Protein AF-0000000085092535 (afdb_homodimer)

Organism: Talaromyces marneffei (strain ATCC 18224 / CBS 334.59 / QM 7333) (NCBI:txid441960)

Radius of gyration: 38.19 Å; Cα contacts (8 Å, |Δi|>4): 707; chains: 2; bounding box: 124×105×61 Å

Nearest PDB structures (foldseek):
  2jaa-assembly1_A  TM=2.399E-01  e=1.681E+00  Shigella flexneri
  7rsu-assembly1_A  TM=2.174E-01  e=8.958E+00  Thermococcus kodakarensis
  4nb5-assembly1_C  TM=2.455E-01  e=7.487E+00  Mycobacterium tuberculosis H37Rv
  7rsu-assembly1_A  TM=2.174E-01  e=9.434E+00  Thermococcus kodakarensis

Structure (mmCIF, N/CA/C/O backbone):
data_AF-0000000085092535-model_v1
#
loop_
_entity.id
_entity.type
_entity.pdbx_description
1 polymer 'Tat pathway signal sequence'
#
loop_
_atom_site.group_PDB
_atom_site.id
_atom_site.type_symbol
_atom_site.label_atom_id
_atom_site.label_alt_id
_atom_site.label_comp_id
_atom_site.label_asym_id
_atom_site.label_entity_id
_atom_site.label_seq_id
_atom_site.pdbx_PDB_ins_code
_atom_site.Cartn_x
_atom_site.Cartn_y
_atom_site.Cartn_z
_atom_site.occupancy
_atom_site.B_iso_or_equiv
_atom_site.auth_seq_id
_atom_site.auth_comp_id
_atom_site.auth_asym_id
_atom_site.auth_atom_id
_atom_site.pdbx_PDB_model_num
ATOM 1 N N . MET A 1 1 ? -33.656 -12.914 4.34 1 20.8 1 MET A N 1
ATOM 2 C CA . MET A 1 1 ? -34.906 -12.148 4.496 1 20.8 1 MET A CA 1
ATOM 3 C C . MET A 1 1 ? -35.062 -11.141 3.361 1 20.8 1 MET A C 1
ATOM 5 O O . MET A 1 1 ? -34.125 -10.414 3.033 1 20.8 1 MET A O 1
ATOM 9 N N . ALA A 1 2 ? -36 -11.414 2.354 1 23 2 ALA A N 1
ATOM 10 C CA . ALA A 1 2 ? -36.25 -10.906 1.01 1 23 2 ALA A CA 1
ATOM 11 C C . ALA A 1 2 ? -36.719 -9.453 1.055 1 23 2 ALA A C 1
ATOM 13 O O . ALA A 1 2 ? -37.719 -9.125 1.673 1 23 2 ALA A O 1
ATOM 14 N N . PHE A 1 3 ? -35.719 -8.523 1.168 1 20.48 3 PHE A N 1
ATOM 15 C CA . PHE A 1 3 ? -35.906 -7.102 1.426 1 20.48 3 PHE A CA 1
ATOM 16 C C . PHE A 1 3 ? -36.719 -6.449 0.321 1 20.48 3 PHE A C 1
ATOM 18 O O . PHE A 1 3 ? -36.375 -6.543 -0.857 1 20.48 3 PHE A O 1
ATOM 25 N N . LYS A 1 4 ? -38.125 -6.445 0.413 1 22.19 4 LYS A N 1
ATOM 26 C CA . LYS A 1 4 ? -39.156 -5.977 -0.494 1 22.19 4 LYS A CA 1
ATOM 27 C C . LYS A 1 4 ? -39.031 -4.488 -0.791 1 22.19 4 LYS A C 1
ATOM 29 O O . LYS A 1 4 ? -38.938 -3.674 0.128 1 22.19 4 LYS A O 1
ATOM 34 N N . TYR A 1 5 ? -38.375 -4.137 -1.905 1 22.44 5 TYR A N 1
ATOM 35 C CA . TYR A 1 5 ? -38.125 -2.811 -2.453 1 22.44 5 TYR A CA 1
ATOM 36 C C . TYR A 1 5 ? -39.406 -2.066 -2.736 1 22.44 5 TYR A C 1
ATOM 38 O O . TYR A 1 5 ? -40.25 -2.545 -3.496 1 22.44 5 TYR A O 1
ATOM 46 N N . THR A 1 6 ? -40.156 -1.643 -1.672 1 23.73 6 THR A N 1
ATOM 47 C CA . THR A 1 6 ? -41.5 -1.073 -1.898 1 23.73 6 THR A CA 1
ATOM 48 C C . THR A 1 6 ? -41.406 0.229 -2.689 1 23.73 6 THR A C 1
ATOM 50 O O . THR A 1 6 ? -40.594 1.109 -2.348 1 23.73 6 THR A O 1
ATOM 53 N N . PHE A 1 7 ? -41.656 0.216 -3.98 1 21.86 7 PHE A N 1
ATOM 54 C CA . PHE A 1 7 ? -41.719 1.24 -5.016 1 21.86 7 PHE A CA 1
ATOM 55 C C . PHE A 1 7 ? -42.688 2.344 -4.617 1 21.86 7 PHE A C 1
ATOM 57 O O . PHE A 1 7 ? -43.875 2.082 -4.383 1 21.86 7 PHE A O 1
ATOM 64 N N . MET A 1 8 ? -42.25 3.26 -3.756 1 22.17 8 MET A N 1
ATOM 65 C CA . MET A 1 8 ? -43.094 4.277 -3.146 1 22.17 8 MET A CA 1
ATOM 66 C C . MET A 1 8 ? -43.656 5.215 -4.207 1 22.17 8 MET A C 1
ATOM 68 O O . MET A 1 8 ? -42.906 5.816 -4.977 1 22.17 8 MET A O 1
ATOM 72 N N . THR A 1 9 ? -44.75 4.832 -4.828 1 21.48 9 THR A N 1
ATOM 73 C CA . THR A 1 9 ? -45.562 5.551 -5.812 1 21.48 9 THR A CA 1
ATOM 74 C C . THR A 1 9 ? -45.969 6.91 -5.27 1 21.48 9 THR A C 1
ATOM 76 O O . THR A 1 9 ? -46.312 7.039 -4.086 1 21.48 9 THR A O 1
ATOM 79 N N . ARG A 1 10 ? -45.531 7.953 -5.934 1 21.94 10 ARG A N 1
ATOM 80 C CA . ARG A 1 10 ? -45.562 9.398 -5.73 1 21.94 10 ARG A CA 1
ATOM 81 C C . ARG A 1 10 ? -46.969 9.922 -5.648 1 21.94 10 ARG A C 1
ATOM 83 O O . ARG A 1 10 ? -47.719 9.906 -6.645 1 21.94 10 ARG A O 1
ATOM 90 N N . ASP A 1 11 ? -47.688 9.5 -4.617 1 20.78 11 ASP A N 1
ATOM 91 C CA . ASP A 1 11 ? -49.094 9.875 -4.656 1 20.78 11 ASP A CA 1
ATOM 92 C C . ASP A 1 11 ? -49.25 11.391 -4.789 1 20.78 11 ASP A C 1
ATOM 94 O O . ASP A 1 11 ? -48.562 12.156 -4.117 1 20.78 11 ASP A O 1
ATOM 98 N N . PRO A 1 12 ? -49.875 11.891 -5.812 1 23.41 12 PRO A N 1
ATOM 99 C CA . PRO A 1 12 ? -50.094 13.219 -6.387 1 23.41 12 PRO A CA 1
ATOM 100 C C . PRO A 1 12 ? -50.75 14.18 -5.406 1 23.41 12 PRO A C 1
ATOM 102 O O . PRO A 1 12 ? -50.844 15.383 -5.68 1 23.41 12 PRO A O 1
ATOM 105 N N . GLY A 1 13 ? -51.5 13.531 -4.414 1 19.33 13 GLY A N 1
ATOM 106 C CA . GLY A 1 13 ? -52.781 14.211 -4.273 1 19.33 13 GLY A CA 1
ATOM 107 C C . GLY A 1 13 ? -52.656 15.633 -3.754 1 19.33 13 GLY A C 1
ATOM 108 O O . GLY A 1 13 ? -53.156 16.578 -4.375 1 19.33 13 GLY A O 1
ATOM 109 N N . ARG A 1 14 ? -52.938 15.773 -2.383 1 21.28 14 ARG A N 1
ATOM 110 C CA . ARG A 1 14 ? -53.938 16.656 -1.83 1 21.28 14 ARG A CA 1
ATOM 111 C C . ARG A 1 14 ? -53.375 18.062 -1.623 1 21.28 14 ARG A C 1
ATOM 113 O O . ARG A 1 14 ? -52.219 18.234 -1.281 1 21.28 14 ARG A O 1
ATOM 120 N N . SER A 1 15 ? -54.125 19.094 -2.156 1 21.3 15 SER A N 1
ATOM 121 C CA . SER A 1 15 ? -54.188 20.531 -2.363 1 21.3 15 SER A CA 1
ATOM 122 C C . SER A 1 15 ? -54.125 21.281 -1.036 1 21.3 15 SER A C 1
ATOM 124 O O . SER A 1 15 ? -54.844 20.938 -0.098 1 21.3 15 SER A O 1
ATOM 126 N N . PRO A 1 16 ? -52.969 21.734 -0.653 1 19.66 16 PRO A N 1
ATOM 127 C CA . PRO A 1 16 ? -52.781 22.422 0.625 1 19.66 16 PRO A CA 1
ATOM 128 C C . PRO A 1 16 ? -53.781 23.562 0.832 1 19.66 16 PRO A C 1
ATOM 130 O O . PRO A 1 16 ? -54.094 24.297 -0.113 1 19.66 16 PRO A O 1
ATOM 133 N N . LEU A 1 17 ? -54.688 23.391 1.808 1 19.28 17 LEU A N 1
ATOM 134 C CA . LEU A 1 17 ? -55.781 24.203 2.336 1 19.28 17 LEU A CA 1
ATOM 135 C C . LEU A 1 17 ? -55.281 25.578 2.76 1 19.28 17 LEU A C 1
ATOM 137 O O . LEU A 1 17 ? -54.281 25.688 3.479 1 19.28 17 LEU A O 1
ATOM 141 N N . HIS A 1 18 ? -55.688 26.641 2.039 1 20.09 18 HIS A N 1
ATOM 142 C CA . HIS A 1 18 ? -55.531 28.094 1.983 1 20.09 18 HIS A CA 1
ATOM 143 C C . HIS A 1 18 ? -55.906 28.75 3.307 1 20.09 18 HIS A C 1
ATOM 145 O O . HIS A 1 18 ? -55.844 29.969 3.441 1 20.09 18 HIS A O 1
ATOM 151 N N . THR A 1 19 ? -56.281 28.047 4.371 1 19.12 19 THR A N 1
ATOM 152 C CA . THR A 1 19 ? -57.281 28.828 5.078 1 19.12 19 THR A CA 1
ATOM 153 C C . THR A 1 19 ? -56.656 30.016 5.785 1 19.12 19 THR A C 1
ATOM 155 O O . THR A 1 19 ? -56.031 29.875 6.84 1 19.12 19 THR A O 1
ATOM 158 N N . ALA A 1 20 ? -55.781 30.703 5.125 1 20.97 20 ALA A N 1
ATOM 159 C CA . ALA A 1 20 ? -55.12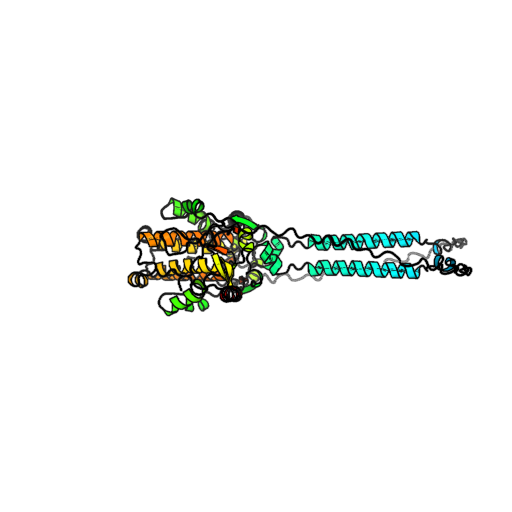5 31.734 5.934 1 20.97 20 ALA A CA 1
ATOM 160 C C . ALA A 1 20 ? -56.156 32.656 6.582 1 20.97 20 ALA A C 1
ATOM 162 O O . ALA A 1 20 ? -57.094 33.125 5.914 1 20.97 20 ALA A O 1
ATOM 163 N N . PHE A 1 21 ? -56.25 32.625 8.023 1 19.8 21 PHE A N 1
ATOM 164 C CA . PHE A 1 21 ? -57.094 33.219 9.07 1 19.8 21 PHE A CA 1
ATOM 165 C C . PHE A 1 21 ? -56.906 34.719 9.117 1 19.8 21 PHE A C 1
ATOM 167 O O . PHE A 1 21 ? -55.812 35.219 9.25 1 19.8 21 PHE A O 1
ATOM 174 N N . ASN A 1 22 ? -57.75 35.531 8.5 1 20.42 22 ASN A N 1
ATOM 175 C CA . ASN A 1 22 ? -57.969 36.969 8.328 1 20.42 22 ASN A CA 1
ATOM 176 C C . ASN A 1 22 ? -58.094 37.688 9.664 1 20.42 22 ASN A C 1
ATOM 178 O O . ASN A 1 22 ? -58.406 38.875 9.711 1 20.42 22 ASN A O 1
ATOM 182 N N . GLN A 1 23 ? -58 37.094 10.875 1 18.42 23 GLN A N 1
ATOM 183 C CA . GLN A 1 23 ? -58.781 37.75 11.898 1 18.42 23 GLN A CA 1
ATOM 184 C C . GLN A 1 23 ? -58.25 39.156 12.164 1 18.42 23 GLN A C 1
ATOM 186 O O . GLN A 1 23 ? -57.094 39.344 12.508 1 18.42 23 GLN A O 1
ATOM 191 N N . THR A 1 24 ? -58.875 40.25 11.734 1 21.94 24 THR A N 1
ATOM 192 C CA . THR A 1 24 ? -58.75 41.688 11.68 1 21.94 24 THR A CA 1
ATOM 193 C C . THR A 1 24 ? -58.906 42.312 13.078 1 21.94 24 THR A C 1
ATOM 195 O O . THR A 1 24 ? -58.781 43.531 13.25 1 21.94 24 THR A O 1
ATOM 198 N N . GLU A 1 25 ? -59.094 41.531 14.211 1 19.59 25 GLU A N 1
ATOM 199 C CA . GLU A 1 25 ? -59.969 42.281 15.109 1 19.59 25 GLU A CA 1
ATOM 200 C C . GLU A 1 25 ? -59.344 43.625 15.492 1 19.59 25 GLU A C 1
ATOM 202 O O . GLU A 1 25 ? -58.125 43.781 15.398 1 19.59 25 GLU A O 1
ATOM 207 N N . LYS A 1 26 ? -60.125 44.406 16.438 1 23.45 26 LYS A N 1
ATOM 208 C CA . LYS A 1 26 ? -60.688 45.688 16.812 1 23.45 26 LYS A CA 1
ATOM 209 C C . LYS A 1 26 ? -59.812 46.438 17.812 1 23.45 26 LYS A C 1
ATOM 211 O O . LYS A 1 26 ? -60.125 47.531 18.266 1 23.45 26 LYS A O 1
ATOM 216 N N . LEU A 1 27 ? -58.656 45.938 18.297 1 22.27 27 LEU A N 1
ATOM 217 C CA . LEU A 1 27 ? -58.5 46.406 19.672 1 22.27 27 LEU A CA 1
ATOM 218 C C . LEU A 1 27 ? -58.281 47.906 19.719 1 22.27 27 LEU A C 1
ATOM 220 O O . LEU A 1 27 ? -57.281 48.406 19.25 1 22.27 27 LEU A O 1
ATOM 224 N N . ASP A 1 28 ? -59.344 48.656 19.734 1 20.56 28 ASP A N 1
ATOM 225 C CA . ASP A 1 28 ? -59.5 50.094 19.625 1 20.56 28 ASP A CA 1
ATOM 226 C C . ASP A 1 28 ? -58.625 50.812 20.672 1 20.56 28 ASP A C 1
ATOM 228 O O . ASP A 1 28 ? -57.875 51.719 20.328 1 20.56 28 ASP A O 1
ATOM 232 N N . ASP A 1 29 ? -59.125 50.938 21.922 1 23.27 29 ASP A N 1
ATOM 233 C CA . ASP A 1 29 ? -59.531 52.219 22.516 1 23.27 29 ASP A CA 1
ATOM 234 C C . ASP A 1 29 ? -58.375 52.812 23.312 1 23.27 29 ASP A C 1
ATOM 236 O O . ASP A 1 29 ? -58.531 53.875 23.953 1 23.27 29 ASP A O 1
ATOM 240 N N . LEU A 1 30 ? -57.406 52.156 23.797 1 23.27 30 LEU A N 1
ATOM 241 C CA . LEU A 1 30 ? -56.969 52.562 25.125 1 23.27 30 LEU A CA 1
ATOM 242 C C . LEU A 1 30 ? -56.469 54 25.141 1 23.27 30 LEU A C 1
ATOM 244 O O . LEU A 1 30 ? -55.75 54.406 24.234 1 23.27 30 LEU A O 1
ATOM 248 N N . GLU A 1 31 ? -57.062 54.812 26.078 1 26.03 31 GLU A N 1
ATOM 249 C CA . GLU A 1 31 ? -57.156 56.219 26.469 1 26.03 31 GLU A CA 1
ATOM 250 C C . GLU A 1 31 ? -55.781 56.781 26.844 1 26.03 31 GLU A C 1
ATOM 252 O O . GLU A 1 31 ? -54.938 56.062 27.422 1 26.03 31 GLU A O 1
ATOM 257 N N . ASP A 1 32 ? -55.375 57.969 26.406 1 27.66 32 ASP A N 1
ATOM 258 C CA . ASP A 1 32 ? -54.25 58.875 26.25 1 27.66 32 ASP A CA 1
ATOM 259 C C . ASP A 1 32 ? -53.812 59.469 27.609 1 27.66 32 ASP A C 1
ATOM 261 O O . ASP A 1 32 ? -54.156 60.594 27.953 1 27.66 32 ASP A O 1
ATOM 265 N N . SER A 1 33 ? -53.906 58.656 28.75 1 26.41 33 SER A N 1
ATOM 266 C CA . SER A 1 33 ? -53.75 59.438 29.984 1 26.41 33 SER A CA 1
ATOM 267 C C . SER A 1 33 ? -52.438 60.219 29.938 1 26.41 33 SER A C 1
ATOM 269 O O . SER A 1 33 ? -51.406 59.719 29.484 1 26.41 33 SER A O 1
ATOM 271 N N . TYR A 1 34 ? -52.562 61.594 30.047 1 27.81 34 TYR A N 1
ATOM 272 C CA . TYR A 1 34 ? -51.688 62.75 29.984 1 27.81 34 TYR A CA 1
ATOM 273 C C . TYR A 1 34 ? -50.625 62.75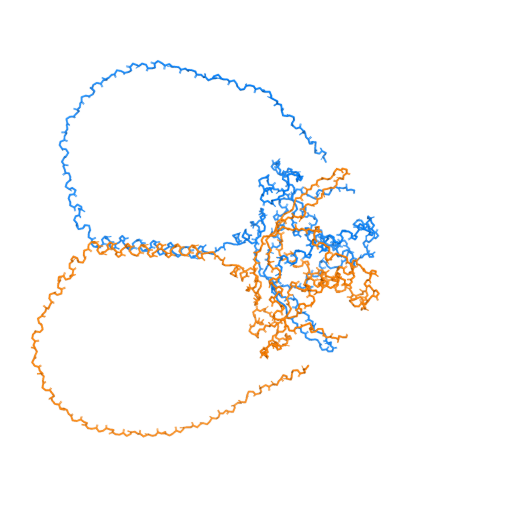 31.078 1 27.81 34 TYR A C 1
ATOM 275 O O . TYR A 1 34 ? -50.938 62.906 32.25 1 27.81 34 TYR A O 1
ATOM 283 N N . ILE A 1 35 ? -49.875 61.719 31.281 1 28.44 35 ILE A N 1
ATOM 284 C CA . ILE A 1 35 ? -48.969 61.812 32.438 1 28.44 35 ILE A CA 1
ATOM 285 C C . ILE A 1 35 ? -48.094 63.031 32.312 1 28.44 35 ILE A C 1
ATOM 287 O O . ILE A 1 35 ? -47.469 63.281 31.266 1 28.44 35 ILE A O 1
ATOM 291 N N . PRO A 1 36 ? -48.25 64 33.281 1 31.73 36 PRO A N 1
ATOM 292 C CA . PRO A 1 36 ? -47.594 65.312 33.375 1 31.73 36 PRO A CA 1
ATOM 293 C C . PRO A 1 36 ? -46.062 65.188 33.375 1 31.73 36 PRO A C 1
ATOM 295 O O . PRO A 1 36 ? -45.5 64.188 33.781 1 31.73 36 PRO A O 1
ATOM 298 N N . SER A 1 37 ? -45.438 65.875 32.438 1 29.89 37 SER A N 1
ATOM 299 C CA . SER A 1 37 ? -44 66 32.094 1 29.89 37 SER A CA 1
ATOM 300 C C . SER A 1 37 ? -43.188 66.438 33.281 1 29.89 37 SER A C 1
ATOM 302 O O . SER A 1 37 ? -43.438 67.5 33.844 1 29.89 37 SER A O 1
ATOM 304 N N . PRO A 1 38 ? -42.906 65.5 34.25 1 31.8 38 PRO A N 1
ATOM 305 C CA . PRO A 1 38 ? -42.156 66 35.375 1 31.8 38 PRO A CA 1
ATOM 306 C C . PRO A 1 38 ? -41 66.938 34.969 1 31.8 38 PRO A C 1
ATOM 308 O O . PRO A 1 38 ? -40.5 66.812 33.844 1 31.8 38 PRO A O 1
ATOM 311 N N . GLU A 1 39 ? -40.844 68 35.75 1 32.5 39 GLU A N 1
ATOM 312 C CA . GLU A 1 39 ? -39.938 69.125 35.75 1 32.5 39 GLU A CA 1
ATOM 313 C C . GLU A 1 39 ? -38.469 68.688 35.656 1 32.5 39 GLU A C 1
ATOM 315 O O . GLU A 1 39 ? -38.062 67.688 36.219 1 32.5 39 GLU A O 1
ATOM 320 N N . ASN A 1 40 ? -37.781 69.188 34.562 1 32.72 40 ASN A N 1
ATOM 321 C CA . ASN A 1 40 ? -36.438 69 34.031 1 32.72 40 ASN A CA 1
ATOM 322 C C . ASN A 1 40 ? -35.375 69.312 35.094 1 32.72 40 ASN A C 1
ATOM 324 O O . ASN A 1 40 ? -35.281 70.375 35.625 1 32.72 40 ASN A O 1
ATOM 328 N N . THR A 1 41 ? -35.344 68.5 36.188 1 34.09 41 THR A N 1
ATOM 329 C CA . THR A 1 41 ? -34.281 68.812 37.156 1 34.09 41 THR A CA 1
ATOM 330 C C . THR A 1 41 ? -32.938 68.938 36.438 1 34.09 41 THR A C 1
ATOM 332 O O . THR A 1 41 ? -32.594 68.188 35.531 1 34.09 41 THR A O 1
ATOM 335 N N . PRO A 1 42 ? -32.25 70.188 36.625 1 36.28 42 PRO A N 1
ATOM 336 C CA . PRO A 1 42 ? -30.984 70.562 35.969 1 36.28 42 PRO A CA 1
ATOM 337 C C . PRO A 1 42 ? -29.875 69.5 36.156 1 36.28 42 PRO A C 1
ATOM 339 O O . PRO A 1 42 ? -29.609 69.062 37.281 1 36.28 42 PRO A O 1
ATOM 342 N N . TYR A 1 43 ? -29.844 68.5 35.312 1 33.66 43 TYR A N 1
ATOM 343 C CA . TYR A 1 43 ? -28.75 67.562 35.344 1 33.66 43 TYR A CA 1
ATOM 344 C C . TYR A 1 43 ? -27.406 68.25 35.375 1 33.66 43 TYR A C 1
ATOM 346 O O . TYR A 1 43 ? -27.156 69.125 34.562 1 33.66 43 TYR A O 1
ATOM 354 N N . THR A 1 44 ? -26.969 68.5 36.594 1 34.25 44 THR A N 1
ATOM 355 C CA . THR A 1 44 ? -25.625 69 36.875 1 34.25 44 THR A CA 1
ATOM 356 C C . THR A 1 44 ? -24.594 68.312 36 1 34.25 44 THR A C 1
ATOM 358 O O . THR A 1 44 ? -24.641 67.062 35.844 1 34.25 44 THR A O 1
ATOM 361 N N . ASP A 1 45 ? -24.109 69 35 1 35.41 45 ASP A N 1
ATOM 362 C CA . ASP A 1 45 ? -23.031 68.688 34.062 1 35.41 45 ASP A CA 1
ATOM 363 C C . ASP A 1 45 ? -21.859 68.062 34.781 1 35.41 45 ASP A C 1
ATOM 365 O O . ASP A 1 45 ? -21.25 68.625 35.656 1 35.41 45 ASP A O 1
ATOM 369 N N . PHE A 1 46 ? -22 66.75 35.219 1 32.81 46 PHE A N 1
ATOM 370 C CA . PHE A 1 46 ? -20.844 66 35.688 1 32.81 46 PHE A CA 1
ATOM 371 C C . PHE A 1 46 ? -19.625 66.312 34.812 1 32.81 46 PHE A C 1
ATOM 373 O O . PHE A 1 46 ? -19.719 66.25 33.562 1 32.81 46 PHE A O 1
ATOM 380 N N . ASP A 1 47 ? -18.703 67.125 35.344 1 33.12 47 ASP A N 1
ATOM 381 C CA . ASP A 1 47 ? -17.391 67.562 34.875 1 33.12 47 ASP A CA 1
ATOM 382 C C . ASP A 1 47 ? -16.625 66.375 34.25 1 33.12 47 ASP A C 1
ATOM 384 O O . ASP A 1 47 ? -16.203 65.438 34.969 1 33.12 47 ASP A O 1
ATOM 388 N N . THR A 1 48 ? -17.109 65.812 33.219 1 38.62 48 THR A N 1
ATOM 389 C CA . THR A 1 48 ? -16.406 64.812 32.438 1 38.62 48 THR A CA 1
ATOM 390 C C . THR A 1 48 ? -14.977 65.312 32.125 1 38.62 48 THR A C 1
ATOM 392 O O . THR A 1 48 ? -14.297 64.688 31.297 1 38.62 48 THR A O 1
ATOM 395 N N . ARG A 1 49 ? -14.703 66.562 32.594 1 39.28 49 ARG A N 1
ATOM 396 C CA . ARG A 1 49 ? -13.438 67.062 32.094 1 39.28 49 ARG A CA 1
ATOM 397 C C . ARG A 1 49 ? -12.266 66.25 32.562 1 39.28 49 ARG A C 1
ATOM 399 O O . ARG A 1 49 ? -11.133 66.438 32.125 1 39.28 49 ARG A O 1
ATOM 406 N N . ILE A 1 50 ? -12.578 65.875 33.906 1 34.75 50 ILE A N 1
ATOM 407 C CA . ILE A 1 50 ? -11.281 65.5 34.469 1 34.75 50 ILE A CA 1
ATOM 408 C C . ILE A 1 50 ? -10.781 64.25 33.781 1 34.75 50 ILE A C 1
ATOM 410 O O . ILE A 1 50 ? -9.656 63.812 34.031 1 34.75 50 ILE A O 1
ATOM 414 N N . PHE A 1 51 ? -11.82 63.438 33.344 1 38.94 51 PHE A N 1
ATOM 415 C CA . PHE A 1 51 ? -11.203 62.156 33 1 38.94 51 PHE A CA 1
ATOM 416 C C . PHE A 1 51 ? -10.195 62.312 31.875 1 38.94 51 PHE A C 1
ATOM 418 O O . PHE A 1 51 ? -9.617 61.344 31.406 1 38.94 51 PHE A O 1
ATOM 425 N N . GLY A 1 52 ? -10.375 63.531 31.25 1 39.19 52 GLY A N 1
ATOM 426 C CA . GLY A 1 52 ? -9.641 63.562 30 1 39.19 52 GLY A CA 1
ATOM 427 C C . GLY A 1 52 ? -8.141 63.5 30.188 1 39.19 52 GLY A C 1
ATOM 428 O O . GLY A 1 52 ? -7.395 63.281 29.219 1 39.19 52 GLY A O 1
ATOM 429 N N . SER A 1 53 ? -7.75 64.375 31.156 1 41.38 53 SER A N 1
ATOM 430 C CA . SER A 1 53 ? -6.383 64.875 30.969 1 41.38 53 SER A CA 1
ATOM 431 C C . SER A 1 53 ? -5.391 63.719 31 1 41.38 53 SER A C 1
ATOM 433 O O . SER A 1 53 ? -4.547 63.594 30.109 1 41.38 53 SER A O 1
ATOM 435 N N . THR A 1 54 ? -4.789 63.438 32.312 1 38.72 54 THR A N 1
ATOM 436 C CA . THR A 1 54 ? -3.656 62.562 32.531 1 38.72 54 THR A CA 1
ATOM 437 C C . THR A 1 54 ? -4.082 61.094 32.438 1 38.72 54 THR A C 1
ATOM 439 O O . THR A 1 54 ? -4.52 60.5 33.438 1 38.72 54 THR A O 1
ATOM 442 N N . ILE A 1 55 ? -5.184 60.719 31.938 1 48.38 55 ILE A N 1
ATOM 443 C CA . ILE A 1 55 ? -5.148 59.312 31.594 1 48.38 55 ILE A CA 1
ATOM 444 C C . ILE A 1 55 ? -3.709 58.875 31.359 1 48.38 55 ILE A C 1
ATOM 446 O O . ILE A 1 55 ? -3.078 59.312 30.391 1 48.38 55 ILE A O 1
ATOM 450 N N . LYS A 1 56 ? -2.775 58.875 32.469 1 55.38 56 LYS A N 1
ATOM 451 C CA . LYS A 1 56 ? -1.366 58.719 32.844 1 55.38 56 LYS A CA 1
ATOM 452 C C . LYS A 1 56 ? -0.688 57.688 31.938 1 55.38 56 LYS A C 1
ATOM 454 O O . LYS A 1 56 ? -1.338 56.75 31.453 1 55.38 56 LYS A O 1
ATOM 459 N N . SER A 1 57 ? 0.606 58.125 31.469 1 62.84 57 SER A N 1
ATOM 460 C CA . SER A 1 57 ? 1.643 57.406 30.719 1 62.84 57 SER A CA 1
ATOM 461 C C . SER A 1 57 ? 1.716 55.938 31.125 1 62.84 57 SER A C 1
ATOM 463 O O . SER A 1 57 ? 1.893 55.062 30.266 1 62.84 57 SER A O 1
ATOM 465 N N . TYR A 1 58 ? 1.32 55.719 32.406 1 70.12 58 TYR A N 1
ATOM 466 C CA . TYR A 1 58 ? 1.454 54.344 32.875 1 70.12 58 TYR A CA 1
ATOM 467 C C . TYR A 1 58 ? 0.31 53.5 32.344 1 70.12 58 TYR A C 1
ATOM 469 O O . TYR A 1 58 ? 0.51 52.312 32 1 70.12 58 TYR A O 1
ATOM 477 N N . GLY A 1 59 ? -0.932 54.156 32.312 1 67.06 59 GLY A N 1
ATOM 478 C CA . GLY A 1 59 ? -2.074 53.406 31.812 1 67.06 59 GLY A CA 1
ATOM 479 C C . GLY A 1 59 ? -1.924 53 30.359 1 67.06 59 GLY A C 1
ATOM 480 O O . GLY A 1 59 ? -2.25 51.875 29.984 1 67.06 59 GLY A O 1
ATOM 481 N N . ILE A 1 60 ? -1.465 53.906 29.609 1 70.25 60 ILE A N 1
ATOM 482 C CA . ILE A 1 60 ? -1.23 53.594 28.203 1 70.25 60 ILE A CA 1
ATOM 483 C C . ILE A 1 60 ? -0.205 52.469 28.078 1 70.25 60 ILE A C 1
ATOM 485 O O . ILE A 1 60 ? -0.359 51.594 27.234 1 70.25 60 ILE A O 1
ATOM 489 N N . TRP A 1 61 ? 0.858 52.5 28.984 1 73.5 61 TRP A N 1
ATOM 490 C CA . TRP A 1 61 ? 1.881 51.469 28.984 1 73.5 61 TRP A CA 1
ATOM 491 C C . TRP A 1 61 ? 1.292 50.125 29.391 1 73.5 61 TRP A C 1
ATOM 493 O O . TRP A 1 61 ? 1.676 49.062 28.859 1 73.5 61 TRP A O 1
ATOM 503 N N . ILE A 1 62 ? 0.268 50.125 30.266 1 77 62 ILE A N 1
ATOM 504 C CA . ILE A 1 62 ? -0.384 48.875 30.688 1 77 62 ILE A CA 1
ATOM 505 C C . ILE A 1 62 ? -1.229 48.312 29.547 1 77 62 ILE A C 1
ATOM 507 O O . ILE A 1 62 ? -1.23 47.125 29.297 1 77 62 ILE A O 1
ATOM 511 N N . ILE A 1 63 ? -1.9 49.188 28.828 1 73.31 63 ILE A N 1
ATOM 512 C CA . ILE A 1 63 ? -2.719 48.75 27.703 1 73.31 63 ILE A CA 1
ATOM 513 C C . ILE A 1 63 ? -1.824 48.188 26.594 1 73.31 63 ILE A C 1
ATOM 515 O O . ILE A 1 63 ? -2.117 47.156 26.031 1 73.31 63 ILE A O 1
ATOM 519 N N . HIS A 1 64 ? -0.619 48.812 26.406 1 70.94 64 HIS A N 1
ATOM 520 C CA . HIS A 1 64 ? 0.336 48.312 25.406 1 70.94 64 HIS A CA 1
ATOM 521 C C . HIS A 1 64 ? 0.897 46.969 25.812 1 70.94 64 HIS A C 1
ATOM 523 O O . HIS A 1 64 ? 1.017 46.062 24.984 1 70.94 64 HIS A O 1
ATOM 529 N N . PHE A 1 65 ? 1.212 46.875 27.047 1 74.19 65 PHE A N 1
ATOM 530 C CA . PHE A 1 65 ? 1.765 45.625 27.531 1 74.19 65 PHE A CA 1
ATOM 531 C C . PHE A 1 65 ? 0.739 44.5 27.422 1 74.19 65 PHE A C 1
ATOM 533 O O . PHE A 1 65 ? 1.072 43.375 27.016 1 74.19 65 PHE A O 1
ATOM 540 N N . SER A 1 66 ? -0.449 44.844 27.688 1 77.69 66 SER A N 1
ATOM 541 C CA . SER A 1 66 ? -1.514 43.844 27.594 1 77.69 66 SER A CA 1
ATOM 542 C C . SER A 1 66 ? -1.75 43.406 26.156 1 77.69 66 SER A C 1
ATOM 544 O O . SER A 1 66 ? -1.946 42.25 25.859 1 77.69 66 SER A O 1
ATOM 546 N N . LEU A 1 67 ? -1.72 44.344 25.25 1 72.69 67 LEU A N 1
ATOM 547 C CA . LEU A 1 67 ? -1.907 44.062 23.828 1 72.69 67 LEU A CA 1
ATOM 548 C C . LEU A 1 67 ? -0.736 43.219 23.297 1 72.69 67 LEU A C 1
ATOM 550 O O . LEU A 1 67 ? -0.931 42.281 22.516 1 72.69 67 LEU A O 1
ATOM 554 N N . LEU A 1 68 ? 0.526 43.594 23.734 1 73.19 68 LEU A N 1
ATOM 555 C CA . LEU A 1 68 ? 1.707 42.844 23.328 1 73.19 68 LEU A CA 1
ATOM 556 C C . LEU A 1 68 ? 1.663 41.438 23.875 1 73.19 68 LEU A C 1
ATOM 558 O O . LEU A 1 68 ? 2.01 40.469 23.172 1 73.19 68 LEU A O 1
ATOM 562 N N . LEU A 1 69 ? 1.23 41.281 25.078 1 74.62 69 LEU A N 1
ATOM 563 C CA . LEU A 1 69 ? 1.125 39.969 25.672 1 74.62 69 LEU A CA 1
ATOM 564 C C . LEU A 1 69 ? 0.074 39.125 24.969 1 74.62 69 LEU A C 1
ATOM 566 O O . LEU A 1 69 ? 0.279 37.938 24.734 1 74.62 69 LEU A O 1
ATOM 570 N N . THR A 1 70 ? -0.979 39.719 24.578 1 74.12 70 THR A N 1
ATOM 571 C CA . THR A 1 70 ? -2.025 39 23.859 1 74.12 70 THR A CA 1
ATOM 572 C C . THR A 1 70 ? -1.539 38.562 22.469 1 74.12 70 THR A C 1
ATOM 574 O O . THR A 1 70 ? -1.781 37.438 22.031 1 74.12 70 THR A O 1
ATOM 577 N N . SER A 1 71 ? -0.865 39.469 21.781 1 69.88 71 SER A N 1
ATOM 578 C CA . SER A 1 71 ? -0.321 39.156 20.469 1 69.88 71 SER A CA 1
ATOM 579 C C . SER A 1 71 ? 0.714 38.031 20.562 1 69.88 71 SER A C 1
ATOM 581 O O . SER A 1 71 ? 0.739 37.156 19.719 1 69.88 71 SER A O 1
ATOM 583 N N . PHE A 1 72 ? 1.523 38.125 21.594 1 70.5 72 PHE A N 1
ATOM 584 C CA . PHE A 1 72 ? 2.537 37.094 21.797 1 70.5 72 PHE A CA 1
ATOM 585 C C . PHE A 1 72 ? 1.891 35.75 22.094 1 70.5 72 PHE A C 1
ATOM 587 O O . PHE A 1 72 ? 2.32 34.719 21.578 1 70.5 72 PHE A O 1
ATOM 594 N N . THR A 1 73 ? 0.908 35.781 22.828 1 69.75 73 THR A N 1
ATOM 595 C CA . THR A 1 73 ? 0.197 34.531 23.156 1 69.75 73 THR A CA 1
ATOM 596 C C . THR A 1 73 ? -0.507 33.969 21.938 1 69.75 73 THR A C 1
ATOM 598 O O . THR A 1 73 ? -0.505 32.75 21.719 1 69.75 73 THR A O 1
ATOM 601 N N . LEU A 1 74 ? -1.106 34.844 21.203 1 68.81 74 LEU A N 1
ATOM 602 C CA . LEU A 1 74 ? -1.783 34.375 20 1 68.81 74 LEU A CA 1
ATOM 603 C C . LEU A 1 74 ? -0.783 33.812 19 1 68.81 74 LEU A C 1
ATOM 605 O O . LEU A 1 74 ? -1.071 32.812 18.328 1 68.81 74 LEU A O 1
ATOM 609 N N . PHE A 1 75 ? 0.369 34.438 18.984 1 64.88 75 PHE A N 1
ATOM 610 C CA . PHE A 1 75 ? 1.439 33.938 18.125 1 64.88 75 PHE A CA 1
ATOM 611 C C . PHE A 1 75 ? 1.922 32.562 18.578 1 64.88 75 PHE A C 1
ATOM 613 O O . PHE A 1 75 ? 2.072 31.656 17.766 1 64.88 75 PHE A O 1
ATOM 620 N N . ILE A 1 76 ? 2.186 32.406 19.797 1 66.69 76 ILE A N 1
ATOM 621 C CA . ILE A 1 76 ? 2.643 31.125 20.328 1 66.69 76 ILE A CA 1
ATOM 622 C C . ILE A 1 76 ? 1.569 30.062 20.109 1 66.69 76 ILE A C 1
ATOM 624 O O . ILE A 1 76 ? 1.878 28.922 19.734 1 66.69 76 ILE A O 1
ATOM 628 N N . PHE A 1 77 ? 0.393 30.406 20.297 1 63.78 77 PHE A N 1
ATOM 629 C CA . PHE A 1 77 ? -0.713 29.469 20.141 1 63.78 77 PHE A CA 1
ATOM 630 C C . PHE A 1 77 ? -0.844 29.047 18.672 1 63.78 77 PHE A C 1
ATOM 632 O O . PHE A 1 77 ? -1.108 27.875 18.391 1 63.78 77 PHE A O 1
ATOM 639 N N . SER A 1 78 ? -0.666 30 17.859 1 63.09 78 SER A N 1
ATOM 640 C CA . SER A 1 78 ? -0.779 29.672 16.438 1 63.09 78 SER A CA 1
ATOM 641 C C . SER A 1 78 ? 0.335 28.734 15.984 1 63.09 78 SER A C 1
ATOM 643 O O . SER A 1 78 ? 0.106 27.828 15.18 1 63.09 78 SER A O 1
ATOM 645 N N . THR A 1 79 ? 1.508 28.938 16.516 1 63.25 79 THR A N 1
ATOM 646 C CA . THR A 1 79 ? 2.637 28.078 16.172 1 63.25 79 THR A CA 1
ATOM 647 C C . THR A 1 79 ? 2.467 26.703 16.781 1 63.25 79 THR A C 1
ATOM 649 O O . THR A 1 79 ? 2.838 25.688 16.172 1 63.25 79 THR A O 1
ATOM 652 N N . TYR A 1 80 ? 1.964 26.719 17.984 1 60.44 80 TYR A N 1
ATOM 653 C CA . TYR A 1 80 ? 1.795 25.422 18.656 1 60.44 80 TYR A CA 1
ATOM 654 C C . TYR A 1 80 ? 0.613 24.656 18.078 1 60.44 80 TYR A C 1
ATOM 656 O O . TYR A 1 80 ? 0.625 23.422 18.047 1 60.44 80 TYR A O 1
ATOM 664 N N . SER A 1 81 ? -0.357 25.406 17.812 1 57.22 81 SER A N 1
ATOM 665 C CA . SER A 1 81 ? -1.517 24.75 17.219 1 57.22 81 SER A CA 1
ATOM 666 C C . SER A 1 81 ? -1.225 24.281 15.797 1 57.22 81 SER A C 1
ATOM 668 O O . SER A 1 81 ? -2.053 23.609 15.18 1 57.22 81 SER A O 1
ATOM 670 N N . ARG A 1 82 ? -0.08 24.766 15.336 1 56.66 82 ARG A N 1
ATOM 671 C CA . ARG A 1 82 ? 0.336 24.406 13.977 1 56.66 82 ARG A CA 1
ATOM 672 C C . ARG A 1 82 ? 0.495 22.891 13.828 1 56.66 82 ARG A C 1
ATOM 674 O O . ARG A 1 82 ? 0.569 22.391 12.711 1 56.66 82 ARG A O 1
ATOM 681 N N . SER A 1 83 ? 0.581 22.297 14.953 1 59.5 83 SER A N 1
ATOM 682 C CA . SER A 1 83 ? 0.781 20.859 14.758 1 59.5 83 SER A CA 1
ATOM 683 C C . SER A 1 83 ? -0.47 20.203 14.195 1 59.5 83 SER A C 1
ATOM 685 O O . SER A 1 83 ? -1.546 20.281 14.789 1 59.5 83 SER A O 1
ATOM 687 N N . SER A 1 84 ? -0.506 20.219 12.805 1 68.12 84 SER A N 1
ATOM 688 C CA . SER A 1 84 ? -1.614 19.516 12.18 1 68.12 84 SER A CA 1
ATOM 689 C C . SER A 1 84 ? -1.84 18.156 12.828 1 68.12 84 SER A C 1
ATOM 691 O O . SER A 1 84 ? -0.884 17.422 13.102 1 68.12 84 SER A O 1
ATOM 693 N N . SER A 1 85 ? -3.029 17.969 13.281 1 83.94 85 SER A N 1
ATOM 694 C CA . SER A 1 85 ? -3.422 16.688 13.875 1 83.94 85 SER A CA 1
ATOM 695 C C . SER A 1 85 ? -3.299 15.555 12.867 1 83.94 85 SER A C 1
ATOM 697 O O . SER A 1 85 ? -3.174 15.789 11.664 1 83.94 85 SER A O 1
ATOM 699 N N . THR A 1 86 ? -3.115 14.414 13.328 1 92 86 THR A N 1
ATOM 700 C CA . THR A 1 86 ? -3.137 13.219 12.492 1 92 86 THR A CA 1
ATOM 701 C C . THR A 1 86 ? -4.359 13.219 11.578 1 92 86 THR A C 1
ATOM 703 O O . THR A 1 86 ? -4.258 12.898 10.398 1 92 86 THR A O 1
ATOM 706 N N . LEU A 1 87 ? -5.449 13.625 12.133 1 93.81 87 LEU A N 1
ATOM 707 C CA . LEU A 1 87 ? -6.691 13.656 11.367 1 93.81 87 LEU A CA 1
ATOM 708 C C . LEU A 1 87 ? -6.582 14.625 10.195 1 93.81 87 LEU A C 1
ATOM 710 O O . LEU A 1 87 ? -7.02 14.312 9.086 1 93.81 87 LEU A O 1
ATOM 714 N N . ASP A 1 88 ? -6.016 15.75 10.438 1 91.19 88 ASP A N 1
ATOM 715 C CA . ASP A 1 88 ? -5.824 16.719 9.367 1 91.19 88 ASP A CA 1
ATOM 716 C C . ASP A 1 88 ? -4.953 16.156 8.25 1 91.19 88 ASP A C 1
ATOM 718 O O . ASP A 1 88 ? -5.246 16.344 7.066 1 91.19 88 ASP A O 1
ATOM 722 N N . HIS A 1 89 ? -3.961 15.477 8.648 1 92.19 89 HIS A N 1
ATOM 723 C CA . HIS A 1 89 ? -3.062 14.859 7.676 1 92.19 89 HIS A CA 1
ATOM 724 C C . HIS A 1 89 ? -3.777 13.781 6.867 1 92.19 89 HIS A C 1
ATOM 726 O O . HIS A 1 89 ? -3.666 13.75 5.637 1 92.19 89 HIS A O 1
ATOM 732 N N . VAL A 1 90 ? -4.5 13.016 7.516 1 96.5 90 VAL A N 1
ATOM 733 C CA . VAL A 1 90 ? -5.23 11.945 6.844 1 96.5 90 VAL A CA 1
ATOM 734 C C . VAL A 1 90 ? -6.227 12.539 5.855 1 96.5 90 VAL A C 1
ATOM 736 O O . VAL A 1 90 ? -6.332 12.078 4.715 1 96.5 90 VAL A O 1
ATOM 739 N N . ARG A 1 91 ? -6.895 13.57 6.23 1 95.62 91 ARG A N 1
ATOM 740 C CA . ARG A 1 91 ? -7.914 14.172 5.383 1 95.62 91 ARG A CA 1
ATOM 741 C C . ARG A 1 91 ? -7.281 14.891 4.195 1 95.62 91 ARG A C 1
ATOM 743 O O . ARG A 1 91 ? -7.891 15 3.131 1 95.62 91 ARG A O 1
ATOM 750 N N . GLN A 1 92 ? -6.074 15.305 4.406 1 93.56 92 GLN A N 1
ATOM 751 C CA . GLN A 1 92 ? -5.391 16.016 3.33 1 93.56 92 GLN A CA 1
ATOM 752 C C . GLN A 1 92 ? -4.75 15.039 2.346 1 93.56 92 GLN A C 1
ATOM 754 O O . GLN A 1 92 ? -4.727 15.297 1.14 1 93.56 92 GLN A O 1
ATOM 759 N N . PHE A 1 93 ? -4.297 13.883 2.83 1 96.12 93 PHE A N 1
ATOM 760 C CA . PHE A 1 93 ? -3.453 13.047 1.984 1 96.12 93 PHE A CA 1
ATOM 761 C C . PHE A 1 93 ? -4.078 11.672 1.782 1 96.12 93 PHE A C 1
ATOM 763 O O . PHE A 1 93 ? -3.375 10.703 1.498 1 96.12 93 PHE A O 1
ATOM 770 N N . SER A 1 94 ? -5.383 11.547 1.991 1 97 94 SER A N 1
ATOM 771 C CA . SER A 1 94 ? -6.145 10.344 1.666 1 97 94 SER A CA 1
ATOM 772 C C . SER A 1 94 ? -7.484 10.695 1.024 1 97 94 SER A C 1
ATOM 774 O O . SER A 1 94 ? -7.949 11.836 1.136 1 97 94 SER A O 1
ATOM 776 N N . ALA A 1 95 ? -8.016 9.719 0.293 1 97 95 ALA A N 1
ATOM 777 C CA . ALA A 1 95 ? -9.375 9.875 -0.208 1 97 95 ALA A CA 1
ATOM 778 C C . ALA A 1 95 ? -10.367 10.039 0.941 1 97 95 ALA A C 1
ATOM 780 O O . ALA A 1 95 ? -10.141 9.531 2.043 1 97 95 ALA A O 1
ATOM 781 N N . TRP A 1 96 ? -11.445 10.719 0.666 1 97.56 96 TRP A N 1
ATOM 782 C CA . TRP A 1 96 ? -12.461 10.922 1.693 1 97.56 96 TRP A CA 1
ATOM 783 C C . TRP A 1 96 ? -12.984 9.586 2.209 1 97.56 96 TRP A C 1
ATOM 785 O O . TRP A 1 96 ? -13.273 8.68 1.423 1 97.56 96 TRP A O 1
ATOM 795 N N . SER A 1 97 ? -13.133 9.477 3.469 1 98.19 97 SER A N 1
ATOM 796 C CA . SER A 1 97 ? -13.688 8.312 4.152 1 98.19 97 SER A CA 1
ATOM 797 C C . SER A 1 97 ? -14.117 8.656 5.574 1 98.19 97 SER A C 1
ATOM 799 O O . SER A 1 97 ? -13.398 9.344 6.293 1 98.19 97 SER A O 1
ATOM 801 N N . PRO A 1 98 ? -15.297 8.102 5.957 1 97.62 98 PRO A N 1
ATOM 802 C CA . PRO A 1 98 ? -15.656 8.281 7.363 1 97.62 98 PRO A CA 1
ATOM 803 C C . PRO A 1 98 ? -14.734 7.535 8.312 1 97.62 98 PRO A C 1
ATOM 805 O O . PRO A 1 98 ? -14.766 7.77 9.523 1 97.62 98 PRO A O 1
ATOM 808 N N . ALA A 1 99 ? -13.898 6.703 7.809 1 98.25 99 ALA A N 1
ATOM 809 C CA . ALA A 1 99 ? -12.984 5.934 8.641 1 98.25 99 ALA A CA 1
ATOM 810 C C . ALA A 1 99 ? -11.75 6.75 9 1 98.25 99 ALA A C 1
ATOM 812 O O . ALA A 1 99 ? -10.867 6.277 9.719 1 98.25 99 ALA A O 1
ATOM 813 N N . ASP A 1 100 ? -11.664 7.977 8.531 1 98.19 100 ASP A N 1
ATOM 814 C CA . ASP A 1 100 ? -10.484 8.812 8.734 1 98.19 100 ASP A CA 1
ATOM 815 C C . ASP A 1 100 ? -10.195 9.016 10.219 1 98.19 100 ASP A C 1
ATOM 817 O O . ASP A 1 100 ? -9.039 9.086 10.633 1 98.19 100 ASP A O 1
ATOM 821 N N . VAL A 1 101 ? -11.195 8.992 11.062 1 97.12 101 VAL A N 1
ATOM 822 C CA . VAL A 1 101 ? -11.062 9.242 12.492 1 97.12 101 VAL A CA 1
ATOM 823 C C . VAL A 1 101 ? -10.383 8.047 13.164 1 97.12 101 VAL A C 1
ATOM 825 O O . VAL A 1 101 ? -9.891 8.156 14.289 1 97.12 101 VAL A O 1
ATOM 828 N N . SER A 1 102 ? -10.344 6.934 12.516 1 97.94 102 SER A N 1
ATOM 829 C CA . SER A 1 102 ? -9.789 5.727 13.117 1 97.94 102 SER A CA 1
ATOM 830 C C . SER A 1 102 ? -8.297 5.609 12.828 1 97.94 102 SER A C 1
ATOM 832 O O . SER A 1 102 ? -7.617 4.738 13.383 1 97.94 102 SER A O 1
ATOM 834 N N . VAL A 1 103 ? -7.723 6.449 12.039 1 98.5 103 VAL A N 1
ATOM 835 C CA . VAL A 1 103 ? -6.348 6.293 11.57 1 98.5 103 VAL A CA 1
ATOM 836 C C . VAL A 1 103 ? -5.383 6.871 12.602 1 98.5 103 VAL A C 1
ATOM 838 O O . VAL A 1 103 ? -5.488 8.039 12.977 1 98.5 103 VAL A O 1
ATOM 841 N N . LYS A 1 104 ? -4.535 6.051 13.07 1 97.94 104 LYS A N 1
ATOM 842 C CA . LYS A 1 104 ? -3.363 6.367 13.883 1 97.94 104 LYS A CA 1
ATOM 843 C C . LYS A 1 104 ? -2.098 5.773 13.273 1 97.94 104 LYS A C 1
ATOM 845 O O . LYS A 1 104 ? -2.158 4.766 12.562 1 97.94 104 LYS A O 1
ATOM 850 N N . TYR A 1 105 ? -1.016 6.434 13.555 1 97.75 105 TYR A N 1
ATOM 851 C CA . TYR A 1 105 ? 0.249 5.957 13.008 1 97.75 105 TYR A CA 1
ATOM 852 C C . TYR A 1 105 ? 1.149 5.41 14.109 1 97.75 105 TYR A C 1
ATOM 854 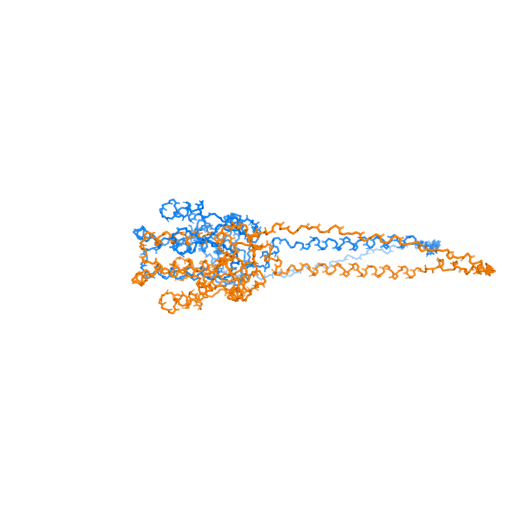O O . TYR A 1 105 ? 1.199 5.969 15.211 1 97.75 105 TYR A O 1
ATOM 862 N N . ASN A 1 106 ? 1.854 4.332 13.781 1 97.81 106 ASN A N 1
ATOM 863 C CA . ASN A 1 106 ? 2.83 3.707 14.664 1 97.81 106 ASN A CA 1
ATOM 864 C C . ASN A 1 106 ? 4.148 3.438 13.945 1 97.81 106 ASN A C 1
ATOM 866 O O . ASN A 1 106 ? 4.156 3.094 12.758 1 97.81 106 ASN A O 1
ATOM 870 N N . ASP A 1 107 ? 5.184 3.594 14.727 1 96.69 107 ASP A N 1
ATOM 871 C CA . ASP A 1 107 ? 6.465 3.074 14.258 1 96.69 107 ASP A CA 1
ATOM 872 C C . ASP A 1 107 ? 6.5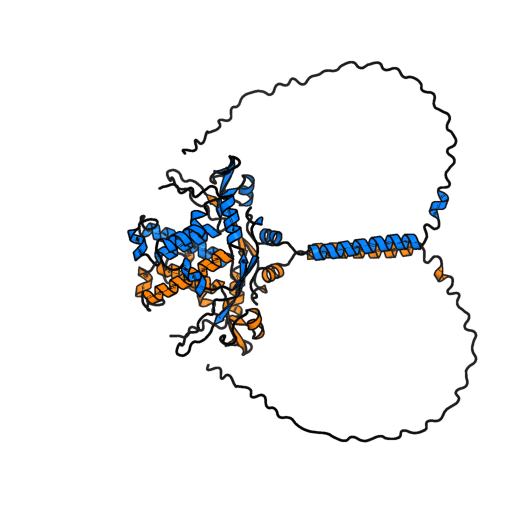16 1.554 14.367 1 96.69 107 ASP A C 1
ATOM 874 O O . ASP A 1 107 ? 6.254 0.996 15.438 1 96.69 107 ASP A O 1
ATOM 878 N N . VAL A 1 108 ? 6.824 0.966 13.242 1 96.81 108 VAL A N 1
ATOM 879 C CA . VAL A 1 108 ? 6.82 -0.493 13.203 1 96.81 108 VAL A CA 1
ATOM 880 C C . VAL A 1 108 ? 8.125 -0.998 12.602 1 96.81 108 VAL A C 1
ATOM 882 O O . VAL A 1 108 ? 8.57 -0.503 11.555 1 96.81 108 VAL A O 1
ATOM 885 N N . LYS A 1 109 ? 8.758 -1.909 13.258 1 94.75 109 LYS A N 1
ATOM 886 C CA . LYS A 1 109 ? 9.812 -2.691 12.625 1 94.75 109 LYS A CA 1
ATOM 887 C C . LYS A 1 109 ? 9.266 -4.008 12.078 1 94.75 109 LYS A C 1
ATOM 889 O O . LYS A 1 109 ? 8.758 -4.84 12.836 1 94.75 109 LYS A O 1
ATOM 894 N N . TYR A 1 110 ? 9.352 -4.133 10.773 1 94.38 110 TYR A N 1
ATOM 895 C CA . TYR A 1 110 ? 8.867 -5.379 10.188 1 94.38 110 TYR A CA 1
ATOM 896 C C . TYR A 1 110 ? 9.609 -6.574 10.766 1 94.38 110 TYR A C 1
ATOM 898 O O . TYR A 1 110 ? 10.789 -6.469 11.133 1 94.38 110 TYR A O 1
ATOM 906 N N . ASN A 1 111 ? 8.875 -7.609 10.891 1 90.56 111 ASN A N 1
ATOM 907 C CA . ASN A 1 111 ? 9.422 -8.898 11.305 1 90.56 111 ASN A CA 1
ATOM 908 C C . ASN A 1 111 ? 8.82 -10.047 10.5 1 90.56 111 ASN A C 1
ATOM 910 O O . ASN A 1 111 ? 7.742 -10.539 10.82 1 90.56 111 ASN A O 1
ATOM 914 N N . PHE A 1 112 ? 9.484 -10.492 9.5 1 86.56 112 PHE A N 1
ATOM 915 C CA . PHE A 1 112 ? 8.953 -11.492 8.578 1 86.56 112 PHE A CA 1
ATOM 916 C C . PHE A 1 112 ? 9.133 -12.898 9.133 1 86.56 112 PHE A C 1
ATOM 918 O O . PHE A 1 112 ? 8.453 -13.828 8.703 1 86.56 112 PHE A O 1
ATOM 925 N N . THR A 1 113 ? 10.031 -13.133 10.031 1 75.06 113 THR A N 1
ATOM 926 C CA . THR A 1 113 ? 10.18 -14.438 10.664 1 75.06 113 THR A CA 1
ATOM 927 C C . THR A 1 113 ? 9 -14.727 11.594 1 75.06 113 THR A C 1
ATOM 929 O O . THR A 1 113 ? 8.414 -15.805 11.547 1 75.06 113 THR A O 1
ATOM 932 N N . LYS A 1 114 ? 8.609 -13.867 12.414 1 62.84 114 LYS A N 1
ATOM 933 C CA . LYS A 1 114 ? 7.547 -14.031 13.398 1 62.84 114 LYS A CA 1
ATOM 934 C C . LYS A 1 114 ? 6.172 -14.016 12.727 1 62.84 114 LYS A C 1
ATOM 936 O O . LYS A 1 114 ? 5.32 -14.852 13.016 1 62.84 114 LYS A O 1
ATOM 941 N N . SER A 1 115 ? 5.848 -13.133 11.883 1 58.84 115 SER A N 1
ATOM 942 C CA . SER A 1 115 ? 4.539 -12.906 11.273 1 58.84 115 SER A CA 1
ATOM 943 C C . SER A 1 115 ? 4.145 -14.07 10.367 1 58.84 115 SER A C 1
ATOM 945 O O . SER A 1 115 ? 2.959 -14.367 10.211 1 58.84 115 SER A O 1
ATOM 947 N N . ALA A 1 116 ? 5.086 -14.688 9.859 1 62.81 116 ALA A N 1
ATOM 948 C CA . ALA A 1 116 ? 4.93 -15.695 8.812 1 62.81 116 ALA A CA 1
ATOM 949 C C . ALA A 1 116 ? 4.141 -16.891 9.32 1 62.81 116 ALA A C 1
ATOM 951 O O . ALA A 1 116 ? 3.367 -17.5 8.578 1 62.81 116 ALA A O 1
ATOM 952 N N . GLN A 1 117 ? 4.035 -16.938 10.508 1 74.75 117 GLN A N 1
ATOM 953 C CA . GLN A 1 117 ? 3.547 -18.234 10.953 1 74.75 117 GLN A CA 1
ATOM 954 C C . GLN A 1 117 ? 2.033 -18.344 10.789 1 74.75 117 GLN A C 1
ATOM 956 O O . GLN A 1 117 ? 1.515 -19.406 10.438 1 74.75 117 GLN A O 1
ATOM 961 N N . ARG A 1 118 ? 1.388 -17.234 10.844 1 91.44 118 ARG A N 1
ATOM 962 C CA . ARG A 1 118 ? -0.071 -17.281 10.852 1 91.44 118 ARG A CA 1
ATOM 963 C C . ARG A 1 118 ? -0.633 -17.203 9.438 1 91.44 118 ARG A C 1
ATOM 965 O O . ARG A 1 118 ? -1.702 -17.766 9.164 1 91.44 118 ARG A O 1
ATOM 972 N N . PHE A 1 119 ? 0.039 -16.656 8.523 1 96.44 119 PHE A N 1
ATOM 973 C CA . PHE A 1 119 ? -0.537 -16.312 7.227 1 96.44 119 PHE A CA 1
ATOM 974 C C . PHE A 1 119 ? 0.178 -17.062 6.105 1 96.44 119 PHE A C 1
ATOM 976 O O . PHE A 1 119 ? -0.194 -16.938 4.938 1 96.44 119 PHE A O 1
ATOM 983 N N . VAL A 1 120 ? 1.149 -17.938 6.469 1 96.06 120 VAL A N 1
ATOM 984 C CA . VAL A 1 120 ? 1.942 -18.609 5.449 1 96.06 120 VAL A CA 1
ATOM 985 C C . VAL A 1 120 ? 1.416 -20.031 5.242 1 96.06 120 VAL A C 1
ATOM 987 O O . VAL A 1 120 ? 1.148 -20.75 6.215 1 96.06 120 VAL A O 1
ATOM 990 N N . GLY A 1 121 ? 1.249 -20.375 3.988 1 96.19 121 GLY A N 1
ATOM 991 C CA . GLY A 1 121 ? 0.84 -21.734 3.678 1 96.19 121 GLY A CA 1
ATOM 992 C C . GLY A 1 121 ? -0.617 -21.844 3.271 1 96.19 121 GLY A C 1
ATOM 993 O O . GLY A 1 121 ? -1.136 -20.969 2.566 1 96.19 121 GLY A O 1
ATOM 994 N N . TYR A 1 122 ? -1.154 -23.016 3.582 1 97.06 122 TYR A N 1
ATOM 995 C CA . TYR A 1 122 ? -2.529 -23.344 3.215 1 97.06 122 TYR A CA 1
ATOM 996 C C . TYR A 1 122 ? -3.219 -24.125 4.328 1 97.06 122 TYR A C 1
ATOM 998 O O . TYR A 1 122 ? -2.594 -24.469 5.336 1 97.06 122 TYR A O 1
ATOM 1006 N N . GLY A 1 123 ? -4.535 -24.328 4.121 1 96.81 123 GLY A N 1
ATOM 1007 C CA . GLY A 1 123 ? -5.297 -25.094 5.09 1 96.81 123 GLY A CA 1
ATOM 1008 C C . GLY A 1 123 ? -6.273 -24.25 5.887 1 96.81 123 GLY A C 1
ATOM 1009 O O . GLY A 1 123 ? -6.262 -23.016 5.785 1 96.81 123 GLY A O 1
ATOM 1010 N N . PRO A 1 124 ? -7.066 -24.906 6.695 1 96.69 124 PRO A N 1
ATOM 1011 C CA . PRO A 1 124 ? -8.172 -24.234 7.379 1 96.69 124 PRO A CA 1
ATOM 1012 C C . PRO A 1 124 ? -7.699 -23.156 8.344 1 96.69 124 PRO A C 1
ATOM 1014 O O . PRO A 1 124 ? -8.336 -22.109 8.453 1 96.69 124 PRO A O 1
ATOM 1017 N N . GLU A 1 125 ? -6.629 -23.438 9.031 1 96.62 125 GLU A N 1
ATOM 1018 C CA . GLU A 1 125 ? -6.141 -22.453 9.992 1 96.62 125 GLU A CA 1
ATOM 1019 C C . GLU A 1 125 ? -5.652 -21.188 9.281 1 96.62 125 GLU A C 1
ATOM 1021 O O . GLU A 1 125 ? -5.98 -20.078 9.688 1 96.62 125 GLU A O 1
ATOM 1026 N N . VAL A 1 126 ? -4.871 -21.375 8.242 1 97.5 126 VAL A N 1
ATOM 1027 C CA . VAL A 1 126 ? -4.359 -20.25 7.469 1 97.5 126 VAL A CA 1
ATOM 1028 C C . VAL A 1 126 ? -5.516 -19.531 6.781 1 97.5 126 VAL A C 1
ATOM 1030 O O . VAL A 1 126 ? -5.551 -18.297 6.742 1 97.5 126 VAL A O 1
ATOM 1033 N N . ASP A 1 127 ? -6.477 -20.297 6.289 1 97.31 127 ASP A N 1
ATOM 1034 C CA . ASP A 1 127 ? -7.641 -19.703 5.633 1 97.31 127 ASP A CA 1
ATOM 1035 C C . ASP A 1 127 ? -8.438 -18.844 6.602 1 97.31 127 ASP A C 1
ATOM 1037 O O . ASP A 1 127 ? -8.914 -17.766 6.234 1 97.31 127 ASP A O 1
ATOM 1041 N N . THR A 1 128 ? -8.594 -19.312 7.77 1 97.38 128 THR A N 1
ATOM 1042 C CA . THR A 1 128 ? -9.312 -18.547 8.781 1 97.38 128 THR A CA 1
ATOM 1043 C C . THR A 1 128 ? -8.602 -17.234 9.086 1 97.38 128 THR A C 1
ATOM 1045 O O . THR A 1 128 ? -9.242 -16.188 9.227 1 97.38 128 THR A O 1
ATOM 1048 N N . ALA A 1 129 ? -7.277 -17.25 9.203 1 97.62 129 ALA A N 1
ATOM 1049 C CA . ALA A 1 129 ? -6.492 -16.047 9.469 1 97.62 129 ALA A CA 1
ATOM 1050 C C . ALA A 1 129 ? -6.672 -15.023 8.352 1 97.62 129 ALA A C 1
ATOM 1052 O O . ALA A 1 129 ? -6.852 -13.836 8.625 1 97.62 129 ALA A O 1
ATOM 1053 N N . TRP A 1 130 ? -6.637 -15.508 7.141 1 97.75 130 TRP A N 1
ATOM 1054 C CA . TRP A 1 130 ? -6.785 -14.609 6 1 97.75 130 TRP A CA 1
ATOM 1055 C C . TRP A 1 130 ? -8.203 -14.047 5.93 1 97.75 130 TRP A C 1
ATOM 1057 O O . TRP A 1 130 ? -8.398 -12.875 5.617 1 97.75 130 TRP A O 1
ATOM 1067 N N . ARG A 1 131 ? -9.242 -14.828 6.215 1 96.31 131 ARG A N 1
ATOM 1068 C CA . ARG A 1 131 ? -10.617 -14.352 6.203 1 96.31 131 ARG A CA 1
ATOM 1069 C C . ARG A 1 131 ? -10.836 -13.281 7.273 1 96.31 131 ARG A C 1
ATOM 1071 O O . ARG A 1 131 ? -11.57 -12.32 7.055 1 96.31 131 ARG A O 1
ATOM 1078 N N . GLU A 1 132 ? -10.195 -13.445 8.367 1 97.06 132 GLU A N 1
ATOM 1079 C CA . GLU A 1 132 ? -10.336 -12.516 9.484 1 97.06 132 GLU A CA 1
ATOM 1080 C C . GLU A 1 132 ? -9.914 -11.109 9.094 1 97.06 132 GLU A C 1
ATOM 1082 O O . GLU A 1 132 ? -10.531 -10.125 9.516 1 97.06 132 GLU A O 1
ATOM 1087 N N . ILE A 1 133 ? -8.922 -10.984 8.273 1 97.81 133 ILE A N 1
ATOM 1088 C CA . ILE A 1 133 ? -8.383 -9.656 7.984 1 97.81 133 ILE A CA 1
ATOM 1089 C C . ILE A 1 133 ? -8.922 -9.172 6.641 1 97.81 133 ILE A C 1
ATOM 1091 O O . ILE A 1 133 ? -8.508 -8.117 6.148 1 97.81 133 ILE A O 1
ATOM 1095 N N . SER A 1 134 ? -9.773 -9.922 6 1 96.56 134 SER A N 1
ATOM 1096 C CA . SER A 1 134 ? -10.25 -9.531 4.676 1 96.56 134 SER A CA 1
ATOM 1097 C C . SER A 1 134 ? -11.758 -9.719 4.551 1 96.56 134 SER A C 1
ATOM 1099 O O . SER A 1 134 ? -12.531 -8.859 4.969 1 96.56 134 SER A O 1
ATOM 1101 N N . TYR A 1 135 ? -12.18 -10.961 4.312 1 93.81 135 TYR A N 1
ATOM 1102 C CA . TYR A 1 135 ? -13.555 -11.273 3.939 1 93.81 135 TYR A CA 1
ATOM 1103 C C . TYR A 1 135 ? -14.508 -11.062 5.113 1 93.81 135 TYR A C 1
ATOM 1105 O O . TYR A 1 135 ? -15.617 -10.555 4.941 1 93.81 135 TYR A O 1
ATOM 1113 N N . ASP A 1 136 ? -14.133 -11.414 6.27 1 94.69 136 ASP A N 1
ATOM 1114 C CA . ASP A 1 136 ? -15.023 -11.43 7.43 1 94.69 136 ASP A CA 1
ATOM 1115 C C . ASP A 1 136 ? -15.344 -10.008 7.898 1 94.69 136 ASP A C 1
ATOM 1117 O O . ASP A 1 136 ? -16.266 -9.805 8.68 1 94.69 136 ASP A O 1
ATOM 1121 N N . VAL A 1 137 ? -14.625 -9.078 7.461 1 96.56 137 VAL A N 1
ATOM 1122 C CA . VAL A 1 137 ? -14.859 -7.699 7.879 1 96.56 137 VAL A CA 1
ATOM 1123 C C . VAL A 1 137 ? -16.156 -7.184 7.254 1 96.56 137 VAL A C 1
ATOM 1125 O O . VAL A 1 137 ? -16.859 -6.375 7.855 1 96.56 137 VAL A O 1
ATOM 1128 N N . GLY A 1 138 ? -16.422 -7.645 6.02 1 94.44 138 GLY A N 1
ATOM 1129 C CA . GLY A 1 138 ? -17.641 -7.254 5.348 1 94.44 138 GLY A CA 1
ATOM 1130 C C . GLY A 1 138 ? -17.594 -5.852 4.77 1 94.44 138 GLY A C 1
ATOM 1131 O O . GLY A 1 138 ? -16.547 -5.199 4.809 1 94.44 138 GLY A O 1
ATOM 1132 N N . ASP A 1 139 ? -18.75 -5.418 4.266 1 96.88 139 ASP A N 1
ATOM 1133 C CA . ASP A 1 139 ? -18.906 -4.082 3.701 1 96.88 139 ASP A CA 1
ATOM 1134 C C . ASP A 1 139 ? -19.406 -3.096 4.758 1 96.88 139 ASP A C 1
ATOM 1136 O O . ASP A 1 139 ? -19.734 -3.492 5.875 1 96.88 139 ASP A O 1
ATOM 1140 N N . GLN A 1 140 ? -19.375 -1.827 4.383 1 97.44 140 GLN A N 1
ATOM 1141 C CA . GLN A 1 140 ? -19.75 -0.785 5.328 1 97.44 140 GLN A CA 1
ATOM 1142 C C . GLN A 1 140 ? -20.891 0.07 4.777 1 97.44 140 GLN A C 1
ATOM 1144 O O . GLN A 1 140 ? -21.359 -0.158 3.658 1 97.44 140 GLN A O 1
ATOM 1149 N N . TRP A 1 141 ? -21.406 0.889 5.641 1 96.31 141 TRP A N 1
ATOM 1150 C CA . TRP A 1 141 ? -22.469 1.829 5.344 1 96.31 141 TRP A CA 1
ATOM 1151 C C . TRP A 1 141 ? -21.953 3.264 5.328 1 96.31 141 TRP A C 1
ATOM 1153 O O . TRP A 1 141 ? -21.156 3.648 6.18 1 96.31 141 TRP A O 1
ATOM 1163 N N . ILE A 1 142 ? -22.438 4.051 4.324 1 96.94 142 ILE A N 1
ATOM 1164 C CA . ILE A 1 142 ? -22.203 5.492 4.363 1 96.94 142 ILE A CA 1
ATOM 1165 C C . ILE A 1 142 ? -23.516 6.227 4.137 1 96.94 142 ILE A C 1
ATOM 1167 O O . ILE A 1 142 ? -24.422 5.711 3.479 1 96.94 142 ILE A O 1
ATOM 1171 N N . PRO A 1 143 ? -23.609 7.418 4.715 1 97 143 PRO A N 1
ATOM 1172 C CA . PRO A 1 143 ? -24.828 8.203 4.461 1 97 143 PRO A CA 1
ATOM 1173 C C . PRO A 1 143 ? -24.938 8.656 3.01 1 97 143 PRO A C 1
ATOM 1175 O O . PRO A 1 143 ? -23.938 8.695 2.289 1 97 143 PRO A O 1
ATOM 1178 N N . LYS A 1 144 ? -26.125 9.008 2.635 1 97.5 144 LYS A N 1
ATOM 1179 C CA . LYS A 1 144 ? -26.391 9.438 1.265 1 97.5 144 LYS A CA 1
ATOM 1180 C C . LYS A 1 144 ? -25.484 10.609 0.87 1 97.5 144 LYS A C 1
ATOM 1182 O O . LYS A 1 144 ? -25.062 10.711 -0.285 1 97.5 144 LYS A O 1
ATOM 1187 N N . SER A 1 145 ? -25.156 11.422 1.779 1 96.12 145 SER A N 1
ATOM 1188 C CA . SER A 1 145 ? -24.328 12.586 1.509 1 96.12 145 SER A CA 1
ATOM 1189 C C . SER A 1 145 ? -22.906 12.172 1.144 1 96.12 145 SER A C 1
ATOM 1191 O O . SER A 1 145 ? -22.156 12.953 0.543 1 96.12 145 SER A O 1
ATOM 1193 N N . GLY A 1 146 ? -22.562 10.992 1.49 1 97.19 146 GLY A N 1
ATOM 1194 C CA . GLY A 1 146 ? -21.203 10.523 1.243 1 97.19 146 GLY A CA 1
ATOM 1195 C C . GLY A 1 146 ? -20.969 10.141 -0.203 1 97.19 146 GLY A C 1
ATOM 1196 O O . GLY A 1 146 ? -19.828 10.125 -0.664 1 97.19 146 GLY A O 1
ATOM 1197 N N . LEU A 1 147 ? -22.031 9.836 -0.918 1 97.81 147 LEU A N 1
ATOM 1198 C CA . LEU A 1 147 ? -21.891 9.344 -2.283 1 97.81 147 LEU A CA 1
ATOM 1199 C C . LEU A 1 147 ? -21.234 10.398 -3.172 1 97.81 147 LEU A C 1
ATOM 1201 O O . LEU A 1 147 ? -20.328 10.078 -3.951 1 97.81 147 LEU A O 1
ATOM 1205 N N . ALA A 1 148 ? -21.656 11.617 -3.035 1 96.31 148 ALA A N 1
ATOM 1206 C CA . ALA A 1 148 ? -21.094 12.719 -3.826 1 96.31 148 ALA A CA 1
ATOM 1207 C C . ALA A 1 148 ? -19.641 12.969 -3.473 1 96.31 148 ALA A C 1
ATOM 1209 O O . ALA A 1 148 ? -18.828 13.289 -4.348 1 96.31 148 ALA A O 1
ATOM 1210 N N . LYS A 1 149 ? -19.344 12.812 -2.248 1 96.44 149 LYS A N 1
ATOM 1211 C CA . LYS A 1 149 ? -17.969 13 -1.802 1 96.44 149 LYS A CA 1
ATOM 1212 C C . LYS A 1 149 ? -17.047 11.945 -2.406 1 96.44 149 LYS A C 1
ATOM 1214 O O . LYS A 1 149 ? -15.867 12.219 -2.674 1 96.44 149 LYS A O 1
ATOM 1219 N N . LEU A 1 150 ? -17.562 10.789 -2.633 1 97 150 LEU A N 1
ATOM 1220 C CA . LEU A 1 150 ? -16.797 9.703 -3.219 1 97 150 LEU A CA 1
ATOM 1221 C C . LEU A 1 150 ? -16.688 9.859 -4.734 1 97 150 LEU A C 1
ATOM 1223 O O . LEU A 1 150 ? -15.836 9.242 -5.371 1 97 150 LEU A O 1
ATOM 1227 N N . GLY A 1 151 ? -17.578 10.617 -5.289 1 95.44 151 GLY A N 1
ATOM 1228 C CA . GLY A 1 151 ? -17.656 10.703 -6.734 1 95.44 151 GLY A CA 1
ATOM 1229 C C . GLY A 1 151 ? -18.156 9.43 -7.387 1 95.44 151 GLY A C 1
ATOM 1230 O O . GLY A 1 151 ? -17.688 9.047 -8.461 1 95.44 151 GLY A O 1
ATOM 1231 N N . MET A 1 152 ? -19.062 8.758 -6.711 1 96.75 152 MET A N 1
ATOM 1232 C CA . MET A 1 152 ? -19.594 7.48 -7.199 1 96.75 152 MET A CA 1
ATOM 1233 C C . MET A 1 152 ? -20.969 7.668 -7.828 1 96.75 152 MET A C 1
ATOM 1235 O O . MET A 1 152 ? -21.656 8.648 -7.547 1 96.75 152 MET A O 1
ATOM 1239 N N . PRO A 1 153 ? -21.359 6.75 -8.648 1 95.62 153 PRO A N 1
ATOM 1240 C CA . PRO A 1 153 ? -22.625 6.934 -9.383 1 95.62 153 PRO A CA 1
ATOM 1241 C C . PRO A 1 153 ? -23.859 6.746 -8.508 1 95.62 153 PRO A C 1
ATOM 1243 O O . PRO A 1 153 ? -23.797 6.027 -7.508 1 95.62 153 PRO A O 1
ATOM 1246 N N . GLU A 1 154 ? -24.953 7.211 -9.031 1 95.25 154 GLU A N 1
ATOM 1247 C CA . GLU A 1 154 ? -26.203 7.191 -8.281 1 95.25 154 GLU A CA 1
ATOM 1248 C C . GLU A 1 154 ? -26.812 5.793 -8.258 1 95.25 154 GLU A C 1
ATOM 1250 O O . GLU A 1 154 ? -27.656 5.492 -7.41 1 95.25 154 GLU A O 1
ATOM 1255 N N . TYR A 1 155 ? -26.344 4.953 -9.164 1 95.31 155 TYR A N 1
ATOM 1256 C CA . TYR A 1 155 ? -26.922 3.611 -9.211 1 95.31 155 TYR A CA 1
ATOM 1257 C C . TYR A 1 155 ? -26.219 2.688 -8.219 1 95.31 155 TYR A C 1
ATOM 1259 O O . TYR A 1 155 ? -26.422 1.474 -8.234 1 95.31 155 TYR A O 1
ATOM 1267 N N . SER A 1 156 ? -25.422 3.334 -7.363 1 97.44 156 SER A N 1
ATOM 1268 C CA . SER A 1 156 ? -24.75 2.543 -6.332 1 97.44 156 SER A CA 1
ATOM 1269 C C . SER A 1 156 ? -25.766 1.859 -5.422 1 97.44 156 SER A C 1
ATOM 1271 O O . SER A 1 156 ? -26.828 2.414 -5.145 1 97.44 156 SER A O 1
ATOM 1273 N N . LEU A 1 157 ? -25.375 0.685 -4.957 1 96.38 157 LEU A N 1
ATOM 1274 C CA . LEU A 1 157 ? -26.266 -0.167 -4.172 1 96.38 157 LEU A CA 1
ATOM 1275 C C . LEU A 1 157 ? -26.594 0.474 -2.826 1 96.38 157 LEU A C 1
ATOM 1277 O O . LEU A 1 157 ? -25.688 0.829 -2.072 1 96.38 157 LEU A O 1
ATOM 1281 N N . LYS A 1 158 ? -27.844 0.547 -2.588 1 96.69 158 LYS A N 1
ATOM 1282 C CA . LYS A 1 158 ? -28.312 1.099 -1.317 1 96.69 158 LYS A CA 1
ATOM 1283 C C . LYS A 1 158 ? -28.453 0.005 -0.262 1 96.69 158 LYS A C 1
ATOM 1285 O O . LYS A 1 158 ? -28.641 -1.167 -0.597 1 96.69 158 LYS A O 1
ATOM 1290 N N . VAL A 1 159 ? -28.266 0.445 0.991 1 95.56 159 VAL A N 1
ATOM 1291 C CA . VAL A 1 159 ? -28.453 -0.457 2.123 1 95.56 159 VAL A CA 1
ATOM 1292 C C . VAL A 1 159 ? -28.844 0.343 3.363 1 95.56 159 VAL A C 1
ATOM 1294 O O . VAL A 1 159 ? -28.484 1.518 3.488 1 95.56 159 VAL A O 1
ATOM 1297 N N . ASP A 1 160 ? -29.531 -0.31 4.234 1 94.62 160 ASP A N 1
ATOM 1298 C CA . ASP A 1 160 ? -29.922 0.361 5.473 1 94.62 160 ASP A CA 1
ATOM 1299 C C . ASP A 1 160 ? -28.844 0.208 6.543 1 94.62 160 ASP A C 1
ATOM 1301 O O . ASP A 1 160 ? -28.219 -0.852 6.66 1 94.62 160 ASP A O 1
ATOM 1305 N N . HIS A 1 161 ? -28.719 1.28 7.297 1 94 161 HIS A N 1
ATOM 1306 C CA . HIS A 1 161 ? -27.844 1.179 8.469 1 94 161 HIS A CA 1
ATOM 1307 C C . HIS A 1 161 ? -28.328 0.07 9.406 1 94 161 HIS A C 1
ATOM 1309 O O . HIS A 1 161 ? -29.5 -0.005 9.734 1 94 161 HIS A O 1
ATOM 1315 N N . PRO A 1 162 ? -27.391 -0.697 9.898 1 88.06 162 PRO A N 1
ATOM 1316 C CA . PRO A 1 162 ? -27.797 -1.887 10.641 1 88.06 162 PRO A CA 1
ATOM 1317 C C . PRO A 1 162 ? -28.453 -1.545 11.984 1 88.06 162 PRO A C 1
ATOM 1319 O O . PRO A 1 162 ? -29.266 -2.318 12.492 1 88.06 162 PRO A O 1
ATOM 1322 N N . VAL A 1 163 ? -28.141 -0.419 12.516 1 90.69 163 VAL A N 1
ATOM 1323 C CA . VAL A 1 163 ? -28.641 -0.058 13.836 1 90.69 163 VAL A CA 1
ATOM 1324 C C . VAL A 1 163 ? -29.797 0.939 13.695 1 90.69 163 VAL A C 1
ATOM 1326 O O . VAL A 1 163 ? -30.875 0.726 14.234 1 90.69 163 VAL A O 1
ATOM 1329 N N . THR A 1 164 ? -29.656 1.989 12.93 1 93.62 164 THR A N 1
ATOM 1330 C CA . THR A 1 164 ? -30.609 3.094 12.891 1 93.62 164 THR A CA 1
ATOM 1331 C C . THR A 1 164 ? -31.656 2.859 11.812 1 93.62 164 THR A C 1
ATOM 1333 O O . THR A 1 164 ? -32.719 3.492 11.828 1 93.62 164 THR A O 1
ATOM 1336 N N . GLY A 1 165 ? -31.344 2.076 10.805 1 94.44 165 GLY A N 1
ATOM 1337 C CA . GLY A 1 165 ? -32.25 1.832 9.703 1 94.44 165 GLY A CA 1
ATOM 1338 C C . GLY A 1 165 ? -32.219 2.922 8.656 1 94.44 165 GLY A C 1
ATOM 1339 O O . GLY A 1 165 ? -32.969 2.863 7.672 1 94.44 165 GLY A O 1
ATOM 1340 N N . GLU A 1 166 ? -31.406 3.842 8.852 1 96.12 166 GLU A N 1
ATOM 1341 C CA . GLU A 1 166 ? -31.281 4.914 7.867 1 96.12 166 GLU A CA 1
ATOM 1342 C C . GLU A 1 166 ? -30.719 4.391 6.547 1 96.12 166 GLU A C 1
ATOM 1344 O O . GLU A 1 166 ? -29.734 3.662 6.531 1 96.12 166 GLU A O 1
ATOM 1349 N N . GLU A 1 167 ? -31.406 4.812 5.465 1 97.19 167 GLU A N 1
ATOM 1350 C CA . GLU A 1 167 ? -30.953 4.375 4.148 1 97.19 167 GLU A CA 1
ATOM 1351 C C . GLU A 1 167 ? -29.672 5.094 3.748 1 97.19 167 GLU A C 1
ATOM 1353 O O . GLU A 1 167 ? -29.547 6.309 3.91 1 97.19 167 GLU A O 1
ATOM 1358 N N . GLY A 1 168 ? -28.766 4.328 3.252 1 97.62 168 GLY A N 1
ATOM 1359 C CA . GLY A 1 168 ? -27.5 4.82 2.707 1 97.62 168 GLY A CA 1
ATOM 1360 C C . GLY A 1 168 ? -26.938 3.924 1.626 1 97.62 168 GLY A C 1
ATOM 1361 O O . GLY A 1 168 ? -27.672 3.344 0.833 1 97.62 168 GLY A O 1
ATOM 1362 N N . TYR A 1 169 ? -25.688 4.004 1.504 1 97.75 169 TYR A N 1
ATOM 1363 C CA . TYR A 1 169 ? -25.047 3.211 0.451 1 97.75 169 TYR A CA 1
ATOM 1364 C C . TYR A 1 169 ? -24.109 2.164 1.042 1 97.75 169 TYR A C 1
ATOM 1366 O O . TYR A 1 169 ? -23.438 2.42 2.043 1 97.75 169 TYR A O 1
ATOM 1374 N N . ARG A 1 170 ? -24.078 0.977 0.365 1 97.12 170 ARG A N 1
ATOM 1375 C CA . ARG A 1 170 ? -23.141 -0.09 0.675 1 97.12 170 ARG A CA 1
ATOM 1376 C C . ARG A 1 170 ? -21.766 0.188 0.05 1 97.12 170 ARG A C 1
ATOM 1378 O O . ARG A 1 170 ? -21.672 0.431 -1.155 1 97.12 170 ARG A O 1
ATOM 1385 N N . VAL A 1 171 ? -20.75 0.192 0.876 1 97.75 171 VAL A N 1
ATOM 1386 C CA . VAL A 1 171 ? -19.422 0.464 0.368 1 97.75 171 VAL A CA 1
ATOM 1387 C C . VAL A 1 171 ? -18.438 -0.59 0.89 1 97.75 171 VAL A C 1
ATOM 1389 O O . VAL A 1 171 ? -18.625 -1.135 1.98 1 97.75 171 VAL A O 1
ATOM 1392 N N . GLY A 1 172 ? -17.5 -0.922 0.056 1 97.38 172 GLY A N 1
ATOM 1393 C CA . GLY A 1 172 ? -16.344 -1.685 0.497 1 97.38 172 GLY A CA 1
ATOM 1394 C C . GLY A 1 172 ? -15.133 -0.819 0.769 1 97.38 172 GLY A C 1
ATOM 1395 O O . GLY A 1 172 ? -14.961 0.233 0.15 1 97.38 172 GLY A O 1
ATOM 1396 N N . MET A 1 173 ? -14.336 -1.259 1.692 1 98.12 173 MET A N 1
ATOM 1397 C CA . MET A 1 173 ? -13.102 -0.546 1.986 1 98.12 173 MET A CA 1
ATOM 1398 C C . MET A 1 173 ? -11.922 -1.183 1.261 1 98.12 173 MET A C 1
ATOM 1400 O O . MET A 1 173 ? -11.789 -2.408 1.238 1 98.12 173 MET A O 1
ATOM 1404 N N . GLU A 1 174 ? -11.047 -0.401 0.766 1 98.06 174 GLU A N 1
ATOM 1405 C CA . GLU A 1 174 ? -10 -0.809 -0.17 1 98.06 174 GLU A CA 1
ATOM 1406 C C . GLU A 1 174 ? -9.039 -1.801 0.476 1 98.06 174 GLU A C 1
ATOM 1408 O O . GLU A 1 174 ? -8.656 -2.793 -0.146 1 98.06 174 GLU A O 1
ATOM 1413 N N . VAL A 1 175 ? -8.625 -1.572 1.698 1 98.75 175 VAL A N 1
ATOM 1414 C CA . VAL A 1 175 ? -7.613 -2.408 2.33 1 98.75 175 VAL A CA 1
ATOM 1415 C C . VAL A 1 175 ? -8.102 -3.854 2.393 1 98.75 175 VAL A C 1
ATOM 1417 O O . VAL A 1 175 ? -7.328 -4.785 2.154 1 98.75 175 VAL A O 1
ATOM 1420 N N . PHE A 1 176 ? -9.32 -4.078 2.645 1 98.31 176 PHE A N 1
ATOM 1421 C CA . PHE A 1 176 ? -9.836 -5.434 2.797 1 98.31 176 PHE A CA 1
ATOM 1422 C C . PHE A 1 176 ? -10.008 -6.102 1.438 1 98.31 176 PHE A C 1
ATOM 1424 O O . PHE A 1 176 ? -9.828 -7.316 1.312 1 98.31 176 PHE A O 1
ATOM 1431 N N . HIS A 1 177 ? -10.391 -5.312 0.482 1 97.56 177 HIS A N 1
ATOM 1432 C CA . HIS A 1 177 ? -10.422 -5.84 -0.878 1 97.56 177 HIS A CA 1
ATOM 1433 C C . HIS A 1 177 ? -9.031 -6.246 -1.351 1 97.56 177 HIS A C 1
ATOM 1435 O O . HIS A 1 177 ? -8.867 -7.301 -1.973 1 97.56 177 HIS A O 1
ATOM 1441 N N . GLN A 1 178 ? -8.062 -5.434 -1.063 1 98.44 178 GLN A N 1
ATOM 1442 C CA . GLN A 1 178 ? -6.684 -5.734 -1.42 1 98.44 178 GLN A CA 1
ATOM 1443 C C . GLN A 1 178 ? -6.215 -7.031 -0.763 1 98.44 178 GLN A C 1
ATOM 1445 O O . GLN A 1 178 ? -5.59 -7.871 -1.411 1 98.44 178 GLN A O 1
ATOM 1450 N N . LEU A 1 179 ? -6.543 -7.168 0.475 1 98.75 179 LEU A N 1
ATOM 1451 C CA . LEU A 1 179 ? -6.172 -8.383 1.193 1 98.75 179 LEU A CA 1
ATOM 1452 C C . LEU A 1 179 ? -6.922 -9.594 0.645 1 98.75 179 LEU A C 1
ATOM 1454 O O . LEU A 1 179 ? -6.379 -10.695 0.6 1 98.75 179 LEU A O 1
ATOM 1458 N N . HIS A 1 180 ? -8.133 -9.398 0.254 1 97.38 180 HIS A N 1
ATOM 1459 C CA . HIS A 1 180 ? -8.906 -10.445 -0.405 1 97.38 180 HIS A CA 1
ATOM 1460 C C . HIS A 1 180 ? -8.242 -10.883 -1.707 1 97.38 180 HIS A C 1
ATOM 1462 O O . HIS A 1 180 ? -8.117 -12.086 -1.972 1 97.38 180 HIS A O 1
ATOM 1468 N N . CYS A 1 181 ? -7.832 -9.906 -2.467 1 97.81 181 CYS A N 1
ATOM 1469 C CA . CYS A 1 181 ? -7.129 -10.18 -3.715 1 97.81 181 CYS A CA 1
ATOM 1470 C C . CYS A 1 181 ? -5.832 -10.938 -3.457 1 97.81 181 CYS A C 1
ATOM 1472 O O . CYS A 1 181 ? -5.531 -11.914 -4.148 1 97.81 181 CYS A O 1
ATOM 1474 N N . LEU A 1 182 ? -5.098 -10.508 -2.471 1 98.81 182 LEU A N 1
ATOM 1475 C CA . LEU A 1 182 ? -3.836 -11.164 -2.162 1 98.81 182 LEU A CA 1
ATOM 1476 C C . LEU A 1 182 ? -4.07 -12.602 -1.698 1 98.81 182 LEU A C 1
ATOM 1478 O O . LEU A 1 182 ? -3.287 -13.492 -2.02 1 98.81 182 LEU A O 1
ATOM 1482 N N . ASN A 1 183 ? -5.113 -12.797 -0.959 1 98.19 183 ASN A N 1
ATOM 1483 C CA . ASN A 1 183 ? -5.465 -14.133 -0.504 1 98.19 183 ASN A CA 1
ATOM 1484 C C . ASN A 1 183 ? -5.762 -15.062 -1.677 1 98.19 183 ASN A C 1
ATOM 1486 O O . ASN A 1 183 ? -5.402 -16.25 -1.646 1 98.19 183 ASN A O 1
ATOM 1490 N N . LEU A 1 184 ? -6.453 -14.531 -2.654 1 98 184 LEU A N 1
ATOM 1491 C CA . LEU A 1 184 ? -6.699 -15.352 -3.834 1 98 184 LEU A CA 1
ATOM 1492 C C . LEU A 1 184 ? -5.387 -15.742 -4.508 1 98 184 LEU A C 1
ATOM 1494 O O . LEU A 1 184 ? -5.211 -16.891 -4.918 1 98 184 LEU A O 1
ATOM 1498 N N . LEU A 1 185 ? -4.484 -14.812 -4.621 1 98.62 185 LEU A N 1
ATOM 1499 C CA . LEU A 1 185 ? -3.184 -15.117 -5.207 1 98.62 185 LEU A CA 1
ATOM 1500 C C . LEU A 1 185 ? -2.432 -16.141 -4.367 1 98.62 185 LEU A C 1
ATOM 1502 O O . LEU A 1 185 ? -1.752 -17.016 -4.914 1 98.62 185 LEU A O 1
ATOM 1506 N N . ARG A 1 186 ? -2.539 -16.047 -3.039 1 98.5 186 ARG A N 1
ATOM 1507 C CA . ARG A 1 186 ? -1.976 -17.078 -2.174 1 98.5 186 ARG A CA 1
ATOM 1508 C C . ARG A 1 186 ? -2.537 -18.453 -2.523 1 98.5 186 ARG A C 1
ATOM 1510 O O . ARG A 1 186 ? -1.78 -19.406 -2.699 1 98.5 186 ARG A O 1
ATOM 1517 N N . LYS A 1 187 ? -3.799 -18.547 -2.662 1 98.12 187 LYS A N 1
ATOM 1518 C CA . LYS A 1 187 ? -4.434 -19.828 -2.951 1 98.12 187 LYS A CA 1
ATOM 1519 C C . LYS A 1 187 ? -3.965 -20.375 -4.293 1 98.12 187 LYS A C 1
ATOM 1521 O O . LYS A 1 187 ? -3.838 -21.594 -4.457 1 98.12 187 LYS A O 1
ATOM 1526 N N . VAL A 1 188 ? -3.709 -19.5 -5.203 1 98 188 VAL A N 1
ATOM 1527 C CA . VAL A 1 188 ? -3.221 -19.906 -6.516 1 98 188 VAL A CA 1
ATOM 1528 C C . VAL A 1 188 ? -1.836 -20.531 -6.375 1 98 188 VAL A C 1
ATOM 1530 O O . VAL A 1 188 ? -1.494 -21.469 -7.105 1 98 188 VAL A O 1
ATOM 1533 N N . THR A 1 189 ? -1.015 -20.062 -5.449 1 97.62 189 THR A N 1
ATOM 1534 C CA . THR A 1 189 ? 0.308 -20.641 -5.246 1 97.62 189 THR A CA 1
ATOM 1535 C C . THR A 1 189 ? 0.199 -22.031 -4.629 1 97.62 189 THR A C 1
ATOM 1537 O O . THR A 1 189 ? 1.152 -22.812 -4.672 1 97.62 189 THR A O 1
ATOM 1540 N N . TYR A 1 190 ? -0.914 -22.328 -4.082 1 97.31 190 TYR A N 1
ATOM 1541 C CA . TYR A 1 190 ? -1.209 -23.641 -3.518 1 97.31 190 TYR A CA 1
ATOM 1542 C C . TYR A 1 190 ? -2.352 -24.312 -4.27 1 97.31 190 TYR A C 1
ATOM 1544 O O . TYR A 1 190 ? -3.252 -24.891 -3.658 1 97.31 190 TYR A O 1
ATOM 1552 N N . LYS A 1 191 ? -2.307 -24.234 -5.539 1 95.69 191 LYS A N 1
ATOM 1553 C CA . LYS A 1 191 ? -3.391 -24.656 -6.418 1 95.69 191 LYS A CA 1
ATOM 1554 C C . LYS A 1 191 ? -3.736 -26.125 -6.195 1 95.69 191 LYS A C 1
ATOM 1556 O O . LYS A 1 191 ? -4.906 -26.5 -6.25 1 95.69 191 LYS A O 1
ATOM 1561 N N . GLU A 1 192 ? -2.736 -26.969 -6 1 94.81 192 GLU A N 1
ATOM 1562 C CA . GLU A 1 192 ? -2.975 -28.406 -5.809 1 94.81 192 GLU A CA 1
ATOM 1563 C C . GLU A 1 192 ? -3.891 -28.656 -4.613 1 94.81 192 GLU A C 1
ATOM 1565 O O . GLU A 1 192 ? -4.676 -29.594 -4.613 1 94.81 192 GLU A O 1
ATOM 1570 N N . TYR A 1 193 ? -3.736 -27.828 -3.658 1 96.94 193 TYR A N 1
ATOM 1571 C CA . TYR A 1 193 ? -4.566 -27.969 -2.467 1 96.94 193 TYR A CA 1
ATOM 1572 C C . TYR A 1 193 ? -5.961 -27.406 -2.699 1 96.94 193 TYR A C 1
ATOM 1574 O O . TYR A 1 193 ? -6.957 -28 -2.303 1 96.94 193 TYR A O 1
ATOM 1582 N N . TYR A 1 194 ? -6.086 -26.328 -3.396 1 97.31 194 TYR A N 1
ATOM 1583 C CA . TYR A 1 194 ? -7.328 -25.562 -3.393 1 97.31 194 TYR A CA 1
ATOM 1584 C C . TYR A 1 194 ? -8.195 -25.922 -4.59 1 97.31 194 TYR A C 1
ATOM 1586 O O . TYR A 1 194 ? -9.422 -25.812 -4.535 1 97.31 194 TYR A O 1
ATOM 1594 N N . GLU A 1 195 ? -7.641 -26.375 -5.621 1 95.56 195 GLU A N 1
ATOM 1595 C CA . GLU A 1 195 ? -8.406 -26.656 -6.832 1 95.56 195 GLU A CA 1
ATOM 1596 C C . GLU A 1 195 ? -9.477 -27.703 -6.57 1 95.56 195 GLU A C 1
ATOM 1598 O O . GLU A 1 195 ? -10.633 -27.531 -6.961 1 95.56 195 GLU A O 1
ATOM 1603 N N . PRO A 1 196 ? -9.156 -28.781 -5.836 1 96.25 196 PRO A N 1
ATOM 1604 C CA . PRO A 1 196 ? -10.188 -29.797 -5.59 1 96.25 196 PRO A CA 1
ATOM 1605 C C . PRO A 1 196 ? -11.281 -29.312 -4.645 1 96.25 196 PRO A C 1
ATOM 1607 O O . PRO A 1 196 ? -12.352 -29.922 -4.555 1 96.25 196 PRO A O 1
ATOM 1610 N N . LEU A 1 197 ? -11.023 -28.234 -3.887 1 94.88 197 LEU A N 1
ATOM 1611 C CA . LEU A 1 197 ? -11.969 -27.75 -2.893 1 94.88 197 LEU A CA 1
ATOM 1612 C C . LEU A 1 197 ? -13.031 -26.859 -3.539 1 94.88 197 LEU A C 1
ATOM 1614 O O . LEU A 1 197 ? -14.047 -26.531 -2.916 1 94.88 197 LEU A O 1
ATOM 1618 N N . GLY A 1 198 ? -12.75 -26.469 -4.832 1 92.25 198 GLY A N 1
ATOM 1619 C CA . GLY A 1 198 ? -13.688 -25.594 -5.527 1 92.25 198 GLY A CA 1
ATOM 1620 C C . GLY A 1 198 ? -13.516 -24.125 -5.168 1 92.25 198 GLY A C 1
ATOM 1621 O O . GLY A 1 198 ? -12.406 -23.594 -5.227 1 92.25 198 GLY A O 1
ATOM 1622 N N . GLY A 1 199 ? -14.68 -23.406 -4.672 1 88.5 199 GLY A N 1
ATOM 1623 C CA . GLY A 1 199 ? -14.578 -21.984 -4.41 1 88.5 199 GLY A CA 1
ATOM 1624 C C . GLY A 1 199 ? -14.25 -21.156 -5.645 1 88.5 199 GLY A C 1
ATOM 1625 O O . GLY A 1 199 ? -14.891 -21.328 -6.688 1 88.5 199 GLY A O 1
ATOM 1626 N N . GLU A 1 200 ? -13.289 -20.328 -5.539 1 88.06 200 GLU A N 1
ATOM 1627 C CA . GLU A 1 200 ? -12.891 -19.469 -6.641 1 88.06 200 GLU A CA 1
ATOM 1628 C C . GLU A 1 200 ? -12.352 -20.266 -7.816 1 88.06 200 GLU A C 1
ATOM 1630 O O . GLU A 1 200 ? -12.258 -19.75 -8.938 1 88.06 200 GLU A O 1
ATOM 1635 N N . PHE A 1 201 ? -12.062 -21.531 -7.637 1 91.81 201 PHE A N 1
ATOM 1636 C CA . PHE A 1 201 ? -11.484 -22.391 -8.656 1 91.81 201 PHE A CA 1
ATOM 1637 C C . PHE A 1 201 ? -12.57 -23.156 -9.414 1 91.81 201 PHE A C 1
ATOM 1639 O O . PHE A 1 201 ? -12.305 -23.734 -10.461 1 91.81 201 PHE A O 1
ATOM 1646 N N . ALA A 1 202 ? -13.766 -23.109 -8.906 1 91 202 ALA A N 1
ATOM 1647 C CA . ALA A 1 202 ? -14.852 -23.953 -9.414 1 91 202 ALA A CA 1
ATOM 1648 C C . ALA A 1 202 ? -15.336 -23.453 -10.773 1 91 202 ALA A C 1
ATOM 1650 O O . ALA A 1 202 ? -15.805 -24.234 -11.602 1 91 202 ALA A O 1
ATOM 1651 N N . ALA A 1 203 ? -15.141 -22.188 -11.039 1 90.56 203 ALA A N 1
ATOM 1652 C CA . ALA A 1 203 ? -15.68 -21.594 -12.258 1 90.56 203 ALA A CA 1
ATOM 1653 C C . ALA A 1 203 ? -14.781 -21.875 -13.453 1 90.56 203 ALA A C 1
ATOM 1655 O O . ALA A 1 203 ? -15.109 -21.516 -14.586 1 90.56 203 ALA A O 1
ATOM 1656 N N . GLY A 1 204 ? -13.68 -22.5 -13.266 1 92.31 204 GLY A N 1
ATOM 1657 C CA . GLY A 1 204 ? -12.797 -22.875 -14.352 1 92.31 204 GLY A CA 1
ATOM 1658 C C . GLY A 1 204 ? -11.57 -22 -14.461 1 92.31 204 GLY A C 1
ATOM 1659 O O . GLY A 1 204 ? -11.5 -20.938 -13.82 1 92.31 204 GLY A O 1
ATOM 1660 N N . ARG A 1 205 ? -10.734 -22.438 -15.297 1 93.25 205 ARG A N 1
ATOM 1661 C CA . ARG A 1 205 ? -9.422 -21.797 -15.422 1 93.25 205 ARG A CA 1
ATOM 1662 C C . ARG A 1 205 ? -9.539 -20.391 -15.969 1 93.25 205 ARG A C 1
ATOM 1664 O O . ARG A 1 205 ? -8.844 -19.469 -15.5 1 93.25 205 ARG A O 1
ATOM 1671 N N . GLU A 1 206 ? -10.391 -20.219 -16.922 1 94.5 206 GLU A N 1
ATOM 1672 C CA . GLU A 1 206 ? -10.539 -18.906 -17.531 1 94.5 206 GLU A CA 1
ATOM 1673 C C . GLU A 1 206 ? -11.109 -17.891 -16.547 1 94.5 206 GLU A C 1
ATOM 1675 O O . GLU A 1 206 ? -10.625 -16.75 -16.469 1 94.5 206 GLU A O 1
ATOM 1680 N N . ALA A 1 207 ? -12.086 -18.266 -15.836 1 94.31 207 ALA A N 1
ATOM 1681 C CA . ALA A 1 207 ? -12.688 -17.391 -14.836 1 94.31 207 ALA A CA 1
ATOM 1682 C C . ALA A 1 207 ? -11.688 -17.062 -13.727 1 94.31 207 ALA A C 1
ATOM 1684 O O . ALA A 1 207 ? -11.609 -15.914 -13.289 1 94.31 207 ALA A O 1
ATOM 1685 N N . LEU A 1 208 ? -10.93 -18.031 -13.328 1 96 208 LEU A N 1
ATOM 1686 C CA . LEU A 1 208 ? -9.906 -17.812 -12.312 1 96 208 LEU A CA 1
ATOM 1687 C C . LEU A 1 208 ? -8.859 -16.828 -12.805 1 96 208 LEU A C 1
ATOM 1689 O O . LEU A 1 208 ? -8.445 -15.93 -12.07 1 96 208 LEU A O 1
ATOM 1693 N N . GLN A 1 209 ? -8.5 -17 -14.055 1 96 209 GLN A N 1
ATOM 1694 C CA . GLN A 1 209 ? -7.488 -16.109 -14.625 1 96 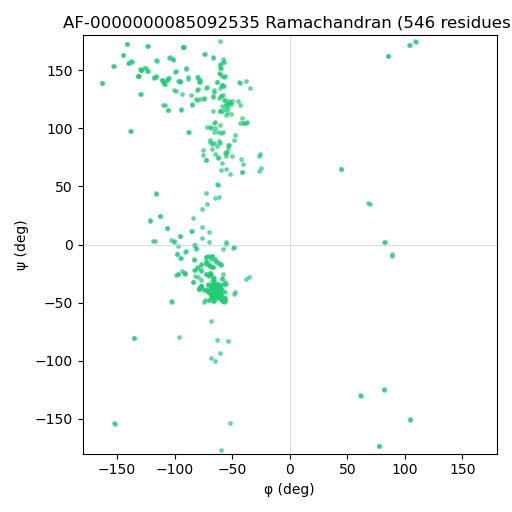209 GLN A CA 1
ATOM 1695 C C . GLN A 1 209 ? -7.988 -14.672 -14.68 1 96 209 GLN A C 1
ATOM 1697 O O . GLN A 1 209 ? -7.238 -13.734 -14.391 1 96 209 GLN A O 1
ATOM 1702 N N . HIS A 1 210 ? -9.203 -14.523 -15.07 1 93.44 210 HIS A N 1
ATOM 1703 C CA . HIS A 1 210 ? -9.797 -13.188 -15.102 1 93.44 210 HIS A CA 1
ATOM 1704 C C . HIS A 1 210 ? -9.789 -12.555 -13.711 1 93.44 210 HIS A C 1
ATOM 1706 O O . HIS A 1 210 ? -9.453 -11.383 -13.562 1 93.44 210 HIS A O 1
ATOM 1712 N N . HIS A 1 211 ? -10.102 -13.375 -12.758 1 94.44 211 HIS A N 1
ATOM 1713 C CA . HIS A 1 211 ? -10.133 -12.891 -11.383 1 94.44 211 HIS A CA 1
ATOM 1714 C C . HIS A 1 211 ? -8.734 -12.523 -10.898 1 94.44 211 HIS A C 1
ATOM 1716 O O . HIS A 1 211 ? -8.539 -11.469 -10.297 1 94.44 211 HIS A O 1
ATOM 1722 N N . THR A 1 212 ? -7.773 -13.352 -11.195 1 96.81 212 THR A N 1
ATOM 1723 C CA . THR A 1 212 ? -6.418 -13.062 -10.758 1 96.81 212 THR A CA 1
ATOM 1724 C C . THR A 1 212 ? -5.855 -11.844 -11.484 1 96.81 212 THR A C 1
ATOM 1726 O O . THR A 1 212 ? -5.105 -11.055 -10.906 1 96.81 212 THR A O 1
ATOM 1729 N N . ASN A 1 213 ? -6.227 -11.672 -12.758 1 95.69 213 ASN A N 1
ATOM 1730 C CA . ASN A 1 213 ? -5.824 -10.469 -13.477 1 95.69 213 ASN A CA 1
ATOM 1731 C C . ASN A 1 213 ? -6.352 -9.211 -12.797 1 95.69 213 ASN A C 1
ATOM 1733 O O . ASN A 1 213 ? -5.617 -8.234 -12.641 1 95.69 213 ASN A O 1
ATOM 1737 N N . HIS A 1 214 ? -7.555 -9.289 -12.453 1 93.62 214 HIS A N 1
ATOM 1738 C CA . HIS A 1 214 ? -8.172 -8.195 -11.711 1 93.62 214 HIS A CA 1
ATOM 1739 C C . HIS A 1 214 ? -7.406 -7.906 -10.422 1 93.62 214 HIS A C 1
ATOM 1741 O O . HIS A 1 214 ? -7.086 -6.75 -10.133 1 93.62 214 HIS A O 1
ATOM 1747 N N . CYS A 1 215 ? -7.129 -8.945 -9.641 1 96.62 215 CYS A N 1
ATOM 1748 C CA . CYS A 1 215 ? -6.43 -8.812 -8.367 1 96.62 215 CYS A CA 1
ATOM 1749 C C . CYS A 1 215 ? -5.047 -8.203 -8.562 1 96.62 215 CYS A C 1
ATOM 1751 O O . CYS A 1 215 ? -4.637 -7.324 -7.805 1 96.62 215 CYS A O 1
ATOM 1753 N N . LEU A 1 216 ? -4.379 -8.68 -9.602 1 97.75 216 LEU A N 1
ATOM 1754 C CA . LEU A 1 216 ? -3.039 -8.188 -9.891 1 97.75 216 LEU A CA 1
ATOM 1755 C C . LEU A 1 216 ? -3.062 -6.699 -10.219 1 97.75 216 LEU A C 1
ATOM 1757 O O . LEU A 1 216 ? -2.207 -5.941 -9.758 1 97.75 216 LEU A O 1
ATOM 1761 N N . GLU A 1 217 ? -4.016 -6.277 -10.945 1 96.62 217 GLU A N 1
ATOM 1762 C CA . GLU A 1 217 ? -4.121 -4.867 -11.305 1 96.62 217 GLU A CA 1
ATOM 1763 C C . GLU A 1 217 ? -4.453 -4.012 -10.086 1 96.62 217 GLU A C 1
ATOM 1765 O O . GLU A 1 217 ? -3.877 -2.939 -9.898 1 96.62 217 GLU A O 1
ATOM 1770 N N . VAL A 1 218 ? -5.375 -4.477 -9.281 1 96.69 218 VAL A N 1
ATOM 1771 C CA . VAL A 1 218 ? -5.754 -3.756 -8.07 1 96.69 218 VAL A CA 1
ATOM 1772 C C . VAL A 1 218 ? -4.531 -3.57 -7.176 1 96.69 218 VAL A C 1
ATOM 1774 O O . VAL A 1 218 ? -4.262 -2.465 -6.703 1 96.69 218 VAL A O 1
ATOM 1777 N N . LEU A 1 219 ? -3.777 -4.625 -7.008 1 98.25 219 LEU A N 1
ATOM 1778 C CA . LEU A 1 219 ? -2.613 -4.586 -6.125 1 98.25 219 LEU A CA 1
ATOM 1779 C C . LEU A 1 219 ? -1.503 -3.734 -6.73 1 98.25 219 LEU A C 1
ATOM 1781 O O . LEU A 1 219 ? -0.838 -2.977 -6.02 1 98.25 219 LEU A O 1
ATOM 1785 N N . ARG A 1 220 ? -1.295 -3.875 -8.039 1 98.12 220 ARG A N 1
ATOM 1786 C CA . ARG A 1 220 ? -0.281 -3.068 -8.711 1 98.12 220 ARG A CA 1
ATOM 1787 C C . ARG A 1 220 ? -0.574 -1.58 -8.555 1 98.12 220 ARG A C 1
ATOM 1789 O O . ARG A 1 220 ? 0.312 -0.802 -8.195 1 98.12 220 ARG A O 1
ATOM 1796 N N . MET A 1 221 ? -1.773 -1.184 -8.781 1 96.62 221 MET A N 1
ATOM 1797 C CA . MET A 1 221 ? -2.162 0.221 -8.688 1 96.62 221 MET A CA 1
ATOM 1798 C C . MET A 1 221 ? -2.012 0.732 -7.262 1 96.62 221 MET A C 1
ATOM 1800 O O . MET A 1 221 ? -1.562 1.858 -7.043 1 96.62 221 MET A O 1
ATOM 1804 N N . ASN A 1 222 ? -2.402 -0.096 -6.344 1 97.69 222 ASN A N 1
ATOM 1805 C CA . ASN A 1 222 ? -2.266 0.315 -4.949 1 97.69 222 ASN A CA 1
ATOM 1806 C C . ASN A 1 222 ? -0.802 0.509 -4.566 1 97.69 222 ASN A C 1
ATOM 1808 O O . ASN A 1 222 ? -0.458 1.477 -3.883 1 97.69 222 ASN A O 1
ATOM 1812 N N . ILE A 1 223 ? 0.087 -0.449 -4.961 1 98.62 223 ILE A N 1
ATOM 1813 C CA . ILE A 1 223 ? 1.51 -0.362 -4.648 1 98.62 223 ILE A CA 1
ATOM 1814 C C . ILE A 1 223 ? 2.096 0.908 -5.266 1 98.62 223 ILE A C 1
ATOM 1816 O O . ILE A 1 223 ? 2.848 1.632 -4.609 1 98.62 223 ILE A O 1
ATOM 1820 N N . GLN A 1 224 ? 1.751 1.192 -6.48 1 98.25 224 GLN A N 1
ATOM 1821 C CA . GLN A 1 224 ? 2.242 2.402 -7.133 1 98.25 224 GLN A CA 1
ATOM 1822 C C . GLN A 1 224 ? 1.65 3.652 -6.488 1 98.25 224 GLN A C 1
ATOM 1824 O O . GLN A 1 224 ? 2.314 4.688 -6.406 1 98.25 224 GLN A O 1
ATOM 1829 N N . CYS A 1 225 ? 0.391 3.576 -6.051 1 98.38 225 CYS A N 1
ATOM 1830 C CA . CYS A 1 225 ? -0.268 4.711 -5.414 1 98.38 225 CYS A CA 1
ATOM 1831 C C . CYS A 1 225 ? 0.401 5.059 -4.09 1 98.38 225 CYS A C 1
ATOM 1833 O O . CYS A 1 225 ? 0.556 6.234 -3.756 1 98.38 225 CYS A O 1
ATOM 1835 N N . THR A 1 226 ? 0.741 4.078 -3.311 1 98.31 226 THR A N 1
ATOM 1836 C CA . THR A 1 226 ? 1.354 4.312 -2.006 1 98.31 226 THR A CA 1
ATOM 1837 C C . THR A 1 226 ? 2.83 4.66 -2.158 1 98.31 226 THR A C 1
ATOM 1839 O O . THR A 1 226 ? 3.355 5.5 -1.42 1 98.31 226 THR A O 1
ATOM 1842 N N . ALA A 1 227 ? 3.51 4.008 -3.164 1 98.69 227 ALA A N 1
ATOM 1843 C CA . ALA A 1 227 ? 4.906 4.262 -3.514 1 98.69 227 ALA A CA 1
ATOM 1844 C C . ALA A 1 227 ? 5.773 4.355 -2.266 1 98.69 227 ALA A C 1
ATOM 1846 O O . ALA A 1 227 ? 6.375 5.402 -1.998 1 98.69 227 ALA A O 1
ATOM 1847 N N . ASP A 1 228 ? 5.906 3.293 -1.524 1 98.62 228 ASP A N 1
ATOM 1848 C CA . ASP A 1 228 ? 6.66 3.199 -0.278 1 98.62 228 ASP A CA 1
ATOM 1849 C C . ASP A 1 228 ? 8.141 3.51 -0.504 1 98.62 228 ASP A C 1
ATOM 1851 O O . ASP A 1 228 ? 8.859 2.713 -1.109 1 98.62 228 ASP A O 1
ATOM 1855 N N . ILE A 1 229 ? 8.625 4.59 0.084 1 98.62 229 ILE A N 1
ATOM 1856 C CA . ILE A 1 229 ? 9.992 5.039 -0.15 1 98.62 229 ILE A CA 1
ATOM 1857 C C . ILE A 1 229 ? 10.914 4.5 0.946 1 98.62 229 ILE A C 1
ATOM 1859 O O . ILE A 1 229 ? 12.07 4.898 1.046 1 98.62 229 ILE A O 1
ATOM 1863 N N . GLY A 1 230 ? 10.344 3.607 1.804 1 98.12 230 GLY A N 1
ATOM 1864 C CA . GLY A 1 230 ? 11.195 2.949 2.787 1 98.12 230 GLY A CA 1
ATOM 1865 C C . GLY A 1 230 ? 12.344 2.184 2.166 1 98.12 230 GLY A C 1
ATOM 1866 O O . GLY A 1 230 ? 12.266 1.751 1.015 1 98.12 230 GLY A O 1
ATOM 1867 N N . LEU A 1 231 ? 13.406 1.987 3 1 98.25 231 LEU A N 1
ATOM 1868 C CA . LEU A 1 231 ? 14.617 1.356 2.492 1 98.25 231 LEU A CA 1
ATOM 1869 C C . LEU A 1 231 ? 14.961 0.115 3.305 1 98.25 231 LEU A C 1
ATOM 1871 O O . LEU A 1 231 ? 14.656 0.042 4.496 1 98.25 231 LEU A O 1
ATOM 1875 N N . PHE A 1 232 ? 15.586 -0.839 2.633 1 97.62 232 PHE A N 1
ATOM 1876 C CA . PHE A 1 232 ? 16.234 -1.973 3.283 1 97.62 232 PHE A CA 1
ATOM 1877 C C . PHE A 1 232 ? 17.656 -2.145 2.779 1 97.62 232 PHE A C 1
ATOM 1879 O O . PHE A 1 232 ? 17.984 -1.734 1.662 1 97.62 232 PHE A O 1
ATOM 1886 N N . THR A 1 233 ? 18.484 -2.639 3.578 1 97.44 233 THR A N 1
ATOM 1887 C CA . THR A 1 233 ? 19.859 -2.887 3.168 1 97.44 233 THR A CA 1
ATOM 1888 C C . THR A 1 233 ? 20.016 -4.309 2.641 1 97.44 233 THR A C 1
ATOM 1890 O O . THR A 1 233 ? 19.078 -5.102 2.676 1 97.44 233 THR A O 1
ATOM 1893 N N . LEU A 1 234 ? 21.141 -4.555 2.064 1 96.38 234 LEU A N 1
ATOM 1894 C CA . LEU A 1 234 ? 21.531 -5.883 1.608 1 96.38 234 LEU A CA 1
ATOM 1895 C C . LEU A 1 234 ? 22.75 -6.379 2.367 1 96.38 234 LEU A C 1
ATOM 1897 O O . LEU A 1 234 ? 23.484 -5.586 2.965 1 96.38 234 LEU A O 1
ATOM 1901 N N . TYR A 1 235 ? 22.938 -7.684 2.379 1 95.19 235 TYR A N 1
ATOM 1902 C CA . TYR A 1 235 ? 24.109 -8.281 2.994 1 95.19 235 TYR A CA 1
ATOM 1903 C C . TYR A 1 235 ? 24.578 -9.508 2.221 1 95.19 235 TYR A C 1
ATOM 1905 O O . TYR A 1 235 ? 23.828 -10.055 1.405 1 95.19 235 TYR A O 1
ATOM 1913 N N . MET A 1 236 ? 25.797 -9.906 2.469 1 94.25 236 MET A N 1
ATOM 1914 C CA . MET A 1 236 ? 26.375 -11.07 1.8 1 94.25 236 MET A CA 1
ATOM 1915 C C . MET A 1 236 ? 26.453 -12.258 2.752 1 94.25 236 MET A C 1
ATOM 1917 O O . MET A 1 236 ? 26.688 -12.086 3.947 1 94.25 236 MET A O 1
ATOM 1921 N N . VAL A 1 237 ? 26.219 -13.367 2.172 1 92 237 VAL A N 1
ATOM 1922 C CA . VAL A 1 237 ? 26.406 -14.617 2.889 1 92 237 VAL A CA 1
ATOM 1923 C C . VAL A 1 237 ? 27.625 -15.352 2.318 1 92 237 VAL A C 1
ATOM 1925 O O . VAL A 1 237 ? 27.797 -15.43 1.099 1 92 237 VAL A O 1
ATOM 1928 N N . GLU A 1 238 ? 28.391 -15.945 3.24 1 91.69 238 GLU A N 1
ATOM 1929 C CA . GLU A 1 238 ? 29.594 -16.672 2.809 1 91.69 238 GLU A CA 1
ATOM 1930 C C . GLU A 1 238 ? 29.234 -17.797 1.854 1 91.69 238 GLU A C 1
ATOM 1932 O O . GLU A 1 238 ? 28.328 -18.594 2.133 1 91.69 238 GLU A O 1
ATOM 1937 N N . GLY A 1 239 ? 29.891 -17.828 0.698 1 91.38 239 GLY A N 1
ATOM 1938 C CA . GLY A 1 239 ? 29.688 -18.891 -0.268 1 91.38 239 GLY A CA 1
ATOM 1939 C C . GLY A 1 239 ? 28.562 -18.609 -1.244 1 91.38 239 GLY A C 1
ATOM 1940 O O . GLY A 1 239 ? 28.359 -19.359 -2.195 1 91.38 239 GLY A O 1
ATOM 1941 N N . ASP A 1 240 ? 27.797 -17.578 -1.048 1 88.81 240 ASP A N 1
ATOM 1942 C CA . ASP A 1 240 ? 26.703 -17.188 -1.938 1 88.81 240 ASP A CA 1
ATOM 1943 C C . ASP A 1 240 ? 27.031 -15.906 -2.691 1 88.81 240 ASP A C 1
ATOM 1945 O O . ASP A 1 240 ? 27.297 -14.875 -2.078 1 88.81 240 ASP A O 1
ATOM 1949 N N . PRO A 1 241 ? 27.047 -16.031 -3.967 1 86.88 241 PRO A N 1
ATOM 1950 C CA . PRO A 1 241 ? 27.391 -14.836 -4.746 1 86.88 241 PRO A CA 1
ATOM 1951 C C . PRO A 1 241 ? 26.281 -13.789 -4.762 1 86.88 241 PRO A C 1
ATOM 1953 O O . PRO A 1 241 ? 26.516 -12.648 -5.168 1 86.88 241 PRO A O 1
ATOM 1956 N N . GLN A 1 242 ? 25.172 -14.086 -4.328 1 86.5 242 GLN A N 1
ATOM 1957 C CA . GLN A 1 242 ? 24.031 -13.164 -4.379 1 86.5 242 GLN A CA 1
ATOM 1958 C C . GLN A 1 242 ? 23.891 -12.391 -3.072 1 86.5 242 GLN A C 1
ATOM 1960 O O . GLN A 1 242 ? 24.109 -12.938 -1.991 1 86.5 242 GLN A O 1
ATOM 1965 N N . ALA A 1 243 ? 23.547 -11.07 -3.203 1 91.94 243 ALA A N 1
ATOM 1966 C CA . ALA A 1 243 ? 23.219 -10.266 -2.027 1 91.94 243 ALA A CA 1
ATOM 1967 C C . ALA A 1 243 ? 21.797 -10.547 -1.548 1 91.94 243 ALA A C 1
ATOM 1969 O O . ALA A 1 243 ? 20.891 -10.703 -2.357 1 91.94 243 ALA A O 1
ATOM 1970 N N . TRP A 1 244 ? 21.688 -10.602 -0.229 1 92.44 244 TRP A N 1
ATOM 1971 C CA . TRP A 1 244 ? 20.391 -10.891 0.372 1 92.44 244 TRP A CA 1
ATOM 1972 C C . TRP A 1 244 ? 19.781 -9.641 1.001 1 92.44 244 TRP A C 1
ATOM 1974 O O . TRP A 1 244 ? 20.5 -8.844 1.614 1 92.44 244 TRP A O 1
ATOM 1984 N N . PRO A 1 245 ? 18.5 -9.484 0.875 1 93.94 245 PRO A N 1
ATOM 1985 C CA . PRO A 1 245 ? 17.859 -8.305 1.474 1 93.94 245 PRO A CA 1
ATOM 1986 C C . PRO A 1 245 ? 17.609 -8.469 2.973 1 93.94 245 PRO A C 1
ATOM 1988 O O . PRO A 1 245 ? 17.25 -9.555 3.428 1 93.94 245 PRO A O 1
ATOM 1991 N N . GLU A 1 246 ? 17.969 -7.469 3.723 1 94.81 246 GLU A N 1
ATOM 1992 C CA . GLU A 1 246 ? 17.516 -7.328 5.105 1 94.81 246 GLU A CA 1
ATOM 1993 C C . GLU A 1 246 ? 16.188 -6.582 5.184 1 94.81 246 GLU A C 1
ATOM 1995 O O . GLU A 1 246 ? 16.156 -5.352 5.254 1 94.81 246 GLU A O 1
ATOM 2000 N N . LEU A 1 247 ? 15.055 -7.348 5.281 1 92.44 247 LEU A N 1
ATOM 2001 C CA . LEU A 1 247 ? 13.758 -6.742 5.027 1 92.44 247 LEU A CA 1
ATOM 2002 C C . LEU A 1 247 ? 13.078 -6.352 6.336 1 92.44 247 LEU A C 1
ATOM 2004 O O . LEU A 1 247 ? 12.023 -5.715 6.324 1 92.44 247 LEU A O 1
ATOM 2008 N N . ASN A 1 248 ? 13.695 -6.789 7.484 1 93.5 248 ASN A N 1
ATOM 2009 C CA . ASN A 1 248 ? 13.164 -6.289 8.75 1 93.5 248 ASN A CA 1
ATOM 2010 C C . ASN A 1 248 ? 13.531 -4.824 8.969 1 93.5 248 ASN A C 1
ATOM 2012 O O . ASN A 1 248 ? 14.336 -4.508 9.852 1 93.5 248 ASN A O 1
ATOM 2016 N N . SER A 1 249 ? 12.891 -3.988 8.219 1 95.06 249 SER A N 1
ATOM 2017 C CA . SER A 1 249 ? 13.18 -2.559 8.195 1 95.06 249 SER A CA 1
ATOM 2018 C C . SER A 1 249 ? 12.125 -1.77 8.961 1 95.06 249 SER A C 1
ATOM 2020 O O . SER A 1 249 ? 11.039 -2.285 9.234 1 95.06 249 SER A O 1
ATOM 2022 N N . ARG A 1 250 ? 12.453 -0.57 9.32 1 95.5 250 ARG A N 1
ATOM 2023 C CA . ARG A 1 250 ? 11.547 0.319 10.031 1 95.5 250 ARG A CA 1
ATOM 2024 C C . ARG A 1 250 ? 10.531 0.946 9.078 1 95.5 250 ARG A C 1
ATOM 2026 O O . ARG A 1 250 ? 10.875 1.31 7.953 1 95.5 250 ARG A O 1
ATOM 2033 N N . HIS A 1 251 ? 9.336 1.048 9.602 1 97.44 251 HIS A N 1
ATOM 2034 C CA . HIS A 1 251 ? 8.227 1.671 8.883 1 97.44 251 HIS A CA 1
ATOM 2035 C C . HIS A 1 251 ? 7.371 2.521 9.812 1 97.44 251 HIS A C 1
ATOM 2037 O O . HIS A 1 251 ? 7.441 2.371 11.039 1 97.44 251 HIS A O 1
ATOM 2043 N N . VAL A 1 252 ? 6.66 3.494 9.25 1 98.12 252 VAL A N 1
ATOM 2044 C CA . VAL A 1 252 ? 5.539 4.164 9.898 1 98.12 252 VAL A CA 1
ATOM 2045 C C . VAL A 1 252 ? 4.223 3.688 9.281 1 98.12 252 VAL A C 1
ATOM 2047 O O . VAL A 1 252 ? 3.977 3.898 8.094 1 98.12 252 VAL A O 1
ATOM 2050 N N . CYS A 1 253 ? 3.453 3.029 10.148 1 98.44 253 CYS A N 1
ATOM 2051 C CA . CYS A 1 253 ? 2.268 2.357 9.625 1 98.44 253 CYS A CA 1
ATOM 2052 C C . CYS A 1 253 ? 0.999 2.939 10.234 1 98.44 253 CYS A C 1
ATOM 2054 O O . CYS A 1 253 ? 0.991 3.33 11.406 1 98.44 253 CYS A O 1
ATOM 2056 N N . ARG A 1 254 ? -0.017 2.992 9.367 1 98.62 254 ARG A N 1
ATOM 2057 C CA . ARG A 1 254 ? -1.343 3.123 9.969 1 98.62 254 ARG A CA 1
ATOM 2058 C C . ARG A 1 254 ? -1.677 1.909 10.828 1 98.62 254 ARG A C 1
ATOM 2060 O O . ARG A 1 254 ? -1.357 0.775 10.461 1 98.62 254 ARG A O 1
ATOM 2067 N N . ASP A 1 255 ? -2.295 2.166 11.969 1 98.56 255 ASP A N 1
ATOM 2068 C CA . ASP A 1 255 ? -2.693 1.08 12.859 1 98.56 255 ASP A CA 1
ATOM 2069 C C . ASP A 1 255 ? -3.818 0.251 12.242 1 98.56 255 ASP A C 1
ATOM 2071 O O . ASP A 1 255 ? -4.988 0.628 12.32 1 98.56 255 ASP A O 1
ATOM 2075 N N . PHE A 1 256 ? -3.521 -0.855 11.695 1 98.69 256 PHE A N 1
ATOM 2076 C CA . PHE A 1 256 ? -4.461 -1.694 10.961 1 98.69 256 PHE A CA 1
ATOM 2077 C C . PHE A 1 256 ? -5.594 -2.164 11.867 1 98.69 256 PHE A C 1
ATOM 2079 O O . PHE A 1 256 ? -6.75 -2.229 11.445 1 98.69 256 PHE A O 1
ATOM 2086 N N . ASP A 1 257 ? -5.25 -2.51 13.062 1 98.38 257 ASP A N 1
ATOM 2087 C CA . ASP A 1 257 ? -6.254 -3.025 13.992 1 98.38 257 ASP A CA 1
ATOM 2088 C C . ASP A 1 257 ? -7.316 -1.971 14.289 1 98.38 257 ASP A C 1
ATOM 2090 O O . ASP A 1 257 ? -8.5 -2.293 14.406 1 98.38 257 ASP A O 1
ATOM 2094 N N . GLN A 1 258 ? -6.938 -0.752 14.375 1 98.56 258 GLN A N 1
ATOM 2095 C CA . GLN A 1 258 ? -7.902 0.319 14.609 1 98.56 258 GLN A CA 1
ATOM 2096 C C . GLN A 1 258 ? -8.797 0.527 13.391 1 98.56 258 GLN A C 1
ATOM 2098 O O . GLN A 1 258 ? -10 0.751 13.531 1 98.56 258 GLN A O 1
ATOM 2103 N N . VAL A 1 259 ? -8.211 0.476 12.242 1 98.75 259 VAL A N 1
ATOM 2104 C CA . VAL A 1 259 ? -8.977 0.6 11.008 1 98.75 259 VAL A CA 1
ATOM 2105 C C . VAL A 1 259 ? -9.961 -0.565 10.891 1 98.75 259 VAL A C 1
ATOM 2107 O O . VAL A 1 259 ? -11.133 -0.366 10.57 1 98.75 259 VAL A O 1
ATOM 2110 N N . ARG A 1 260 ? -9.484 -1.73 11.156 1 98.62 260 ARG A N 1
ATOM 2111 C CA . ARG A 1 260 ? -10.312 -2.928 11.102 1 98.62 260 ARG A CA 1
ATOM 2112 C C . ARG A 1 260 ? -11.453 -2.852 12.117 1 98.62 260 ARG A C 1
ATOM 2114 O O . ARG A 1 260 ? -12.594 -3.211 11.805 1 98.62 260 ARG A O 1
ATOM 2121 N N . GLU A 1 261 ? -11.164 -2.414 13.273 1 98.12 261 GLU A N 1
ATOM 2122 C CA . GLU A 1 261 ? -12.195 -2.266 14.297 1 98.12 261 GLU A CA 1
ATOM 2123 C C . GLU A 1 261 ? -13.289 -1.304 13.844 1 98.12 261 GLU A C 1
ATOM 2125 O O . GLU A 1 261 ? -14.477 -1.584 14.016 1 98.12 261 GLU A O 1
ATOM 2130 N N . TRP A 1 262 ? -12.867 -0.216 13.344 1 97.94 262 TRP A N 1
ATOM 2131 C CA . TRP A 1 262 ? -13.852 0.725 12.812 1 97.94 262 TRP A CA 1
ATOM 2132 C C . TRP A 1 262 ? -14.727 0.061 11.758 1 97.94 262 TRP A C 1
ATOM 2134 O O . TRP A 1 262 ? -15.945 0.241 11.758 1 97.94 262 TRP A O 1
ATOM 2144 N N . ALA A 1 263 ? -14.133 -0.68 10.828 1 97.94 263 ALA A N 1
ATOM 2145 C CA . ALA A 1 263 ? -14.859 -1.339 9.742 1 97.94 263 ALA A CA 1
ATOM 2146 C C . ALA A 1 263 ? -15.867 -2.346 10.297 1 97.94 263 ALA A C 1
ATOM 2148 O O . ALA A 1 263 ? -17 -2.436 9.812 1 97.94 263 ALA A O 1
ATOM 2149 N N . LEU A 1 264 ? -15.438 -3.062 11.289 1 96.38 264 LEU A N 1
ATOM 2150 C CA . LEU A 1 264 ? -16.297 -4.062 11.906 1 96.38 264 LEU A CA 1
ATOM 2151 C C . LEU A 1 264 ? -17.484 -3.396 12.602 1 96.38 264 LEU A C 1
ATOM 2153 O O . LEU A 1 264 ? -18.625 -3.865 12.492 1 96.38 264 LEU A O 1
ATOM 2157 N N . GLU A 1 265 ? -17.25 -2.314 13.234 1 93.56 265 GLU A N 1
ATOM 2158 C CA . GLU A 1 265 ? -18.281 -1.597 13.969 1 93.56 265 GLU A CA 1
ATOM 2159 C C . GLU A 1 265 ? -19.297 -0.968 13.016 1 93.56 265 GLU A C 1
ATOM 2161 O O . GLU A 1 265 ? -20.453 -0.745 13.391 1 93.56 265 GLU A O 1
ATOM 2166 N N . ASN A 1 266 ? -18.875 -0.728 11.828 1 93.25 266 ASN A N 1
ATOM 2167 C CA . ASN A 1 266 ? -19.75 -0.08 10.852 1 93.25 266 ASN A CA 1
ATOM 2168 C C . ASN A 1 266 ? -20.109 -1.028 9.719 1 93.25 266 ASN A C 1
ATOM 2170 O O . ASN A 1 266 ? -20.406 -0.586 8.602 1 93.25 266 ASN A O 1
ATOM 2174 N N . SER A 1 267 ? -20.047 -2.301 10.008 1 94.75 267 SER A N 1
ATOM 2175 C CA . SER A 1 267 ? -20.281 -3.322 8.992 1 94.75 267 SER A CA 1
ATOM 2176 C C . SER A 1 267 ? -21.781 -3.525 8.742 1 94.75 267 SER A C 1
ATOM 2178 O O . SER A 1 267 ? -22.578 -3.455 9.68 1 94.75 267 SER A O 1
ATOM 2180 N N . VAL A 1 268 ? -22.125 -3.787 7.477 1 93.69 268 VAL A N 1
ATOM 2181 C CA . VAL A 1 268 ? -23.469 -4.191 7.121 1 93.69 268 VAL A CA 1
ATOM 2182 C C . VAL A 1 268 ? -23.5 -5.68 6.777 1 93.69 268 VAL A C 1
ATOM 2184 O O . VAL A 1 268 ? -24.484 -6.184 6.242 1 93.69 268 VAL A O 1
ATOM 2187 N N . GLY A 1 269 ? -22.422 -6.414 7.125 1 82.94 269 GLY A N 1
ATOM 2188 C CA . GLY A 1 269 ? -22.297 -7.84 6.863 1 82.94 269 GLY A CA 1
ATOM 2189 C C . GLY A 1 269 ? -21.766 -8.156 5.48 1 82.94 269 GLY A C 1
ATOM 2190 O O . GLY A 1 269 ? -21.406 -7.246 4.73 1 82.94 269 GLY A O 1
ATOM 2191 N N . ASN A 1 270 ? -21.234 -9.461 5.223 1 71.56 270 ASN A N 1
ATOM 2192 C CA . ASN A 1 270 ? -20.781 -9.961 3.93 1 71.56 270 ASN A CA 1
ATOM 2193 C C . ASN A 1 270 ? -21.953 -10.305 3.018 1 71.56 270 ASN A C 1
ATOM 2195 O O . ASN A 1 270 ? -22.844 -11.055 3.41 1 71.56 270 ASN A O 1
ATOM 2199 N N . MET A 1 271 ? -22.484 -9.422 2.43 1 53.41 271 MET A N 1
ATOM 2200 C CA . MET A 1 271 ? -23.688 -9.789 1.699 1 53.41 271 MET A CA 1
ATOM 2201 C C . MET A 1 271 ? -23.375 -10.758 0.565 1 53.41 271 MET A C 1
ATOM 2203 O O . MET A 1 271 ? -23 -10.336 -0.533 1 53.41 271 MET A O 1
ATOM 2207 N N . GLU A 1 272 ? -22.469 -11.719 0.805 1 47 272 GLU A N 1
ATOM 2208 C CA . GLU A 1 272 ? -22.344 -12.727 -0.239 1 47 272 GLU A CA 1
ATOM 2209 C C . GLU A 1 272 ? -23.703 -13.07 -0.84 1 47 272 GLU A C 1
ATOM 2211 O O . GLU A 1 272 ? -24.688 -13.234 -0.114 1 47 272 GLU A O 1
ATOM 2216 N N . VAL A 1 273 ? -24 -12.625 -1.989 1 34.34 273 VAL A N 1
ATOM 2217 C CA . VAL A 1 273 ? -25.031 -13.391 -2.678 1 34.34 273 VAL A CA 1
ATOM 2218 C C . VAL A 1 273 ? -24.641 -14.859 -2.725 1 34.34 273 VAL A C 1
ATOM 2220 O O . VAL A 1 273 ? -23.547 -15.211 -3.168 1 34.34 273 VAL A O 1
ATOM 2223 N N . LEU A 1 274 ? -24.922 -15.648 -1.724 1 30.69 274 LEU A N 1
ATOM 2224 C CA . LEU A 1 274 ? -24.922 -17.094 -1.951 1 30.69 274 LEU A CA 1
ATOM 2225 C C . LEU A 1 274 ? -25.219 -17.406 -3.416 1 30.69 274 LEU A C 1
ATOM 2227 O O . LEU A 1 274 ? -26.266 -17.031 -3.941 1 30.69 274 LEU A O 1
ATOM 2231 N N . VAL A 1 275 ? -24.156 -17.234 -4.27 1 26.28 275 VAL A N 1
ATOM 2232 C CA . VAL A 1 275 ? -24.453 -18.062 -5.426 1 26.28 275 VAL A CA 1
ATOM 2233 C C . VAL A 1 275 ? -24.359 -19.547 -5.039 1 26.28 275 VAL A C 1
ATOM 2235 O O . VAL A 1 275 ? -23.406 -19.953 -4.375 1 26.28 275 VAL A O 1
ATOM 2238 N N . MET B 1 1 ? 34.688 -4.562 -11.211 1 20.38 1 MET B N 1
ATOM 2239 C CA . MET B 1 1 ? 35.906 -3.922 -10.703 1 20.38 1 MET B CA 1
ATOM 2240 C C . MET B 1 1 ? 35.969 -4 -9.188 1 20.38 1 MET B C 1
ATOM 2242 O O . MET B 1 1 ? 35 -3.688 -8.5 1 20.38 1 MET B O 1
ATOM 2246 N N . ALA B 1 2 ? 36.906 -4.926 -8.594 1 22.77 2 ALA B N 1
ATOM 2247 C CA . ALA B 1 2 ? 37.125 -5.492 -7.266 1 22.77 2 ALA B CA 1
ATOM 2248 C C . ALA B 1 2 ? 37.531 -4.414 -6.273 1 22.77 2 ALA B C 1
ATOM 2250 O O . ALA B 1 2 ? 38.594 -3.809 -6.426 1 22.77 2 ALA B O 1
ATOM 2251 N N . PHE B 1 3 ? 36.562 -3.617 -5.793 1 20.27 3 PHE B N 1
ATOM 2252 C CA . PHE B 1 3 ? 36.781 -2.408 -5.004 1 20.27 3 PHE B CA 1
ATOM 2253 C C . PHE B 1 3 ? 37.5 -2.727 -3.709 1 20.27 3 PHE B C 1
ATOM 2255 O O . PHE B 1 3 ? 37.062 -3.578 -2.934 1 20.27 3 PHE B O 1
ATOM 2262 N N . LYS B 1 4 ? 38.938 -2.732 -3.662 1 22.05 4 LYS B N 1
ATOM 2263 C CA . LYS B 1 4 ? 39.906 -3.076 -2.613 1 22.05 4 LYS B CA 1
ATOM 2264 C C . LYS B 1 4 ? 39.75 -2.152 -1.407 1 22.05 4 LYS B C 1
ATOM 2266 O O . LYS B 1 4 ? 39.781 -0.929 -1.55 1 22.05 4 LYS B O 1
ATOM 2271 N N . TYR B 1 5 ? 39.031 -2.57 -0.396 1 21.7 5 TYR B N 1
ATOM 2272 C CA . TYR B 1 5 ? 38.75 -1.898 0.865 1 21.7 5 TYR B CA 1
ATOM 2273 C C . TYR B 1 5 ? 40 -1.646 1.657 1 21.7 5 TYR B C 1
ATOM 2275 O O . TYR B 1 5 ? 40.781 -2.576 1.931 1 21.7 5 TYR B O 1
ATOM 2283 N N . THR B 1 6 ? 40.844 -0.607 1.252 1 23.02 6 THR B N 1
ATOM 2284 C CA . THR B 1 6 ? 42.156 -0.386 1.88 1 23.02 6 THR B CA 1
ATOM 2285 C C . THR B 1 6 ? 42 0.035 3.336 1 23.02 6 THR B C 1
ATOM 2287 O O . THR B 1 6 ? 41.188 0.928 3.643 1 23.02 6 THR B O 1
ATOM 2290 N N . PHE B 1 7 ? 42.25 -0.823 4.332 1 21.36 7 PHE B N 1
ATOM 2291 C CA . PHE B 1 7 ? 42.25 -0.807 5.789 1 21.36 7 PHE B CA 1
ATOM 2292 C C . PHE B 1 7 ? 43.156 0.272 6.328 1 21.36 7 PHE B C 1
ATOM 2294 O O . PHE B 1 7 ? 44.375 0.266 6.039 1 21.36 7 PHE B O 1
ATOM 2301 N N . MET B 1 8 ? 42.688 1.572 6.324 1 21.44 8 MET B N 1
ATOM 2302 C CA . MET B 1 8 ? 43.531 2.727 6.656 1 21.44 8 MET B CA 1
ATOM 2303 C C . MET B 1 8 ? 43.969 2.67 8.117 1 21.44 8 MET B C 1
ATOM 2305 O O . MET B 1 8 ? 43.156 2.582 9.023 1 21.44 8 MET B O 1
ATOM 2309 N N . THR B 1 9 ? 45.062 2.012 8.414 1 19.91 9 THR B N 1
ATOM 2310 C CA . THR B 1 9 ? 45.75 1.829 9.695 1 19.91 9 THR B CA 1
ATOM 2311 C C . THR B 1 9 ? 46.188 3.174 10.281 1 19.91 9 THR B C 1
ATOM 2313 O O . THR B 1 9 ? 46.781 3.998 9.578 1 19.91 9 THR B O 1
ATOM 2316 N N . ARG B 1 10 ? 45.438 3.645 11.281 1 22 10 ARG B N 1
ATOM 2317 C CA . ARG B 1 10 ? 45.5 4.91 12.008 1 22 10 ARG B CA 1
ATOM 2318 C C . ARG B 1 10 ? 46.906 5.129 12.602 1 22 10 ARG B C 1
ATOM 2320 O O . ARG B 1 10 ? 47.344 4.348 13.445 1 22 10 ARG B O 1
ATOM 2327 N N . ASP B 1 11 ? 47.812 5.574 11.742 1 19.47 11 ASP B N 1
ATOM 2328 C CA . ASP B 1 11 ? 49.156 5.676 12.234 1 19.47 11 ASP B CA 1
ATOM 2329 C C . ASP B 1 11 ? 49.25 6.609 13.438 1 19.47 11 ASP B C 1
ATOM 2331 O O . ASP B 1 11 ? 48.688 7.699 13.43 1 19.47 11 ASP B O 1
ATOM 2335 N N . PRO B 1 12 ? 49.594 6.152 14.633 1 22.25 12 PRO B N 1
ATOM 2336 C CA . PRO B 1 12 ? 49.719 6.711 15.984 1 22.25 12 PRO B CA 1
ATOM 2337 C C . PRO B 1 12 ? 50.688 7.891 16.062 1 22.25 12 PRO B C 1
ATOM 2339 O O . PRO B 1 12 ? 50.938 8.43 17.141 1 22.25 12 PRO B O 1
ATOM 2342 N N . GLY B 1 13 ? 51.375 8.219 14.844 1 17.42 13 GLY B N 1
ATOM 2343 C CA . GLY B 1 13 ? 52.75 8.57 15.164 1 17.42 13 GLY B CA 1
ATOM 2344 C C . GLY B 1 13 ? 52.844 9.875 15.938 1 17.42 13 GLY B C 1
ATOM 2345 O O . GLY B 1 13 ? 53.781 10.062 16.719 1 17.42 13 GLY B O 1
ATOM 2346 N N . ARG B 1 14 ? 52.469 11.047 15.336 1 20.08 14 ARG B N 1
ATOM 2347 C CA . ARG B 1 14 ? 53.469 12.086 15.258 1 20.08 14 ARG B CA 1
ATOM 2348 C C . ARG B 1 14 ? 53.625 12.797 16.594 1 20.08 14 ARG B C 1
ATOM 2350 O O . ARG B 1 14 ? 52.656 13.203 17.219 1 20.08 14 ARG B O 1
ATOM 2357 N N . SER B 1 15 ? 54.875 12.812 17.047 1 18.09 15 SER B N 1
ATOM 2358 C CA . SER B 1 15 ? 55.594 13.055 18.297 1 18.09 15 SER B CA 1
ATOM 2359 C C . SER B 1 15 ? 55.5 14.523 18.703 1 18.09 15 SER B C 1
ATOM 2361 O O . SER B 1 15 ? 55.094 14.828 19.828 1 18.09 15 SER B O 1
ATOM 2363 N N . PRO B 1 16 ? 56.656 15.367 18.344 1 17.09 16 PRO B N 1
ATOM 2364 C CA . PRO B 1 16 ? 57.688 15.852 19.281 1 17.09 16 PRO B CA 1
ATOM 2365 C C . PRO B 1 16 ? 57.406 17.266 19.781 1 17.09 16 PRO B C 1
ATOM 2367 O O . PRO B 1 16 ? 57.438 17.531 20.984 1 17.09 16 PRO B O 1
ATOM 2370 N N . LEU B 1 17 ? 57.719 18.469 18.969 1 17.39 17 LEU B N 1
ATOM 2371 C CA . LEU B 1 17 ? 58.844 19.344 19.266 1 17.39 17 LEU B CA 1
ATOM 2372 C C . LEU B 1 17 ? 58.438 20.5 20.141 1 17.39 17 LEU B C 1
ATOM 2374 O O . LEU B 1 17 ? 57.375 21.125 19.906 1 17.39 17 LEU B O 1
ATOM 2378 N N . HIS B 1 18 ? 59.156 20.828 21.312 1 18.48 18 HIS B N 1
ATOM 2379 C CA . HIS B 1 18 ? 59.281 21.609 22.531 1 18.48 18 HIS B CA 1
ATOM 2380 C C . HIS B 1 18 ? 59.531 23.078 22.219 1 18.48 18 HIS B C 1
ATOM 2382 O O . HIS B 1 18 ? 59.594 23.906 23.141 1 18.48 18 HIS B O 1
ATOM 2388 N N . THR B 1 19 ? 59.875 23.562 20.984 1 17.2 19 THR B N 1
ATOM 2389 C CA . THR B 1 19 ? 60.938 24.516 21.109 1 17.2 19 THR B CA 1
ATOM 2390 C C . THR B 1 19 ? 60.531 25.703 21.969 1 17.2 19 THR B C 1
ATOM 2392 O O . THR B 1 19 ? 59.344 26.031 22.047 1 17.2 19 THR B O 1
ATOM 2395 N N . ALA B 1 20 ? 61.594 26.688 22.25 1 18.06 20 ALA B N 1
ATOM 2396 C CA . ALA B 1 20 ? 62.375 27.5 23.172 1 18.06 20 ALA B CA 1
ATOM 2397 C C . ALA B 1 20 ? 61.844 28.938 23.234 1 18.06 20 ALA B C 1
ATOM 2399 O O . ALA B 1 20 ? 62.031 29.641 24.219 1 18.06 20 ALA B O 1
ATOM 2400 N N . PHE B 1 21 ? 61.156 29.531 22.188 1 18.33 21 PHE B N 1
ATOM 2401 C CA . PHE B 1 21 ? 61.75 30.844 21.984 1 18.33 21 PHE B CA 1
ATOM 2402 C C . PHE B 1 21 ? 61.5 31.766 23.156 1 18.33 21 PHE B C 1
ATOM 2404 O O . PHE B 1 21 ? 60.344 31.906 23.594 1 18.33 21 PHE B O 1
ATOM 2411 N N . ASN B 1 22 ? 62.562 32.188 23.906 1 17.97 22 ASN B N 1
ATOM 2412 C CA . ASN B 1 22 ? 62.938 32.906 25.109 1 17.97 22 ASN B CA 1
ATOM 2413 C C . ASN B 1 22 ? 62.5 34.375 25.047 1 17.97 22 ASN B C 1
ATOM 2415 O O . ASN B 1 22 ? 62.469 35.062 26.062 1 17.97 22 ASN B O 1
ATOM 2419 N N . GLN B 1 23 ? 62.5 35.125 23.844 1 18.14 23 GLN B N 1
ATOM 2420 C CA . GLN B 1 23 ? 63.188 36.438 23.984 1 18.14 23 GLN B CA 1
ATOM 2421 C C . GLN B 1 23 ? 62.344 37.406 24.828 1 18.14 23 GLN B C 1
ATOM 2423 O O . GLN B 1 23 ? 61.219 37.688 24.5 1 18.14 23 GLN B O 1
ATOM 2428 N N . THR B 1 24 ? 62.625 37.625 26.094 1 19.75 24 THR B N 1
ATOM 2429 C CA . THR B 1 24 ? 62.031 38.406 27.172 1 19.75 24 THR B CA 1
ATOM 2430 C C . THR B 1 24 ? 62.219 39.906 26.906 1 19.75 24 THR B C 1
ATOM 2432 O O . THR B 1 24 ? 61.906 40.75 27.766 1 19.75 24 THR B O 1
ATOM 2435 N N . GLU B 1 25 ? 62.688 40.406 25.656 1 19.73 25 GLU B N 1
ATOM 2436 C CA . GLU B 1 25 ? 63.406 41.656 25.922 1 19.73 25 GLU B CA 1
ATOM 2437 C C . GLU B 1 25 ? 62.531 42.688 26.625 1 19.73 25 GLU B C 1
ATOM 2439 O O . GLU B 1 25 ? 61.312 42.656 26.469 1 19.73 25 GLU B O 1
ATOM 2444 N N . LYS B 1 26 ? 63.219 43.719 27.312 1 22.78 26 LYS B N 1
ATOM 2445 C CA . LYS B 1 26 ? 63.25 44.719 28.359 1 22.78 26 LYS B CA 1
ATOM 2446 C C . LYS B 1 26 ? 62.594 46.031 27.922 1 22.78 26 LYS B C 1
ATOM 2448 O O . LYS B 1 26 ? 63.156 47.125 28.094 1 22.78 26 LYS B O 1
ATOM 2453 N N . LEU B 1 27 ? 61.719 46.094 26.969 1 20.56 27 LEU B N 1
ATOM 2454 C CA . LEU B 1 27 ? 61.594 47.438 26.453 1 20.56 27 LEU B CA 1
ATOM 2455 C C . LEU B 1 27 ? 61.312 48.438 27.578 1 20.56 27 LEU B C 1
ATOM 2457 O O . LEU B 1 27 ? 60.406 48.25 28.375 1 20.56 27 LEU B O 1
ATOM 2461 N N . ASP B 1 28 ? 62.219 49.438 27.719 1 20.12 28 ASP B N 1
ATOM 2462 C CA . ASP B 1 28 ? 62.625 50.562 28.562 1 20.12 28 ASP B CA 1
ATOM 2463 C C . ASP B 1 28 ? 61.469 51.5 28.828 1 20.12 28 ASP B C 1
ATOM 2465 O O . ASP B 1 28 ? 60.438 51.438 28.141 1 20.12 28 ASP B O 1
ATOM 2469 N N . ASP B 1 29 ? 61.875 52.875 29.109 1 22.53 29 ASP B N 1
ATOM 2470 C CA . ASP B 1 29 ? 61.812 53.969 30.094 1 22.53 29 ASP B CA 1
ATOM 2471 C C . ASP B 1 29 ? 60.781 55.031 29.656 1 22.53 29 ASP B C 1
ATOM 2473 O O . ASP B 1 29 ? 60.75 56.125 30.219 1 22.53 29 ASP B O 1
ATOM 2477 N N . LEU B 1 30 ? 60.031 54.938 28.625 1 21.86 30 LEU B N 1
ATOM 2478 C CA . LEU B 1 30 ? 59.656 56.219 28.062 1 21.86 30 LEU B CA 1
ATOM 2479 C C . LEU B 1 30 ? 58.969 57.062 29.125 1 21.86 30 LEU B C 1
ATOM 2481 O O . LEU B 1 30 ? 58.094 56.594 29.859 1 21.86 30 LEU B O 1
ATOM 2485 N N . GLU B 1 31 ? 59.562 58.312 29.344 1 24.95 31 GLU B N 1
ATOM 2486 C CA . GLU B 1 31 ? 59.469 59.5 30.203 1 24.95 31 GLU B CA 1
ATOM 2487 C C . GLU B 1 31 ? 58.062 60.094 30.141 1 24.95 31 GLU B C 1
ATOM 2489 O O . GLU B 1 31 ? 57.375 60.031 29.109 1 24.95 31 GLU B O 1
ATOM 2494 N N . ASP B 1 32 ? 57.5 60.688 31.297 1 26.52 32 ASP B N 1
ATOM 2495 C CA . ASP B 1 32 ? 56.312 61.156 31.969 1 26.52 32 ASP B CA 1
ATOM 2496 C C . ASP B 1 32 ? 55.844 62.5 31.406 1 26.52 32 ASP B C 1
ATOM 2498 O O . ASP B 1 32 ? 55.656 63.469 32.156 1 26.52 32 ASP B O 1
ATOM 2502 N N . SER B 1 33 ? 56.094 62.781 30.031 1 25.16 33 SER B N 1
ATOM 2503 C CA . SER B 1 33 ? 55.875 64.188 29.75 1 25.16 33 SER B CA 1
ATOM 2504 C C . SER B 1 33 ? 54.5 64.625 30.219 1 25.16 33 SER B C 1
ATOM 2506 O O . SER B 1 33 ? 53.5 63.938 30.047 1 25.16 33 SER B O 1
ATOM 2508 N N . TYR B 1 34 ? 54.469 65.688 31.156 1 27.27 34 TYR B N 1
ATOM 2509 C CA . TYR B 1 34 ? 53.531 66.438 31.984 1 27.27 34 TYR B CA 1
ATOM 2510 C C . TYR B 1 34 ? 52.531 67.188 31.109 1 27.27 34 TYR B C 1
ATOM 2512 O O . TYR B 1 34 ? 52.875 68.125 30.422 1 27.27 34 TYR B O 1
ATOM 2520 N N . ILE B 1 35 ? 51.844 66.562 30.172 1 27.62 35 ILE B N 1
ATOM 2521 C CA . ILE B 1 35 ? 51 67.438 29.359 1 27.62 35 ILE B CA 1
ATOM 2522 C C . ILE B 1 35 ? 50 68.188 30.266 1 27.62 35 ILE B C 1
ATOM 2524 O O . ILE B 1 35 ? 49.344 67.562 31.094 1 27.62 35 ILE B O 1
ATOM 2528 N N . PRO B 1 36 ? 50.094 69.562 30.266 1 31.06 36 PRO B N 1
ATOM 2529 C CA . PRO B 1 36 ? 49.344 70.5 31.078 1 31.06 36 PRO B CA 1
ATOM 2530 C C . PRO B 1 36 ? 47.844 70.375 30.891 1 31.06 36 PRO B C 1
ATOM 2532 O O . PRO B 1 36 ? 47.375 69.938 29.844 1 31.06 36 PRO B O 1
ATOM 2535 N N . SER B 1 37 ? 47.094 70.25 32.031 1 29.36 37 SER B N 1
ATOM 2536 C CA . SER B 1 37 ? 45.688 70 32.281 1 29.36 37 SER B CA 1
ATOM 2537 C C . SER B 1 37 ? 44.812 71.125 31.703 1 29.36 37 SER B C 1
ATOM 2539 O O . SER B 1 37 ? 45 72.312 32.062 1 29.36 37 SER B O 1
ATOM 2541 N N . PRO B 1 38 ? 44.656 71.125 30.312 1 32 38 PRO B N 1
ATOM 2542 C CA . PRO B 1 38 ? 43.875 72.25 29.859 1 32 38 PRO B CA 1
ATOM 2543 C C . PRO B 1 38 ? 42.656 72.5 30.719 1 32 38 PRO B C 1
ATOM 2545 O O . PRO B 1 38 ? 42.156 71.562 31.375 1 32 38 PRO B O 1
ATOM 2548 N N . GLU B 1 39 ? 42.375 73.812 30.969 1 32.22 39 GLU B N 1
ATOM 2549 C CA . GLU B 1 39 ? 41.344 74.5 31.75 1 32.22 39 GLU B CA 1
ATOM 2550 C C . GLU B 1 39 ? 39.938 74.062 31.391 1 32.22 39 GLU B C 1
ATOM 2552 O O . GLU B 1 39 ? 39.656 73.75 30.234 1 32.22 39 GLU B O 1
ATOM 2557 N N . ASN B 1 40 ? 39.125 73.562 32.406 1 32.5 40 ASN B N 1
ATOM 2558 C CA . ASN B 1 40 ? 37.781 73 32.594 1 32.5 40 ASN B CA 1
ATOM 2559 C C . ASN B 1 40 ? 36.719 73.938 31.969 1 32.5 40 ASN B C 1
ATOM 2561 O O . ASN B 1 40 ? 36.531 75.062 32.438 1 32.5 40 ASN B O 1
ATOM 2565 N N . THR B 1 41 ? 36.781 74.188 30.656 1 33.72 41 THR B N 1
ATOM 2566 C CA . THR B 1 41 ? 35.688 75.062 30.188 1 33.72 41 THR B CA 1
ATOM 2567 C C . THR B 1 41 ? 34.344 74.5 30.641 1 33.72 41 THR B C 1
ATOM 2569 O O . THR B 1 41 ? 34.094 73.312 30.609 1 33.72 41 THR B O 1
ATOM 2572 N N . PRO B 1 42 ? 33.5 75.312 31.453 1 35.88 42 PRO B N 1
ATOM 2573 C CA . PRO B 1 42 ? 32.188 75 32.031 1 35.88 42 PRO B CA 1
ATOM 2574 C C . PRO B 1 42 ? 31.203 74.438 31 1 35.88 42 PRO B C 1
ATOM 2576 O O . PRO B 1 42 ? 30.938 75.125 30 1 35.88 42 PRO B O 1
ATOM 2579 N N . TYR B 1 43 ? 31.297 73.188 30.578 1 33.84 43 TYR B N 1
ATOM 2580 C CA . TYR B 1 43 ? 30.266 72.625 29.703 1 33.84 43 TYR B CA 1
ATOM 2581 C C . TYR B 1 43 ? 28.875 72.938 30.25 1 33.84 43 TYR B C 1
ATOM 2583 O O . TYR B 1 43 ? 28.594 72.688 31.438 1 33.84 43 TYR B O 1
ATOM 2591 N N . THR B 1 44 ? 28.297 74 29.781 1 33.88 44 THR B N 1
ATOM 2592 C CA . THR B 1 44 ? 26.906 74.438 29.984 1 33.88 44 THR B CA 1
ATOM 2593 C C . THR B 1 44 ? 25.969 73.25 29.844 1 33.88 44 THR B C 1
ATOM 2595 O O . THR B 1 44 ? 26.109 72.438 28.938 1 33.88 44 THR B O 1
ATOM 2598 N N . ASP B 1 45 ? 25.453 72.75 30.984 1 36.28 45 ASP B N 1
ATOM 2599 C CA . ASP B 1 45 ? 24.438 71.75 31.234 1 36.28 45 ASP B CA 1
ATOM 2600 C C . ASP B 1 45 ? 23.266 71.875 30.266 1 36.28 45 ASP B C 1
ATOM 2602 O O . ASP B 1 45 ? 22.578 72.875 30.25 1 36.28 45 ASP B O 1
ATOM 2606 N N . PHE B 1 46 ? 23.438 71.562 28.969 1 32.53 46 PHE B N 1
ATOM 2607 C CA . PHE B 1 46 ? 22.297 71.438 28.062 1 32.53 46 PHE B CA 1
ATOM 2608 C C . PHE B 1 46 ? 21.141 70.688 28.781 1 32.53 46 PHE B C 1
ATOM 2610 O O . PHE B 1 46 ? 21.328 69.688 29.422 1 32.53 46 PHE B O 1
ATOM 2617 N N . ASP B 1 47 ? 20.062 71.5 29.094 1 33.38 47 ASP B N 1
ATOM 2618 C CA . ASP B 1 47 ? 18.75 71.25 29.656 1 33.38 47 ASP B CA 1
ATOM 2619 C C . ASP B 1 47 ? 18.141 70 29.062 1 33.38 47 ASP B C 1
ATOM 2621 O O . ASP B 1 47 ? 17.75 70 27.891 1 33.38 47 ASP B O 1
ATOM 2625 N N . THR B 1 48 ? 18.703 68.875 29.234 1 39.25 48 THR B N 1
ATOM 2626 C CA . THR B 1 48 ? 18.125 67.625 28.875 1 39.25 48 THR B CA 1
ATOM 2627 C C . THR B 1 48 ? 16.688 67.5 29.406 1 39.25 48 THR B C 1
ATOM 2629 O O . THR B 1 48 ? 16.109 66.375 29.406 1 39.25 48 THR B O 1
ATOM 2632 N N . ARG B 1 49 ? 16.266 68.562 30.172 1 39.84 49 ARG B N 1
ATOM 2633 C CA . ARG B 1 49 ? 15 68.375 30.859 1 39.84 49 ARG B CA 1
ATOM 2634 C C . ARG B 1 49 ? 13.859 68.125 29.875 1 39.84 49 ARG B C 1
ATOM 2636 O O . ARG B 1 49 ? 12.75 67.75 30.281 1 39.84 49 ARG B O 1
ATOM 2643 N N . ILE B 1 50 ? 14.078 69.062 28.812 1 35.34 50 ILE B N 1
ATOM 2644 C CA . ILE B 1 50 ? 12.773 69.188 28.188 1 35.34 50 ILE B CA 1
ATOM 2645 C C . ILE B 1 50 ? 12.391 67.812 27.531 1 35.34 50 ILE B C 1
ATOM 2647 O O . ILE B 1 50 ? 11.273 67.688 27.031 1 35.34 50 ILE B O 1
ATOM 2651 N N . PHE B 1 51 ? 13.492 67.125 27.141 1 39.28 51 PHE B N 1
ATOM 2652 C CA . PHE B 1 51 ? 12.977 66 26.312 1 39.28 51 PHE B CA 1
ATOM 2653 C C . PHE B 1 51 ? 12.055 65.125 27.109 1 39.28 51 PHE B C 1
ATOM 2655 O O . PHE B 1 51 ? 11.555 64.125 26.578 1 39.28 51 PHE B O 1
ATOM 2662 N N . GLY B 1 52 ? 12.195 65.312 28.453 1 39.78 52 GLY B N 1
ATOM 2663 C CA . GLY B 1 52 ? 11.562 64.25 29.25 1 39.78 52 GLY B CA 1
ATOM 2664 C C . GLY B 1 52 ? 10.047 64.25 29.109 1 39.78 52 GLY B C 1
ATOM 2665 O O . GLY B 1 52 ? 9.398 63.281 29.469 1 39.78 52 GLY B O 1
ATOM 2666 N N . SER B 1 53 ? 9.539 65.5 29.25 1 41.84 53 SER B N 1
ATOM 2667 C CA . SER B 1 53 ? 8.164 65.5 29.75 1 41.84 53 SER B CA 1
ATOM 2668 C C . SER B 1 53 ? 7.223 64.812 28.75 1 41.84 53 SER B C 1
ATOM 2670 O O . SER B 1 53 ? 6.383 64 29.125 1 41.84 53 SER B O 1
ATOM 2672 N N . THR B 1 54 ? 6.777 65.688 27.656 1 38.66 54 THR B N 1
ATOM 2673 C CA . THR B 1 54 ? 5.715 65.312 26.734 1 38.66 54 THR B CA 1
ATOM 2674 C C . THR B 1 54 ? 6.207 64.312 25.719 1 38.66 54 THR B C 1
ATOM 2676 O O . THR B 1 54 ? 6.609 64.625 24.609 1 38.66 54 THR B O 1
ATOM 2679 N N . ILE B 1 55 ? 7.379 63.781 25.75 1 47.97 55 ILE B N 1
ATOM 2680 C CA . ILE B 1 55 ? 7.473 62.562 24.938 1 47.97 55 ILE B CA 1
ATOM 2681 C C . ILE B 1 55 ? 6.098 61.906 24.828 1 47.97 55 ILE B C 1
ATOM 2683 O O . ILE B 1 55 ? 5.562 61.406 25.812 1 47.97 55 ILE B O 1
ATOM 2687 N N . LYS B 1 56 ? 5.004 62.719 24.125 1 53.31 56 LYS B N 1
ATOM 2688 C CA . LYS B 1 56 ? 3.584 62.875 23.812 1 53.31 56 LYS B CA 1
ATOM 2689 C C . LYS B 1 56 ? 2.926 61.531 23.547 1 53.31 56 LYS B C 1
ATOM 2691 O O . LYS B 1 56 ? 3.592 60.562 23.141 1 53.31 56 LYS B O 1
ATOM 2696 N N . SER B 1 57 ? 1.552 61.438 24.109 1 62.41 57 SER B N 1
ATOM 2697 C CA . SER B 1 57 ? 0.491 60.438 24.031 1 62.41 57 SER B CA 1
ATOM 2698 C C . SER B 1 57 ? 0.435 59.812 22.641 1 62.41 57 SER B C 1
ATOM 2700 O O . SER B 1 57 ? 0.24 58.594 22.5 1 62.41 57 SER B O 1
ATOM 2702 N N . TYR B 1 58 ? 0.847 60.656 21.641 1 70.56 58 TYR B N 1
ATOM 2703 C CA . TYR B 1 58 ? 0.708 60.125 20.297 1 70.56 58 TYR B CA 1
ATOM 2704 C C . TYR B 1 58 ? 1.831 59.156 19.953 1 70.56 58 TYR B C 1
ATOM 2706 O O . TYR B 1 58 ? 1.61 58.156 19.266 1 70.56 58 TYR B O 1
ATOM 2714 N N . GLY B 1 59 ? 3.092 59.531 20.469 1 67.19 59 GLY B N 1
ATOM 2715 C CA . GLY B 1 59 ? 4.211 58.625 20.234 1 67.19 59 GLY B CA 1
ATOM 2716 C C . GLY B 1 59 ? 4.02 57.25 20.859 1 67.19 59 GLY B C 1
ATOM 2717 O O . GLY B 1 59 ? 4.32 56.25 20.234 1 67.19 59 GLY B O 1
ATOM 2718 N N . ILE B 1 60 ? 3.559 57.281 22 1 69.88 60 ILE B N 1
ATOM 2719 C CA . ILE B 1 60 ? 3.285 56 22.672 1 69.88 60 ILE B CA 1
ATOM 2720 C C . ILE B 1 60 ? 2.242 55.219 21.891 1 69.88 60 ILE B C 1
ATOM 2722 O O . ILE B 1 60 ? 2.361 54 21.734 1 69.88 60 ILE B O 1
ATOM 2726 N N . TRP B 1 61 ? 1.185 55.969 21.297 1 73.44 61 TRP B N 1
ATOM 2727 C CA . TRP B 1 61 ? 0.147 55.312 20.5 1 73.44 61 TRP B CA 1
ATOM 2728 C C . TRP B 1 61 ? 0.725 54.75 19.203 1 73.44 61 TRP B C 1
ATOM 2730 O O . TRP B 1 61 ? 0.313 53.688 18.75 1 73.44 61 TRP B O 1
ATOM 2740 N N . ILE B 1 62 ? 1.768 55.406 18.641 1 77.38 62 ILE B N 1
ATOM 2741 C CA . ILE B 1 62 ? 2.41 54.906 17.422 1 77.38 62 ILE B CA 1
ATOM 2742 C C . ILE B 1 62 ? 3.223 53.656 17.734 1 77.38 62 ILE B C 1
ATOM 2744 O O . ILE B 1 62 ? 3.201 52.688 16.969 1 77.38 62 ILE B O 1
ATOM 2748 N N . ILE B 1 63 ? 3.895 53.656 18.844 1 73 63 ILE B N 1
ATOM 2749 C CA . ILE B 1 63 ? 4.68 52.469 19.25 1 73 63 ILE B CA 1
ATOM 2750 C C . ILE B 1 63 ? 3.754 51.312 19.516 1 73 63 ILE B C 1
ATOM 2752 O O . ILE B 1 63 ? 4.016 50.188 19.078 1 73 63 ILE B O 1
ATOM 2756 N N . HIS B 1 64 ? 2.555 51.562 20.125 1 71.25 64 HIS B N 1
ATOM 2757 C CA . HIS B 1 64 ? 1.57 50.531 20.375 1 71.25 64 HIS B CA 1
ATOM 2758 C C . HIS B 1 64 ? 0.998 49.969 19.078 1 71.25 64 HIS B C 1
ATOM 2760 O O . HIS B 1 64 ? 0.844 48.75 18.922 1 71.25 64 HIS B O 1
ATOM 2766 N N . PHE B 1 65 ? 0.714 50.875 18.234 1 74.12 65 PHE B N 1
ATOM 2767 C CA . PHE B 1 65 ? 0.155 50.469 16.953 1 74.12 65 PHE B CA 1
ATOM 2768 C C . PHE B 1 65 ? 1.163 49.625 16.172 1 74.12 65 PHE B C 1
ATOM 2770 O O . PHE B 1 65 ? 0.807 48.625 15.578 1 74.12 65 PHE B O 1
ATOM 2777 N N . SER B 1 66 ? 2.367 50.031 16.25 1 77.81 66 SER B N 1
ATOM 2778 C CA . SER B 1 66 ? 3.418 49.281 15.555 1 77.81 66 SER B CA 1
ATOM 2779 C C . SER B 1 66 ? 3.613 47.906 16.172 1 77.81 66 SER B C 1
ATOM 2781 O O . SER B 1 66 ? 3.791 46.906 15.453 1 77.81 66 SER B O 1
ATOM 2783 N N . LEU B 1 67 ? 3.566 47.812 17.469 1 72.44 67 LEU B N 1
ATOM 2784 C CA . LEU B 1 67 ? 3.717 46.531 18.141 1 72.44 67 LEU B CA 1
ATOM 2785 C C . LEU B 1 67 ? 2.523 45.625 17.859 1 72.44 67 LEU B C 1
ATOM 2787 O O . LEU B 1 67 ? 2.689 44.438 17.641 1 72.44 67 LEU B O 1
ATOM 2791 N N . LEU B 1 68 ? 1.277 46.25 17.828 1 73.19 68 LEU B N 1
ATOM 2792 C CA . LEU B 1 68 ? 0.076 45.5 17.516 1 73.19 68 LEU B CA 1
ATOM 2793 C C . LEU B 1 68 ? 0.12 45 16.078 1 73.19 68 LEU B C 1
ATOM 2795 O O . LEU B 1 68 ? -0.258 43.844 15.797 1 73.19 68 LEU B O 1
ATOM 2799 N N . LEU B 1 69 ? 0.581 45.781 15.195 1 74.56 69 LEU B N 1
ATOM 2800 C CA . LEU B 1 69 ? 0.688 45.375 13.797 1 74.56 69 LEU B CA 1
ATOM 2801 C C . LEU B 1 69 ? 1.71 44.25 13.625 1 74.56 69 LEU B C 1
ATOM 2803 O O . LEU B 1 69 ? 1.484 43.312 12.867 1 74.56 69 LEU B O 1
ATOM 2807 N N . THR B 1 70 ? 2.752 44.312 14.344 1 74.69 70 THR B N 1
ATOM 2808 C CA . THR B 1 70 ? 3.77 43.281 14.273 1 74.69 70 THR B CA 1
ATOM 2809 C C . THR B 1 70 ? 3.24 41.969 14.844 1 74.69 70 THR B C 1
ATOM 2811 O O . THR B 1 70 ? 3.459 40.906 14.273 1 74.69 70 THR B O 1
ATOM 2814 N N . SER B 1 71 ? 2.562 42.062 15.969 1 69.88 71 SER B N 1
ATOM 2815 C CA . SER B 1 71 ? 1.978 40.875 16.578 1 69.88 71 SER B CA 1
ATOM 2816 C C . SER B 1 71 ? 0.933 40.25 15.656 1 69.88 71 SER B C 1
ATOM 2818 O O . SER B 1 71 ? 0.874 39 15.516 1 69.88 71 SER B O 1
ATOM 2820 N N . PHE B 1 72 ? 0.166 41.094 15.031 1 70.25 72 PHE B N 1
ATOM 2821 C CA . PHE B 1 72 ? -0.854 40.625 14.109 1 70.25 72 PHE B CA 1
ATOM 2822 C C . PHE B 1 72 ? -0.215 39.938 12.891 1 70.25 72 PHE B C 1
ATOM 2824 O O . PHE B 1 72 ? -0.67 38.906 12.438 1 70.25 72 PHE B O 1
ATOM 2831 N N . THR B 1 73 ? 0.787 40.5 12.445 1 69.81 73 THR B N 1
ATOM 2832 C CA . THR B 1 73 ? 1.492 39.938 11.297 1 69.81 73 THR B CA 1
ATOM 2833 C C . THR B 1 73 ? 2.152 38.594 11.664 1 69.81 73 THR B C 1
ATOM 2835 O O . THR B 1 73 ? 2.129 37.656 10.875 1 69.81 73 THR B O 1
ATOM 2838 N N . LEU B 1 74 ? 2.74 38.594 12.812 1 68.75 74 LEU B N 1
ATOM 2839 C CA . LEU B 1 74 ? 3.379 37.344 13.234 1 68.75 74 LEU B CA 1
ATOM 2840 C C . LEU B 1 74 ? 2.344 36.25 13.43 1 68.75 74 LEU B C 1
ATOM 2842 O O . LEU B 1 74 ? 2.604 35.094 13.109 1 68.75 74 LEU B O 1
ATOM 2846 N N . PHE B 1 75 ? 1.178 36.656 13.891 1 64.44 75 PHE B N 1
ATOM 2847 C CA . PHE B 1 75 ? 0.08 35.719 14.078 1 64.44 75 PHE B CA 1
ATOM 2848 C C . PHE B 1 75 ? -0.411 35.188 12.734 1 64.44 75 PHE B C 1
ATOM 2850 O O . PHE B 1 75 ? -0.587 34 12.562 1 64.44 75 PHE B O 1
ATOM 2857 N N . ILE B 1 76 ? -0.63 36.031 11.828 1 66.31 76 ILE B N 1
ATOM 2858 C CA . ILE B 1 76 ? -1.089 35.625 10.508 1 66.31 76 ILE B CA 1
ATOM 2859 C C . ILE B 1 76 ? -0.036 34.719 9.844 1 66.31 76 ILE B C 1
ATOM 2861 O O . ILE B 1 76 ? -0.368 33.719 9.219 1 66.31 76 ILE B O 1
ATOM 2865 N N . PHE B 1 77 ? 1.155 35.062 9.992 1 64.06 77 PHE B N 1
ATOM 2866 C CA . PHE B 1 77 ? 2.244 34.312 9.398 1 64.06 77 PHE B CA 1
ATOM 2867 C C . PHE B 1 77 ? 2.326 32.906 10.016 1 64.06 77 PHE B C 1
ATOM 2869 O O . PHE B 1 77 ? 2.564 31.922 9.312 1 64.06 77 PHE B O 1
ATOM 2876 N N . SER B 1 78 ? 2.131 32.875 11.266 1 62.69 78 SER B N 1
ATOM 2877 C CA . SER B 1 78 ? 2.201 31.594 11.945 1 62.69 78 SER B CA 1
ATOM 2878 C C . SER B 1 78 ? 1.062 30.688 11.508 1 62.69 78 SER B C 1
ATOM 2880 O O . SER B 1 78 ? 1.258 29.469 11.336 1 62.69 78 SER B O 1
ATOM 2882 N N . THR B 1 79 ? -0.086 31.234 11.289 1 63.09 79 THR B N 1
ATOM 2883 C CA . THR B 1 79 ? -1.236 30.453 10.852 1 63.09 79 THR B CA 1
ATOM 2884 C C . THR B 1 79 ? -1.064 30.016 9.398 1 63.09 79 THR B C 1
ATOM 2886 O O . THR B 1 79 ? -1.465 28.906 9.031 1 63.09 79 THR B O 1
ATOM 2889 N N . TYR B 1 80 ? -0.525 30.906 8.648 1 60.5 80 TYR B N 1
ATOM 2890 C CA . TYR B 1 80 ? -0.35 30.578 7.234 1 60.5 80 TYR B CA 1
ATOM 2891 C C . TYR B 1 80 ? 0.806 29.609 7.039 1 60.5 80 TYR B C 1
ATOM 2893 O O . TYR B 1 80 ? 0.783 28.781 6.125 1 60.5 80 TYR B O 1
ATOM 2901 N N . SER B 1 81 ? 1.774 29.859 7.801 1 57.16 81 SER B N 1
ATOM 2902 C CA . SER B 1 81 ? 2.912 28.938 7.684 1 57.16 81 SER B CA 1
ATOM 2903 C C . SER B 1 81 ? 2.584 27.562 8.258 1 57.16 81 SER B C 1
ATOM 2905 O O . SER B 1 81 ? 3.381 26.641 8.141 1 57.16 81 SER B O 1
ATOM 2907 N N . ARG B 1 82 ? 1.439 27.562 8.906 1 56.56 82 ARG B N 1
ATOM 2908 C CA . ARG B 1 82 ? 0.995 26.312 9.531 1 56.56 82 ARG B CA 1
ATOM 2909 C C . ARG B 1 82 ? 0.789 25.219 8.484 1 56.56 82 ARG B C 1
ATOM 2911 O O . ARG B 1 82 ? 0.696 24.047 8.828 1 56.56 82 ARG B O 1
ATOM 2918 N N . SER B 1 83 ? 0.702 25.672 7.273 1 59.53 83 SER B N 1
ATOM 2919 C CA . SER B 1 83 ? 0.433 24.609 6.316 1 59.53 83 SER B CA 1
ATOM 2920 C C . SER B 1 83 ? 1.636 23.688 6.172 1 59.53 83 SER B C 1
ATOM 2922 O O . SER B 1 83 ? 2.74 24.141 5.863 1 59.53 83 SER B O 1
ATOM 2924 N N . SER B 1 84 ? 1.612 22.625 7.066 1 66.19 84 SER B N 1
ATOM 2925 C CA . SER B 1 84 ? 2.654 21.609 6.926 1 66.19 84 SER B CA 1
ATOM 2926 C C . SER B 1 84 ? 2.875 21.234 5.465 1 66.19 84 SER B C 1
ATOM 2928 O O . SER B 1 84 ? 1.917 21 4.727 1 66.19 84 SER B O 1
ATOM 2930 N N . SER B 1 85 ? 4.105 21.469 5.031 1 83.5 85 SER B N 1
ATOM 2931 C CA . SER B 1 85 ? 4.492 21.125 3.67 1 83.5 85 SER B CA 1
ATOM 2932 C C . SER B 1 85 ? 4.344 19.625 3.43 1 83.5 85 SER B C 1
ATOM 2934 O O . SER B 1 85 ? 4.199 18.844 4.375 1 83.5 85 SER B O 1
ATOM 2936 N N . THR B 1 86 ? 4.172 19.25 2.258 1 92.31 86 THR B N 1
ATOM 2937 C CA . THR B 1 86 ? 4.18 17.844 1.859 1 92.31 86 THR B CA 1
ATOM 2938 C C . THR B 1 86 ? 5.395 17.125 2.439 1 92.31 86 THR B C 1
ATOM 2940 O O . THR B 1 86 ? 5.277 16.016 2.955 1 92.31 86 THR B O 1
ATOM 2943 N N . LEU B 1 87 ? 6.488 17.797 2.373 1 94.06 87 LEU B N 1
ATOM 2944 C CA . LEU B 1 87 ? 7.723 17.203 2.883 1 94.06 87 LEU B CA 1
ATOM 2945 C C . LEU B 1 87 ? 7.617 16.953 4.383 1 94.06 87 LEU B C 1
ATOM 2947 O O . LEU B 1 87 ? 8.047 15.891 4.859 1 94.06 87 LEU B O 1
ATOM 2951 N N . ASP B 1 88 ? 7.066 17.875 5.109 1 91.25 88 ASP B N 1
ATOM 2952 C CA . ASP B 1 88 ? 6.883 17.672 6.547 1 91.25 88 ASP B CA 1
ATOM 2953 C C . ASP B 1 88 ? 5.98 16.484 6.828 1 91.25 88 ASP B C 1
ATOM 2955 O O . ASP B 1 88 ? 6.258 15.688 7.73 1 91.25 88 ASP B O 1
ATOM 2959 N N . HIS B 1 89 ? 4.945 16.406 6.066 1 92.06 89 HIS B N 1
ATOM 2960 C CA . HIS B 1 89 ? 4.039 15.266 6.195 1 92.06 89 HIS B CA 1
ATOM 2961 C C . HIS B 1 89 ? 4.773 13.945 5.957 1 92.06 89 HIS B C 1
ATOM 2963 O O . HIS B 1 89 ? 4.652 13.008 6.746 1 92.06 89 HIS B O 1
ATOM 2969 N N . VAL B 1 90 ? 5.504 13.906 4.898 1 96.88 90 VAL B N 1
ATOM 2970 C CA . VAL B 1 90 ? 6.203 12.688 4.516 1 96.88 90 VAL B CA 1
ATOM 2971 C C . VAL B 1 90 ? 7.207 12.305 5.602 1 96.88 90 VAL B C 1
ATOM 2973 O O . VAL B 1 90 ? 7.293 11.141 5.992 1 96.88 90 VAL B O 1
ATOM 2976 N N . ARG B 1 91 ? 7.891 13.242 6.121 1 95.81 91 ARG B N 1
ATOM 2977 C CA . ARG B 1 91 ? 8.914 12.977 7.125 1 95.81 91 ARG B CA 1
ATOM 2978 C C . ARG B 1 91 ? 8.289 12.547 8.445 1 95.81 91 ARG B C 1
ATOM 2980 O O . ARG B 1 91 ? 8.898 11.797 9.211 1 95.81 91 ARG B O 1
ATOM 2987 N N . GLN B 1 92 ? 7.102 13 8.641 1 93.62 92 GLN B N 1
ATOM 2988 C CA . GLN B 1 92 ? 6.426 12.648 9.891 1 93.62 92 GLN B CA 1
ATOM 2989 C C . GLN B 1 92 ? 5.754 11.281 9.789 1 93.62 92 GLN B C 1
ATOM 2991 O O . GLN B 1 92 ? 5.727 10.531 10.766 1 93.62 92 GLN B O 1
ATOM 2996 N N . PHE B 1 93 ? 5.273 10.914 8.602 1 96.38 93 PHE B N 1
ATOM 2997 C CA . PHE B 1 93 ? 4.395 9.75 8.531 1 96.38 93 PHE B CA 1
ATOM 2998 C C . PHE B 1 93 ? 4.973 8.695 7.598 1 96.38 93 PHE B C 1
ATOM 3000 O O . PHE B 1 93 ? 4.238 7.875 7.051 1 96.38 93 PHE B O 1
ATOM 3007 N N . SER B 1 94 ? 6.273 8.742 7.348 1 97.12 94 SER B N 1
ATOM 3008 C CA . SER B 1 94 ? 6.996 7.699 6.629 1 97.12 94 SER B CA 1
ATOM 3009 C C . SER B 1 94 ? 8.336 7.395 7.293 1 97.12 94 SER B C 1
ATOM 3011 O O . SER B 1 94 ? 8.844 8.203 8.07 1 97.12 94 SER B O 1
ATOM 3013 N N . ALA B 1 95 ? 8.812 6.18 7.012 1 97 95 ALA B N 1
ATOM 3014 C CA . ALA B 1 95 ? 10.18 5.855 7.434 1 97 95 ALA B CA 1
ATOM 3015 C C . ALA B 1 95 ? 11.188 6.805 6.793 1 97 95 ALA B C 1
ATOM 3017 O O . ALA B 1 95 ? 10.961 7.312 5.691 1 97 95 ALA B O 1
ATOM 3018 N N . TRP B 1 96 ? 12.281 7.008 7.473 1 97.5 96 TRP B N 1
ATOM 3019 C CA . TRP B 1 96 ? 13.312 7.891 6.941 1 97.5 96 TRP B CA 1
ATOM 3020 C C . TRP B 1 96 ? 13.805 7.406 5.582 1 97.5 96 TRP B C 1
ATOM 3022 O O . TRP B 1 96 ? 14.047 6.215 5.395 1 97.5 96 TRP B O 1
ATOM 3032 N N . SER B 1 97 ? 13.969 8.297 4.68 1 98.19 97 SER B N 1
ATOM 3033 C CA . SER B 1 97 ? 14.484 8.039 3.342 1 98.19 97 SER B CA 1
ATOM 3034 C C . SER B 1 97 ? 14.945 9.336 2.676 1 98.19 97 SER B C 1
ATOM 3036 O O . SER B 1 97 ? 14.258 10.352 2.746 1 98.19 97 SER B O 1
ATOM 3038 N N . PRO B 1 98 ? 16.109 9.219 1.981 1 97.62 98 PRO B N 1
ATOM 3039 C CA . PRO B 1 98 ? 16.5 10.406 1.207 1 97.62 98 PRO B CA 1
ATOM 3040 C C . PRO B 1 98 ? 15.562 10.68 0.037 1 97.62 98 PRO B C 1
ATOM 3042 O O . PRO B 1 98 ? 15.617 11.75 -0.571 1 97.62 98 PRO B O 1
ATOM 3045 N N . ALA B 1 99 ? 14.688 9.789 -0.257 1 98.25 99 ALA B N 1
ATOM 3046 C CA . ALA B 1 99 ? 13.758 9.953 -1.367 1 98.25 99 ALA B CA 1
ATOM 3047 C C . ALA B 1 99 ? 12.555 10.797 -0.952 1 98.25 99 ALA B C 1
ATOM 3049 O O . ALA B 1 99 ? 11.672 11.07 -1.765 1 98.25 99 ALA B O 1
ATOM 3050 N N . ASP B 1 100 ? 12.508 11.234 0.295 1 98.25 100 ASP B N 1
ATOM 3051 C CA . ASP B 1 100 ? 11.359 11.977 0.823 1 98.25 100 ASP B CA 1
ATOM 3052 C C . ASP B 1 100 ? 11.109 13.242 0.017 1 98.25 100 ASP B C 1
ATOM 3054 O O . ASP B 1 100 ? 9.961 13.648 -0.174 1 98.25 100 ASP B O 1
ATOM 3058 N N . VAL B 1 101 ? 12.125 13.836 -0.561 1 97.12 101 VAL B N 1
ATOM 3059 C CA . VAL B 1 101 ? 12.023 15.102 -1.293 1 97.12 101 VAL B CA 1
ATOM 3060 C C . VAL B 1 101 ? 11.32 14.867 -2.627 1 97.12 101 VAL B C 1
ATOM 3062 O O . VAL B 1 101 ? 10.852 15.812 -3.264 1 97.12 101 VAL B O 1
ATOM 3065 N N . SER B 1 102 ? 11.227 13.656 -3.049 1 98 102 SER B N 1
ATOM 3066 C CA . SER B 1 102 ? 10.633 13.359 -4.352 1 98 102 SER B CA 1
ATOM 3067 C C . SER B 1 102 ? 9.133 13.117 -4.23 1 98 102 SER B C 1
ATOM 3069 O O . SER B 1 102 ? 8.438 13 -5.242 1 98 102 SER B O 1
ATOM 3071 N N . VAL B 1 103 ? 8.57 13.07 -3.062 1 98.56 103 VAL B N 1
ATOM 3072 C CA . VAL B 1 103 ? 7.184 12.656 -2.859 1 98.56 103 VAL B CA 1
ATOM 3073 C C . VAL B 1 103 ? 6.262 13.859 -3.062 1 98.56 103 VAL B C 1
ATOM 3075 O O . VAL B 1 103 ? 6.414 14.891 -2.404 1 98.56 103 VAL B O 1
ATOM 3078 N N . LYS B 1 104 ? 5.41 13.719 -3.986 1 98.06 104 LYS B N 1
ATOM 3079 C CA . LYS B 1 104 ? 4.266 14.586 -4.238 1 98.06 104 LYS B CA 1
ATOM 3080 C C . LYS B 1 104 ? 2.967 13.789 -4.27 1 98.06 104 LYS B C 1
ATOM 3082 O O . LYS B 1 104 ? 2.975 12.594 -4.582 1 98.06 104 LYS B O 1
ATOM 3087 N N . TYR B 1 105 ? 1.912 14.477 -3.92 1 97.81 105 TYR B N 1
ATOM 3088 C CA . TYR B 1 105 ? 0.62 13.805 -3.906 1 97.81 105 TYR B CA 1
ATOM 3089 C C . TYR B 1 105 ? -0.284 14.328 -5.012 1 97.81 105 TYR B C 1
ATOM 3091 O O . TYR B 1 105 ? -0.3 15.531 -5.289 1 97.81 105 TYR B O 1
ATOM 3099 N N . ASN B 1 106 ? -1.031 13.406 -5.621 1 97.81 106 ASN B N 1
ATOM 3100 C CA . ASN B 1 106 ? -2.018 13.719 -6.648 1 97.81 106 ASN B CA 1
ATOM 3101 C C . ASN B 1 106 ? -3.355 13.039 -6.367 1 97.81 106 ASN B C 1
ATOM 3103 O O . ASN B 1 106 ? -3.395 11.914 -5.871 1 97.81 106 ASN B O 1
ATOM 3107 N N . ASP B 1 107 ? -4.371 13.781 -6.73 1 96.75 107 ASP B N 1
ATOM 3108 C CA . ASP B 1 107 ? -5.676 13.133 -6.801 1 96.75 107 ASP B CA 1
ATOM 3109 C C . ASP B 1 107 ? -5.781 12.242 -8.039 1 96.75 107 ASP B C 1
ATOM 3111 O O . ASP B 1 107 ? -5.539 12.695 -9.156 1 96.75 107 ASP B O 1
ATOM 3115 N N . VAL B 1 108 ? -6.117 11.008 -7.77 1 96.81 108 VAL B N 1
ATOM 3116 C CA . VAL B 1 108 ? -6.164 10.039 -8.859 1 96.81 108 VAL B CA 1
ATOM 3117 C C . VAL B 1 108 ? -7.5 9.297 -8.836 1 96.81 108 VAL B C 1
ATOM 3119 O O . VAL B 1 108 ? -7.938 8.828 -7.781 1 96.81 108 VAL B O 1
ATOM 3122 N N . LYS B 1 109 ? -8.148 9.25 -9.938 1 94.88 109 LYS B N 1
ATOM 3123 C CA . LYS B 1 109 ? -9.242 8.297 -10.109 1 94.88 109 LYS B CA 1
ATOM 3124 C C . LYS B 1 109 ? -8.75 7.008 -10.766 1 94.88 109 LYS B C 1
ATOM 3126 O O . LYS B 1 109 ? -8.258 7.031 -11.898 1 94.88 109 LYS B O 1
ATOM 3131 N N . TYR B 1 110 ? -8.852 5.918 -10.008 1 94.69 110 TYR B N 1
ATOM 3132 C CA . TYR B 1 110 ? -8.43 4.648 -10.586 1 94.69 110 TYR B CA 1
ATOM 3133 C C . TYR B 1 110 ? -9.203 4.348 -11.867 1 94.69 110 TYR B C 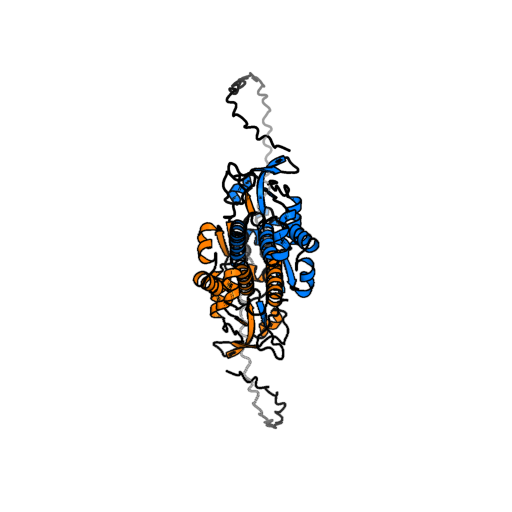1
ATOM 3135 O O . TYR B 1 110 ? -10.367 4.73 -12 1 94.69 110 TYR B O 1
ATOM 3143 N N . ASN B 1 111 ? -8.492 3.758 -12.75 1 91.12 111 ASN B N 1
ATOM 3144 C CA . ASN B 1 111 ? -9.078 3.262 -13.992 1 91.12 111 ASN B CA 1
ATOM 3145 C C . ASN B 1 111 ? -8.531 1.884 -14.359 1 91.12 111 ASN B C 1
ATOM 3147 O O . ASN B 1 111 ? -7.461 1.773 -14.961 1 91.12 111 ASN B O 1
ATOM 3151 N N . PHE B 1 112 ? -9.211 0.863 -14.055 1 87.56 112 PHE B N 1
ATOM 3152 C CA . PHE B 1 112 ? -8.734 -0.505 -14.219 1 87.56 112 PHE B CA 1
ATOM 3153 C C . PHE B 1 112 ? -8.938 -0.979 -15.656 1 87.56 112 PHE B C 1
ATOM 3155 O O . PHE B 1 112 ? -8.289 -1.931 -16.094 1 87.56 112 PHE B O 1
ATOM 3162 N N . THR B 1 113 ? -9.82 -0.413 -16.406 1 76.81 113 THR B N 1
ATOM 3163 C CA . THR B 1 113 ? -10 -0.775 -17.812 1 76.81 113 THR B CA 1
ATOM 3164 C C . THR B 1 113 ? -8.82 -0.3 -18.641 1 76.81 113 THR B C 1
ATOM 3166 O O . THR B 1 113 ? -8.266 -1.064 -19.438 1 76.81 113 THR B O 1
ATOM 3169 N N . LYS B 1 114 ? -8.391 0.882 -18.516 1 65.56 114 LYS B N 1
ATOM 3170 C CA . LYS B 1 114 ? -7.32 1.484 -19.312 1 65.56 114 LYS B CA 1
ATOM 3171 C C . LYS B 1 114 ? -5.957 0.942 -18.891 1 65.56 114 LYS B C 1
ATOM 3173 O O . LYS B 1 114 ? -5.156 0.542 -19.734 1 65.56 114 LYS B O 1
ATOM 3178 N N . SER B 1 115 ? -5.625 0.919 -17.688 1 61.56 115 SER B N 1
ATOM 3179 C CA . SER B 1 115 ? -4.301 0.584 -17.156 1 61.56 115 SER B CA 1
ATOM 3180 C C . SER B 1 115 ? -3.99 -0.896 -17.359 1 61.56 115 SER B C 1
ATOM 3182 O O . SER B 1 115 ? -2.828 -1.272 -17.531 1 61.56 115 SER B O 1
ATOM 3184 N N . ALA B 1 116 ? -4.965 -1.613 -17.453 1 64.31 116 ALA B N 1
ATOM 3185 C CA . ALA B 1 116 ? -4.867 -3.07 -17.422 1 64.31 116 ALA B CA 1
ATOM 3186 C C . ALA B 1 116 ? -4.129 -3.594 -18.656 1 64.31 116 ALA B C 1
ATOM 3188 O O . ALA B 1 116 ? -3.342 -4.539 -18.547 1 64.31 116 ALA B O 1
ATOM 3189 N N . GLN B 1 117 ? -4.082 -2.82 -19.578 1 76.31 117 GLN B N 1
ATOM 3190 C CA . GLN B 1 117 ? -3.664 -3.447 -20.828 1 76.31 117 GLN B CA 1
ATOM 3191 C C . GLN B 1 117 ? -2.156 -3.68 -20.859 1 76.31 117 GLN B C 1
ATOM 3193 O O . GLN B 1 117 ? -1.689 -4.711 -21.344 1 76.31 117 GLN B O 1
ATOM 3198 N N . ARG B 1 118 ? -1.448 -2.834 -20.203 1 92 118 ARG B N 1
ATOM 3199 C CA . ARG B 1 118 ? 0.008 -2.896 -20.281 1 92 118 ARG B CA 1
ATOM 3200 C C . ARG B 1 118 ? 0.563 -3.947 -19.328 1 92 118 ARG B C 1
ATOM 3202 O O . ARG B 1 118 ? 1.599 -4.559 -19.594 1 92 118 ARG B O 1
ATOM 3209 N N . PHE B 1 119 ? -0.083 -4.242 -18.297 1 96.69 119 PHE B N 1
ATOM 3210 C CA . PHE B 1 119 ? 0.484 -5.043 -17.219 1 96.69 119 PHE B CA 1
ATOM 3211 C C . PHE B 1 119 ? -0.276 -6.352 -17.047 1 96.69 119 PHE B C 1
ATOM 3213 O O . PHE B 1 119 ? 0.077 -7.184 -16.219 1 96.69 119 PHE B O 1
ATOM 3220 N N . VAL B 1 120 ? -1.27 -6.602 -17.922 1 96.25 120 VAL B N 1
ATOM 3221 C CA . VAL B 1 120 ? -2.109 -7.785 -17.781 1 96.25 120 VAL B CA 1
ATOM 3222 C C . VAL B 1 120 ? -1.63 -8.883 -18.719 1 96.25 120 VAL B C 1
ATOM 3224 O O . VAL B 1 120 ? -1.361 -8.625 -19.906 1 96.25 120 VAL B O 1
ATOM 3227 N N . GLY B 1 121 ? -1.514 -10.055 -18.156 1 96.25 121 GLY B N 1
ATOM 3228 C CA . GLY B 1 121 ? -1.163 -11.188 -19 1 96.25 121 GLY B CA 1
ATOM 3229 C C . GLY B 1 121 ? 0.283 -11.617 -18.844 1 96.25 121 GLY B C 1
ATOM 3230 O O . GLY B 1 121 ? 0.825 -11.617 -17.734 1 96.25 121 GLY B O 1
ATOM 3231 N N . TYR B 1 122 ? 0.791 -12.164 -19.953 1 97.12 122 TYR B N 1
ATOM 3232 C CA . TYR B 1 122 ? 2.145 -12.711 -20 1 97.12 122 TYR B CA 1
ATOM 3233 C C . TYR B 1 122 ? 2.824 -12.398 -21.328 1 97.12 122 TYR B C 1
ATOM 3235 O O . TYR B 1 122 ? 2.207 -11.82 -22.219 1 97.12 122 TYR B O 1
ATOM 3243 N N . GLY B 1 123 ? 4.121 -12.75 -21.359 1 96.88 123 GLY B N 1
ATOM 3244 C CA . GLY B 1 123 ? 4.879 -12.539 -22.578 1 96.88 123 GLY B CA 1
ATOM 3245 C C . GLY B 1 123 ? 5.895 -11.422 -22.469 1 96.88 123 GLY B C 1
ATOM 3246 O O . GLY B 1 123 ? 5.93 -10.703 -21.469 1 96.88 123 GLY B O 1
ATOM 3247 N N . PRO B 1 124 ? 6.68 -11.258 -23.516 1 96.69 124 PRO B N 1
ATOM 3248 C CA . PRO B 1 124 ? 7.82 -10.336 -23.469 1 96.69 124 PRO B CA 1
ATOM 3249 C C . PRO B 1 124 ? 7.402 -8.883 -23.25 1 96.69 124 PRO B C 1
ATOM 3251 O O . PRO B 1 124 ? 8.078 -8.141 -22.547 1 96.69 124 PRO B O 1
ATOM 3254 N N . GLU B 1 125 ? 6.336 -8.5 -23.891 1 96.62 125 GLU B N 1
ATOM 3255 C CA . GLU B 1 125 ? 5.902 -7.117 -23.75 1 96.62 125 GLU B CA 1
ATOM 3256 C C . GLU B 1 125 ? 5.445 -6.82 -22.328 1 96.62 125 GLU B C 1
ATOM 3258 O O . GLU B 1 125 ? 5.82 -5.801 -21.75 1 96.62 125 GLU B O 1
ATOM 3263 N N . VAL B 1 126 ? 4.637 -7.695 -21.781 1 97.56 126 VAL B N 1
ATOM 3264 C CA . VAL B 1 126 ? 4.152 -7.539 -20.422 1 97.56 126 VAL B CA 1
ATOM 3265 C C . VAL B 1 126 ? 5.32 -7.637 -19.438 1 97.56 126 VAL B C 1
ATOM 3267 O O . VAL B 1 126 ? 5.398 -6.871 -18.484 1 97.56 126 VAL B O 1
ATOM 3270 N N . ASP B 1 127 ? 6.25 -8.547 -19.719 1 97.38 127 ASP B N 1
ATOM 3271 C CA . ASP B 1 127 ? 7.426 -8.711 -18.875 1 97.38 127 ASP B CA 1
ATOM 3272 C C . ASP B 1 127 ? 8.273 -7.441 -18.844 1 97.38 127 ASP B C 1
ATOM 3274 O O . ASP B 1 127 ? 8.773 -7.043 -17.797 1 97.38 127 ASP B O 1
ATOM 3278 N N . THR B 1 128 ? 8.43 -6.859 -19.969 1 97.38 128 THR B N 1
ATOM 3279 C CA . THR B 1 128 ? 9.195 -5.621 -20.062 1 97.38 128 THR B CA 1
ATOM 3280 C C . THR B 1 128 ? 8.531 -4.516 -19.234 1 97.38 128 THR B C 1
ATOM 3282 O O . THR B 1 128 ? 9.211 -3.764 -18.547 1 97.38 128 THR B O 1
ATOM 3285 N N . ALA B 1 129 ? 7.223 -4.395 -19.297 1 97.62 129 ALA B N 1
ATOM 3286 C CA . ALA B 1 129 ? 6.48 -3.391 -18.547 1 97.62 129 ALA B CA 1
ATOM 3287 C C . ALA B 1 129 ? 6.68 -3.578 -17.047 1 97.62 129 ALA B C 1
ATOM 3289 O O . ALA B 1 129 ? 6.906 -2.609 -16.312 1 97.62 129 ALA B O 1
ATOM 3290 N N . TRP B 1 130 ? 6.605 -4.809 -16.625 1 97.75 130 TRP B N 1
ATOM 3291 C CA . TRP B 1 130 ? 6.77 -5.102 -15.203 1 97.75 130 TRP B CA 1
ATOM 3292 C C . TRP B 1 130 ? 8.203 -4.844 -14.758 1 97.75 130 TRP B C 1
ATOM 3294 O O . TRP B 1 130 ? 8.438 -4.332 -13.664 1 97.75 130 TRP B O 1
ATOM 3304 N N . ARG B 1 131 ? 9.219 -5.168 -15.555 1 96.44 131 ARG B N 1
ATOM 3305 C CA . ARG B 1 131 ? 10.617 -4.922 -15.211 1 96.44 131 ARG B CA 1
ATOM 3306 C C . ARG B 1 131 ? 10.891 -3.426 -15.086 1 96.44 131 ARG B C 1
ATOM 3308 O O . ARG B 1 131 ? 11.664 -2.998 -14.227 1 96.44 131 ARG B O 1
ATOM 3315 N N . GLU B 1 132 ? 10.266 -2.668 -15.906 1 97.12 132 GLU B N 1
ATOM 3316 C CA . GLU B 1 132 ? 10.461 -1.222 -15.93 1 97.12 132 GLU B CA 1
ATOM 3317 C C . GLU B 1 132 ? 10.078 -0.591 -14.594 1 97.12 132 GLU B C 1
ATOM 3319 O O . GLU B 1 132 ? 10.742 0.344 -14.133 1 97.12 132 GLU B O 1
ATOM 3324 N N . ILE B 1 133 ? 9.078 -1.098 -13.953 1 97.75 133 ILE B N 1
ATOM 3325 C CA . ILE B 1 133 ? 8.586 -0.446 -12.75 1 97.75 133 ILE B CA 1
ATOM 3326 C C . ILE B 1 133 ? 9.117 -1.172 -11.516 1 97.75 133 ILE B C 1
ATOM 3328 O O . ILE B 1 133 ? 8.734 -0.849 -10.383 1 97.75 133 ILE B O 1
ATOM 3332 N N . SER B 1 134 ? 9.93 -2.184 -11.695 1 96.69 134 SER B N 1
ATOM 3333 C CA . SER B 1 134 ? 10.391 -2.957 -10.547 1 96.69 134 SER B CA 1
ATOM 3334 C C . SER B 1 134 ? 11.891 -3.23 -10.641 1 96.69 134 SER B C 1
ATOM 3336 O O . SER B 1 134 ? 12.703 -2.385 -10.266 1 96.69 134 SER B O 1
ATOM 3338 N N . TYR B 1 135 ? 12.273 -4.219 -11.43 1 94.06 135 TYR B N 1
ATOM 3339 C CA . TYR B 1 135 ? 13.625 -4.762 -11.453 1 94.06 135 TYR B CA 1
ATOM 3340 C C . TYR B 1 135 ? 14.602 -3.764 -12.07 1 94.06 135 TYR B C 1
ATOM 3342 O O . TYR B 1 135 ? 15.727 -3.605 -11.586 1 94.06 135 TYR B O 1
ATOM 3350 N N . ASP B 1 136 ? 14.234 -3.096 -13.07 1 94.81 136 ASP B N 1
ATOM 3351 C CA . ASP B 1 136 ? 15.141 -2.258 -13.852 1 94.81 136 ASP B CA 1
ATOM 3352 C C . ASP B 1 136 ? 15.516 -0.992 -13.086 1 94.81 136 ASP B C 1
ATOM 3354 O O . ASP B 1 136 ? 16.453 -0.293 -13.453 1 94.81 136 ASP B O 1
ATOM 3358 N N . VAL B 1 137 ? 14.82 -0.702 -12.078 1 96.62 137 VAL B N 1
ATOM 3359 C CA . VAL B 1 137 ? 15.117 0.499 -11.305 1 96.62 137 VAL B CA 1
ATOM 3360 C C . VAL B 1 137 ? 16.422 0.31 -10.531 1 96.62 137 VAL B C 1
ATOM 3362 O O . VAL B 1 137 ? 17.172 1.269 -10.32 1 96.62 137 VAL B O 1
ATOM 3365 N N . GLY B 1 138 ? 16.641 -0.947 -10.102 1 94.56 138 GLY B N 1
ATOM 3366 C CA . GLY B 1 138 ? 17.875 -1.249 -9.391 1 94.56 138 GLY B CA 1
ATOM 3367 C C . GLY B 1 138 ? 17.859 -0.78 -7.949 1 94.56 138 GLY B C 1
ATOM 3368 O O . GLY B 1 138 ? 16.844 -0.284 -7.461 1 94.56 138 GLY B O 1
ATOM 3369 N N . ASP B 1 139 ? 19.031 -0.92 -7.309 1 96.88 139 ASP B N 1
ATOM 3370 C CA . ASP B 1 139 ? 19.234 -0.493 -5.93 1 96.88 139 ASP B CA 1
ATOM 3371 C C . ASP B 1 139 ? 19.781 0.929 -5.871 1 96.88 139 ASP B C 1
ATOM 3373 O O . ASP B 1 139 ? 20.125 1.511 -6.902 1 96.88 139 ASP B O 1
ATOM 3377 N N . GLN B 1 140 ? 19.797 1.461 -4.652 1 97.44 140 GLN B N 1
ATOM 3378 C CA . GLN B 1 140 ? 20.234 2.842 -4.477 1 97.44 140 GLN B CA 1
ATOM 3379 C C . GLN B 1 140 ? 21.391 2.93 -3.486 1 97.44 140 GLN B C 1
ATOM 3381 O O . GLN B 1 140 ? 21.828 1.913 -2.951 1 97.44 140 GLN B O 1
ATOM 3386 N N . TRP B 1 141 ? 21.938 4.102 -3.439 1 96.31 141 TRP B N 1
ATOM 3387 C CA . TRP B 1 141 ? 23.047 4.441 -2.549 1 96.31 141 TRP B CA 1
ATOM 3388 C C . TRP B 1 141 ? 22.578 5.375 -1.437 1 96.31 141 TRP B C 1
ATOM 3390 O O . TRP B 1 141 ? 21.797 6.305 -1.68 1 96.31 141 TRP B O 1
ATOM 3400 N N . ILE B 1 142 ? 23.062 5.109 -0.194 1 96.94 142 ILE B N 1
ATOM 3401 C CA . ILE B 1 142 ? 22.891 6.078 0.885 1 96.94 142 ILE B CA 1
ATOM 3402 C C . ILE B 1 142 ? 24.234 6.332 1.565 1 96.94 142 ILE B C 1
ATOM 3404 O O . ILE B 1 142 ? 25.109 5.461 1.582 1 96.94 142 ILE B O 1
ATOM 3408 N N . PRO B 1 143 ? 24.391 7.539 2.096 1 96.94 143 PRO B N 1
ATOM 3409 C CA . PRO B 1 143 ? 25.625 7.812 2.83 1 96.94 143 PRO B CA 1
ATOM 3410 C C . PRO B 1 143 ? 25.734 6.996 4.117 1 96.94 143 PRO B C 1
ATOM 3412 O O . PRO B 1 143 ? 24.719 6.508 4.633 1 96.94 143 PRO B O 1
ATOM 3415 N N . LYS B 1 144 ? 26.906 6.887 4.598 1 97.5 144 LYS B N 1
ATOM 3416 C CA . LYS B 1 144 ? 27.172 6.109 5.805 1 97.5 144 LYS B CA 1
ATOM 3417 C C . LYS B 1 144 ? 26.312 6.594 6.973 1 97.5 144 LYS B C 1
ATOM 3419 O O . LYS B 1 144 ? 25.875 5.797 7.805 1 97.5 144 LYS B O 1
ATOM 3424 N N . SER B 1 145 ? 26.047 7.828 7.023 1 96 145 SER B N 1
ATOM 3425 C CA . SER B 1 145 ? 25.25 8.406 8.102 1 96 145 SER B CA 1
ATOM 3426 C C . SER B 1 145 ? 23.797 7.914 8.055 1 96 145 SER B C 1
ATOM 3428 O O . SER B 1 145 ? 23.078 7.988 9.047 1 96 145 SER B O 1
ATOM 3430 N N . GLY B 1 146 ? 23.422 7.43 6.938 1 97.06 146 GLY B N 1
ATOM 3431 C CA . GLY B 1 146 ? 22.047 6.992 6.766 1 97.06 146 GLY B CA 1
ATOM 3432 C C . GLY B 1 146 ? 21.766 5.645 7.406 1 97.06 146 GLY B C 1
ATOM 3433 O O . GLY B 1 146 ? 20.609 5.328 7.715 1 97.06 146 GLY B O 1
ATOM 3434 N N . LEU B 1 147 ? 22.812 4.871 7.609 1 97.81 147 LEU B N 1
ATOM 3435 C CA . LEU B 1 147 ? 22.625 3.516 8.117 1 97.81 147 LEU B CA 1
ATOM 3436 C C . LEU B 1 147 ? 21.984 3.539 9.508 1 97.81 147 LEU B C 1
ATOM 3438 O O . LEU B 1 147 ? 21.062 2.773 9.781 1 97.81 147 LEU B O 1
ATOM 3442 N N . ALA B 1 148 ? 22.469 4.406 10.352 1 96.12 148 ALA B N 1
ATOM 3443 C CA . ALA B 1 148 ? 21.969 4.531 11.711 1 96.12 148 ALA B CA 1
ATOM 3444 C C . ALA B 1 148 ? 20.516 5.016 11.711 1 96.12 148 ALA B C 1
ATOM 3446 O O . ALA B 1 148 ? 19.703 4.582 12.539 1 96.12 148 ALA B O 1
ATOM 3447 N N . LYS B 1 149 ? 20.219 5.855 10.805 1 96.31 149 LYS B N 1
ATOM 3448 C CA . LYS B 1 149 ? 18.859 6.367 10.688 1 96.31 149 LYS B CA 1
ATOM 3449 C C . LYS B 1 149 ? 17.891 5.262 10.297 1 96.31 149 LYS B C 1
ATOM 3451 O O . LYS B 1 149 ? 16.719 5.277 10.703 1 96.31 149 LYS B O 1
ATOM 3456 N N . LEU B 1 150 ? 18.359 4.328 9.547 1 96.94 150 LEU B N 1
ATOM 3457 C CA . LEU B 1 150 ? 17.531 3.209 9.117 1 96.94 150 LEU B CA 1
ATOM 3458 C C . LEU B 1 150 ? 17.422 2.16 10.219 1 96.94 150 LEU B C 1
ATOM 3460 O O . LEU B 1 150 ? 16.531 1.306 10.172 1 96.94 150 LEU B O 1
ATOM 3464 N N . GLY B 1 151 ? 18.312 2.195 11.133 1 95.31 151 GLY B N 1
ATOM 3465 C CA . GLY B 1 151 ? 18.391 1.144 12.133 1 95.31 151 GLY B CA 1
ATOM 3466 C C . GLY B 1 151 ? 18.828 -0.193 11.57 1 95.31 151 GLY B C 1
ATOM 3467 O O . GLY B 1 151 ? 18.328 -1.242 11.984 1 95.31 151 GLY B O 1
ATOM 3468 N N . MET B 1 152 ? 19.719 -0.153 10.602 1 96.75 152 MET B N 1
ATOM 3469 C CA . MET B 1 152 ? 20.188 -1.363 9.93 1 96.75 152 MET B CA 1
ATOM 3470 C C . MET B 1 152 ? 21.562 -1.772 10.453 1 96.75 152 MET B C 1
ATOM 3472 O O . MET B 1 152 ? 22.297 -0.946 11 1 96.75 152 MET B O 1
ATOM 3476 N N . PRO B 1 153 ? 21.922 -2.992 10.273 1 95.56 153 PRO B N 1
ATOM 3477 C CA . PRO B 1 153 ? 23.172 -3.479 10.859 1 95.56 153 PRO B CA 1
ATOM 3478 C C . PRO B 1 153 ? 24.406 -2.973 10.125 1 95.56 153 PRO B C 1
ATOM 3480 O O . PRO B 1 153 ? 24.328 -2.674 8.93 1 95.56 153 PRO B O 1
ATOM 3483 N N . GLU B 1 154 ? 25.5 -3.104 10.797 1 95.19 154 GLU B N 1
ATOM 3484 C CA . GLU B 1 154 ? 26.75 -2.582 10.273 1 95.19 154 GLU B CA 1
ATOM 3485 C C . GLU B 1 154 ? 27.312 -3.488 9.18 1 95.19 154 GLU B C 1
ATOM 3487 O O . GLU B 1 154 ? 28.156 -3.062 8.383 1 95.19 154 GLU B O 1
ATOM 3492 N N . TYR B 1 155 ? 26.812 -4.715 9.148 1 95.38 155 TYR B N 1
ATOM 3493 C CA . TYR B 1 155 ? 27.344 -5.637 8.141 1 95.38 155 TYR B CA 1
ATOM 3494 C C . TYR B 1 155 ? 26.609 -5.457 6.812 1 95.38 155 TYR B C 1
ATOM 3496 O O . TYR B 1 155 ? 26.781 -6.258 5.895 1 95.38 155 TYR B O 1
ATOM 3504 N N . SER B 1 156 ? 25.844 -4.363 6.762 1 97.44 156 SER B N 1
ATOM 3505 C CA . SER B 1 156 ? 25.172 -4.066 5.504 1 97.44 156 SER B CA 1
ATOM 3506 C C . SER B 1 156 ? 26.172 -3.85 4.375 1 97.44 156 SER B C 1
ATOM 3508 O O . SER B 1 156 ? 27.25 -3.314 4.594 1 97.44 156 SER B O 1
ATOM 3510 N N . LEU B 1 157 ? 25.75 -4.246 3.18 1 96.44 157 LEU B N 1
ATOM 3511 C CA . LEU B 1 157 ? 26.609 -4.23 2.006 1 96.44 157 LEU B CA 1
ATOM 3512 C C . LEU B 1 157 ? 26.969 -2.803 1.616 1 96.44 157 LEU B C 1
ATOM 3514 O O . LEU B 1 157 ? 26.094 -1.965 1.418 1 96.44 157 LEU B O 1
ATOM 3518 N N . LYS B 1 158 ? 28.234 -2.609 1.491 1 96.81 158 LYS B N 1
ATOM 3519 C CA . LYS B 1 158 ? 28.734 -1.3 1.082 1 96.81 158 LYS B CA 1
ATOM 3520 C C . LYS B 1 158 ? 28.844 -1.207 -0.437 1 96.81 158 LYS B C 1
ATOM 3522 O O . LYS B 1 158 ? 28.984 -2.225 -1.118 1 96.81 158 LYS B O 1
ATOM 3527 N N . VAL B 1 159 ? 28.703 0.033 -0.903 1 95.62 159 VAL B N 1
ATOM 3528 C CA . VAL B 1 159 ? 28.859 0.308 -2.326 1 95.62 159 VAL B CA 1
ATOM 3529 C C . VAL B 1 159 ? 29.312 1.756 -2.525 1 95.62 159 VAL B C 1
ATOM 3531 O O . VAL B 1 159 ? 29 2.621 -1.7 1 95.62 159 VAL B O 1
ATOM 3534 N N . ASP B 1 160 ? 29.984 1.977 -3.607 1 94.75 160 ASP B N 1
ATOM 3535 C CA . ASP B 1 160 ? 30.422 3.34 -3.902 1 94.75 160 ASP B CA 1
ATOM 3536 C C . ASP B 1 160 ? 29.359 4.098 -4.688 1 94.75 160 ASP B C 1
ATOM 3538 O O . ASP B 1 160 ? 28.703 3.525 -5.559 1 94.75 160 ASP B O 1
ATOM 3542 N N . HIS B 1 161 ? 29.266 5.363 -4.34 1 94.06 161 HIS B N 1
ATOM 3543 C CA . HIS B 1 161 ? 28.422 6.223 -5.16 1 94.06 161 HIS B CA 1
ATOM 3544 C C . HIS B 1 161 ? 28.875 6.207 -6.621 1 94.06 161 HIS B C 1
ATOM 3546 O O . HIS B 1 161 ? 30.062 6.367 -6.914 1 94.06 161 HIS B O 1
ATOM 3552 N N . PRO B 1 162 ? 27.922 6.109 -7.512 1 87.94 162 PRO B N 1
ATOM 3553 C CA . PRO B 1 162 ? 28.297 5.895 -8.906 1 87.94 162 PRO B CA 1
ATOM 3554 C C . PRO B 1 162 ? 28.984 7.117 -9.523 1 87.94 162 PRO B C 1
ATOM 3556 O O . PRO B 1 162 ? 29.766 6.98 -10.469 1 87.94 162 PRO B O 1
ATOM 3559 N N . VAL B 1 163 ? 28.719 8.258 -9 1 90.69 163 VAL B N 1
ATOM 3560 C CA . VAL B 1 163 ? 29.266 9.484 -9.594 1 90.69 163 VAL B CA 1
ATOM 3561 C C . VAL B 1 163 ? 30.453 9.977 -8.758 1 90.69 163 VAL B C 1
ATOM 3563 O O . VAL B 1 163 ? 31.531 10.219 -9.297 1 90.69 163 VAL B O 1
ATOM 3566 N N . THR B 1 164 ? 30.328 10.078 -7.461 1 93.69 164 THR B N 1
ATOM 3567 C CA . THR B 1 164 ? 31.328 10.727 -6.609 1 93.69 164 THR B CA 1
ATOM 3568 C C . THR B 1 164 ? 32.344 9.719 -6.113 1 93.69 164 THR B C 1
ATOM 3570 O O . THR B 1 164 ? 33.438 10.102 -5.656 1 93.69 164 THR B O 1
ATOM 3573 N N . GLY B 1 165 ? 31.984 8.461 -6.055 1 94.5 165 GLY B N 1
ATOM 3574 C CA . GLY B 1 165 ? 32.875 7.43 -5.551 1 94.5 165 GLY B CA 1
ATOM 3575 C C . GLY B 1 165 ? 32.875 7.332 -4.035 1 94.5 165 GLY B C 1
ATOM 3576 O O . GLY B 1 165 ? 33.625 6.52 -3.461 1 94.5 165 GLY B O 1
ATOM 3577 N N . GLU B 1 166 ? 32.094 8.102 -3.443 1 96.12 166 GLU B N 1
ATOM 3578 C CA . GLU B 1 166 ? 31.984 8.055 -1.988 1 96.12 166 GLU B CA 1
ATOM 3579 C C . GLU B 1 166 ? 31.391 6.727 -1.524 1 96.12 166 GLU B C 1
ATOM 3581 O O . GLU B 1 166 ? 30.375 6.277 -2.053 1 96.12 166 GLU B O 1
ATOM 3586 N N . GLU B 1 167 ? 32.094 6.152 -0.527 1 97.25 167 GLU B N 1
ATOM 3587 C CA . GLU B 1 167 ? 31.578 4.883 -0.003 1 97.25 167 GLU B CA 1
ATOM 3588 C C . GLU B 1 167 ? 30.312 5.086 0.826 1 97.25 167 GLU B C 1
ATOM 3590 O O . GLU B 1 167 ? 30.25 6.004 1.646 1 97.25 167 GLU B O 1
ATOM 3595 N N . GLY B 1 168 ? 29.375 4.242 0.59 1 97.62 168 GLY B N 1
ATOM 3596 C CA . GLY B 1 168 ? 28.141 4.191 1.34 1 97.62 168 GLY B CA 1
ATOM 3597 C C . GLY B 1 168 ? 27.516 2.807 1.37 1 97.62 168 GLY B C 1
ATOM 3598 O O . GLY B 1 168 ? 28.234 1.803 1.436 1 97.62 168 GLY B O 1
ATOM 3599 N N . TYR B 1 169 ? 26.266 2.809 1.527 1 97.75 169 TYR B N 1
ATOM 3600 C CA . TYR B 1 169 ? 25.594 1.517 1.616 1 97.75 169 TYR B CA 1
ATOM 3601 C C . TYR B 1 169 ? 24.625 1.324 0.455 1 97.75 169 TYR B C 1
ATOM 3603 O O . TYR B 1 169 ? 23.984 2.277 0.012 1 97.75 169 TYR B O 1
ATOM 3611 N N . ARG B 1 170 ? 24.531 0.042 -0.003 1 97.12 170 ARG B N 1
ATOM 3612 C CA . ARG B 1 170 ? 23.547 -0.375 -1.001 1 97.12 170 ARG B CA 1
ATOM 3613 C C . ARG B 1 170 ? 22.188 -0.624 -0.36 1 97.12 170 ARG B C 1
ATOM 3615 O O . ARG B 1 170 ? 22.078 -1.381 0.607 1 97.12 170 ARG B O 1
ATOM 3622 N N . VAL B 1 171 ? 21.188 0.044 -0.876 1 97.75 171 VAL B N 1
ATOM 3623 C CA . VAL B 1 171 ? 19.859 -0.115 -0.316 1 97.75 171 VAL B CA 1
ATOM 3624 C C . VAL B 1 171 ? 18.844 -0.359 -1.438 1 97.75 171 VAL B C 1
ATOM 3626 O O . VAL B 1 171 ? 19.047 0.108 -2.564 1 97.75 171 VAL B O 1
ATOM 3629 N N . GLY B 1 172 ? 17.875 -1.158 -1.137 1 97.38 172 GLY B N 1
ATOM 3630 C CA . GLY B 1 172 ? 16.703 -1.271 -1.984 1 97.38 172 GLY B CA 1
ATOM 3631 C C . GLY B 1 172 ? 15.516 -0.466 -1.477 1 97.38 172 GLY B C 1
ATOM 3632 O O . GLY B 1 172 ? 15.367 -0.272 -0.269 1 97.38 172 GLY B O 1
ATOM 3633 N N . MET B 1 173 ? 14.734 -0.01 -2.389 1 98.06 173 MET B N 1
ATOM 3634 C CA . MET B 1 173 ? 13.523 0.709 -2.012 1 98.06 173 MET B CA 1
ATOM 3635 C C . MET B 1 173 ? 12.32 -0.225 -2 1 98.06 173 MET B C 1
ATOM 3637 O O . MET B 1 173 ? 12.148 -1.032 -2.914 1 98.06 173 MET B O 1
ATOM 3641 N N . GLU B 1 174 ? 11.469 -0.059 -1.062 1 98.06 174 GLU B N 1
ATOM 3642 C CA . GLU B 1 174 ? 10.398 -1.005 -0.75 1 98.06 174 GLU B CA 1
ATOM 3643 C C . GLU B 1 174 ? 9.414 -1.118 -1.904 1 98.06 174 GLU B C 1
ATOM 3645 O O . GLU B 1 174 ? 8.977 -2.219 -2.25 1 98.06 174 GLU B O 1
ATOM 3650 N N . VAL B 1 175 ? 9.023 -0.022 -2.508 1 98.75 175 VAL B N 1
ATOM 3651 C CA . VAL B 1 175 ? 7.988 -0.045 -3.535 1 98.75 175 VAL B CA 1
ATOM 3652 C C . VAL B 1 175 ? 8.422 -0.947 -4.688 1 98.75 175 VAL B C 1
ATOM 3654 O O . VAL B 1 175 ? 7.609 -1.7 -5.234 1 98.75 175 VAL B O 1
ATOM 3657 N N . PHE B 1 176 ? 9.648 -0.943 -5.047 1 98.31 176 PHE B N 1
ATOM 3658 C CA . PHE B 1 176 ? 10.117 -1.722 -6.188 1 98.31 176 PHE B CA 1
ATOM 3659 C C . PHE B 1 176 ? 10.234 -3.197 -5.824 1 98.31 176 PHE B C 1
ATOM 3661 O O . PHE B 1 176 ? 10.016 -4.07 -6.664 1 98.31 176 PHE B O 1
ATOM 3668 N N . HIS B 1 177 ? 10.625 -3.436 -4.605 1 97.5 177 HIS B N 1
ATOM 3669 C CA . HIS B 1 177 ? 10.617 -4.812 -4.129 1 97.5 177 HIS B CA 1
ATOM 3670 C C . HIS B 1 177 ? 9.203 -5.383 -4.113 1 97.5 177 HIS B C 1
ATOM 3672 O O . HIS B 1 177 ? 8.984 -6.531 -4.508 1 97.5 177 HIS B O 1
ATOM 3678 N N . GLN B 1 178 ? 8.266 -4.598 -3.662 1 98.44 178 GLN B N 1
ATOM 3679 C CA . GLN B 1 178 ? 6.867 -5.012 -3.641 1 98.44 178 GLN B CA 1
ATOM 3680 C C . GLN B 1 178 ? 6.367 -5.332 -5.047 1 98.44 178 GLN B C 1
ATOM 3682 O O . GLN B 1 178 ? 5.699 -6.344 -5.258 1 98.44 178 GLN B O 1
ATOM 3687 N N . LEU B 1 179 ? 6.715 -4.492 -5.953 1 98.75 179 LEU B N 1
ATOM 3688 C CA . LEU B 1 179 ? 6.309 -4.715 -7.336 1 98.75 179 LEU B CA 1
ATOM 3689 C C . LEU B 1 179 ? 7.004 -5.941 -7.914 1 98.75 179 LEU B C 1
ATOM 3691 O O . LEU B 1 179 ? 6.422 -6.672 -8.719 1 98.75 179 LEU B O 1
ATOM 3695 N N . HIS B 1 180 ? 8.219 -6.16 -7.543 1 97.31 180 HIS B N 1
ATOM 3696 C CA . HIS B 1 180 ? 8.945 -7.367 -7.926 1 97.31 180 HIS B CA 1
ATOM 3697 C C . HIS B 1 180 ? 8.242 -8.617 -7.406 1 97.31 180 HIS B C 1
ATOM 3699 O O . HIS B 1 180 ? 8.07 -9.594 -8.141 1 97.31 180 HIS B O 1
ATOM 3705 N N . CYS B 1 181 ? 7.855 -8.555 -6.16 1 97.75 181 CYS B N 1
ATOM 3706 C CA . CYS B 1 181 ? 7.121 -9.656 -5.547 1 97.75 181 CYS B CA 1
ATOM 3707 C C . CYS B 1 181 ? 5.801 -9.898 -6.273 1 97.75 181 CYS B C 1
ATOM 3709 O O . CYS B 1 181 ? 5.453 -11.047 -6.559 1 97.75 181 CYS B O 1
ATOM 3711 N N . LEU B 1 182 ? 5.098 -8.844 -6.562 1 98.81 182 LEU B N 1
ATOM 3712 C CA . LEU B 1 182 ? 3.816 -8.984 -7.246 1 98.81 182 LEU B CA 1
ATOM 3713 C C . LEU B 1 182 ? 4.004 -9.57 -8.641 1 98.81 182 LEU B C 1
ATOM 3715 O O . LEU B 1 182 ? 3.184 -10.367 -9.102 1 98.81 182 LEU B O 1
ATOM 3719 N N . ASN B 1 183 ? 5.055 -9.172 -9.289 1 98.19 183 ASN B N 1
ATOM 3720 C CA . ASN B 1 183 ? 5.363 -9.703 -10.609 1 98.19 183 ASN B CA 1
ATOM 3721 C C . ASN B 1 183 ? 5.605 -11.211 -10.562 1 98.19 183 ASN B C 1
ATOM 3723 O O . ASN B 1 183 ? 5.203 -11.938 -11.477 1 98.19 183 ASN B O 1
ATOM 3727 N N . LEU B 1 184 ? 6.305 -11.633 -9.539 1 98 184 LEU B N 1
ATOM 3728 C CA . LEU B 1 184 ? 6.496 -13.078 -9.406 1 98 184 LEU B CA 1
ATOM 3729 C C . LEU B 1 184 ? 5.16 -13.789 -9.242 1 98 184 LEU B C 1
ATOM 3731 O O . LEU B 1 184 ? 4.938 -14.844 -9.852 1 98 184 LEU B O 1
ATOM 3735 N N . LEU B 1 185 ? 4.289 -13.242 -8.445 1 98.62 185 LEU B N 1
ATOM 3736 C CA . LEU B 1 185 ? 2.967 -13.836 -8.273 1 98.62 185 LEU B CA 1
ATOM 3737 C C . LEU B 1 185 ? 2.193 -13.836 -9.586 1 98.62 185 LEU B C 1
ATOM 3739 O O . LEU B 1 185 ? 1.47 -14.789 -9.883 1 98.62 185 LEU B O 1
ATOM 3743 N N . ARG B 1 186 ? 2.32 -12.766 -10.375 1 98.56 186 ARG B N 1
ATOM 3744 C CA . ARG B 1 186 ? 1.733 -12.75 -11.711 1 98.56 186 ARG B CA 1
ATOM 3745 C C . ARG B 1 186 ? 2.236 -13.93 -12.539 1 98.56 186 ARG B C 1
ATOM 3747 O O . ARG B 1 186 ? 1.442 -14.656 -13.141 1 98.56 186 ARG B O 1
ATOM 3754 N N . LYS B 1 187 ? 3.5 -14.133 -12.547 1 98.12 187 LYS B N 1
ATOM 3755 C CA . LYS B 1 187 ? 4.086 -15.203 -13.344 1 98.12 187 LYS B CA 1
ATOM 3756 C C . LYS B 1 187 ? 3.57 -16.562 -12.891 1 98.12 187 LYS B C 1
ATOM 3758 O O . LYS B 1 187 ? 3.4 -17.484 -13.711 1 98.12 187 LYS B O 1
ATOM 3763 N N . VAL B 1 188 ? 3.328 -16.688 -11.625 1 98 188 VAL B N 1
ATOM 3764 C CA . VAL B 1 188 ? 2.805 -17.938 -11.086 1 98 188 VAL B CA 1
ATOM 3765 C C . VAL B 1 188 ? 1.399 -18.188 -11.625 1 98 188 VAL B C 1
ATOM 3767 O O . VAL B 1 188 ? 1.011 -19.328 -11.859 1 98 188 VAL B O 1
ATOM 3770 N N . THR B 1 189 ? 0.612 -17.141 -11.836 1 97.75 189 THR B N 1
ATOM 3771 C CA . THR B 1 189 ? -0.726 -17.312 -12.391 1 97.75 189 THR B CA 1
ATOM 3772 C C . THR B 1 189 ? -0.654 -17.75 -13.852 1 97.75 189 THR B C 1
ATOM 3774 O O . THR B 1 189 ? -1.633 -18.25 -14.406 1 97.75 189 THR B O 1
ATOM 3777 N N . TYR B 1 190 ? 0.445 -17.562 -14.461 1 97.38 190 TYR B N 1
ATOM 3778 C CA . TYR B 1 190 ? 0.704 -18 -15.828 1 97.38 190 TYR B CA 1
ATOM 3779 C C . TYR B 1 190 ? 1.809 -19.047 -15.875 1 97.38 190 TYR B C 1
ATOM 3781 O O . TYR B 1 190 ? 2.703 -18.969 -16.719 1 97.38 190 TYR B O 1
ATOM 3789 N N . LYS B 1 191 ? 1.752 -19.953 -14.984 1 95.62 191 LYS B N 1
ATOM 3790 C CA . LYS B 1 191 ? 2.807 -20.938 -14.758 1 95.62 191 LYS B CA 1
ATOM 3791 C C . LYS B 1 191 ? 3.107 -21.719 -16.031 1 95.62 191 LYS B C 1
ATOM 3793 O O . LYS B 1 191 ? 4.262 -22.047 -16.297 1 95.62 191 LYS B O 1
ATOM 3798 N N . GLU B 1 192 ? 2.084 -22.094 -16.781 1 94.81 192 GLU B N 1
ATOM 3799 C CA . GLU B 1 192 ? 2.277 -22.875 -18 1 94.81 192 GLU B CA 1
ATOM 3800 C C . GLU B 1 192 ? 3.203 -22.172 -18.984 1 94.81 192 GLU B C 1
ATOM 3802 O O . GLU B 1 192 ? 3.961 -22.812 -19.719 1 94.81 192 GLU B O 1
ATOM 3807 N N . TYR B 1 193 ? 3.094 -20.906 -18.969 1 96.94 193 TYR B N 1
ATOM 3808 C CA . TYR B 1 193 ? 3.936 -20.109 -19.875 1 96.94 193 TYR B CA 1
ATOM 3809 C C . TYR B 1 193 ? 5.344 -19.969 -19.312 1 96.94 193 TYR B C 1
ATOM 3811 O O . TYR B 1 193 ? 6.328 -20.094 -20.047 1 96.94 193 TYR B O 1
ATOM 3819 N N . TYR B 1 194 ? 5.496 -19.812 -18.031 1 97.38 194 TYR B N 1
ATOM 3820 C CA . TYR B 1 194 ? 6.762 -19.359 -17.469 1 97.38 194 TYR B CA 1
ATOM 3821 C C . TYR B 1 194 ? 7.598 -20.531 -16.984 1 97.38 194 TYR B C 1
ATOM 3823 O O . TYR B 1 194 ? 8.828 -20.469 -16.953 1 97.38 194 TYR B O 1
ATOM 3831 N N . GLU B 1 195 ? 7.012 -21.594 -16.656 1 95.5 195 GLU B N 1
ATOM 3832 C CA . GLU B 1 195 ? 7.746 -22.719 -16.094 1 95.5 195 GLU B CA 1
ATOM 3833 C C . GLU B 1 195 ? 8.781 -23.25 -17.094 1 95.5 195 GLU B C 1
ATOM 3835 O O . GLU B 1 195 ? 9.938 -23.469 -16.719 1 95.5 195 GLU B O 1
ATOM 3840 N N . PRO B 1 196 ? 8.438 -23.359 -18.391 1 96.25 196 PRO B N 1
ATOM 3841 C CA . PRO B 1 196 ? 9.438 -23.859 -19.344 1 96.25 196 PRO B CA 1
ATOM 3842 C C . PRO B 1 196 ? 10.562 -22.875 -19.594 1 96.25 196 PRO B C 1
ATOM 3844 O O . PRO B 1 196 ? 11.609 -23.234 -20.141 1 96.25 196 PRO B O 1
ATOM 3847 N N . LEU B 1 197 ? 10.344 -21.594 -19.25 1 94.88 197 LEU B N 1
ATOM 3848 C CA . LEU B 1 197 ? 11.328 -20.562 -19.547 1 94.88 197 LEU B CA 1
ATOM 3849 C C . LEU B 1 197 ? 12.406 -20.531 -18.469 1 94.88 197 LEU B C 1
ATOM 3851 O O . LEU B 1 197 ? 13.445 -19.891 -18.641 1 94.88 197 LEU B O 1
ATOM 3855 N N . GLY B 1 198 ? 12.117 -21.234 -17.328 1 92.25 198 GLY B N 1
ATOM 3856 C CA . GLY B 1 198 ? 13.062 -21.234 -16.219 1 92.25 198 GLY B CA 1
ATOM 3857 C C . GLY B 1 198 ? 12.961 -20.016 -15.336 1 92.25 198 GLY B C 1
ATOM 3858 O O . GLY B 1 198 ? 11.867 -19.656 -14.875 1 92.25 198 GLY B O 1
ATOM 3859 N N . GLY B 1 199 ? 14.164 -19.203 -15.125 1 88.56 199 GLY B N 1
ATOM 3860 C CA . GLY B 1 199 ? 14.125 -18.078 -14.203 1 88.56 199 GLY B CA 1
ATOM 3861 C C . GLY B 1 199 ? 13.805 -18.484 -12.781 1 88.56 199 GLY B C 1
ATOM 3862 O O . GLY B 1 199 ? 14.422 -19.391 -12.234 1 88.56 199 GLY B O 1
ATOM 3863 N N . GLU B 1 200 ? 12.875 -17.828 -12.211 1 88 200 GLU B N 1
ATOM 3864 C CA . GLU B 1 200 ? 12.484 -18.078 -10.828 1 88 200 GLU B CA 1
ATOM 3865 C C . GLU B 1 200 ? 11.891 -19.484 -10.664 1 88 200 GLU B C 1
ATOM 3867 O O . GLU B 1 200 ? 11.797 -20 -9.547 1 88 200 GLU B O 1
ATOM 3872 N N . PHE B 1 201 ? 11.57 -20.156 -11.742 1 91.88 201 PHE B N 1
ATOM 3873 C CA . PHE B 1 201 ? 10.93 -21.469 -11.719 1 91.88 201 PHE B CA 1
ATOM 3874 C C . PHE B 1 201 ? 11.969 -22.578 -11.828 1 91.88 201 PHE B C 1
ATOM 3876 O O . PHE B 1 201 ? 11.664 -23.734 -11.594 1 91.88 201 PHE B O 1
ATOM 3883 N N . ALA B 1 202 ? 13.18 -22.203 -12.148 1 91 202 ALA B N 1
ATOM 3884 C CA . ALA B 1 202 ? 14.219 -23.172 -12.477 1 91 202 ALA B CA 1
ATOM 3885 C C . ALA B 1 202 ? 14.703 -23.906 -11.227 1 91 202 ALA B C 1
ATOM 3887 O O . ALA B 1 202 ? 15.117 -25.062 -11.297 1 91 202 ALA B O 1
ATOM 3888 N N . ALA B 1 203 ? 14.555 -23.281 -10.078 1 90.62 203 ALA B N 1
ATOM 3889 C CA . ALA B 1 203 ? 15.094 -23.859 -8.852 1 90.62 203 ALA B CA 1
ATOM 3890 C C . ALA B 1 203 ? 14.164 -24.922 -8.281 1 90.62 203 ALA B C 1
ATOM 3892 O O . ALA B 1 203 ? 14.484 -25.562 -7.277 1 90.62 203 ALA B O 1
ATOM 3893 N N . GLY B 1 204 ? 13.055 -25.141 -8.859 1 92.25 204 GLY B N 1
ATOM 3894 C CA . GLY B 1 204 ? 12.133 -26.172 -8.43 1 92.25 204 GLY B CA 1
ATOM 3895 C C . GLY B 1 204 ? 10.938 -25.641 -7.668 1 92.25 204 GLY B C 1
ATOM 3896 O O . GLY B 1 204 ? 10.914 -24.469 -7.277 1 92.25 204 GLY B O 1
ATOM 3897 N N . ARG B 1 205 ? 10.055 -26.531 -7.445 1 93.25 205 ARG B N 1
ATOM 3898 C CA . ARG B 1 205 ? 8.766 -26.172 -6.867 1 93.25 205 ARG B CA 1
ATOM 3899 C C . ARG B 1 205 ? 8.93 -25.672 -5.434 1 93.25 205 ARG B C 1
ATOM 3901 O O . ARG B 1 205 ? 8.273 -24.703 -5.027 1 93.25 205 ARG B O 1
ATOM 3908 N N . GLU B 1 206 ? 9.766 -26.312 -4.703 1 94.56 206 GLU B N 1
ATOM 3909 C CA . GLU B 1 206 ? 9.953 -25.953 -3.305 1 94.56 206 GLU B CA 1
ATOM 3910 C C . GLU B 1 206 ? 10.578 -24.562 -3.18 1 94.56 206 GLU B C 1
ATOM 3912 O O . GLU B 1 206 ? 10.133 -23.75 -2.365 1 94.56 206 GLU B O 1
ATOM 3917 N N . ALA B 1 207 ? 11.555 -24.312 -3.953 1 94.31 207 ALA B N 1
ATOM 3918 C CA . ALA B 1 207 ? 12.203 -23 -3.947 1 94.31 207 ALA B CA 1
ATOM 3919 C C . ALA B 1 207 ? 11.242 -21.906 -4.387 1 94.31 207 ALA B C 1
ATOM 3921 O O . ALA B 1 207 ? 11.211 -20.812 -3.799 1 94.31 207 ALA B O 1
ATOM 3922 N N . LEU B 1 208 ? 10.453 -22.203 -5.375 1 96 208 LEU B N 1
ATOM 3923 C CA . LEU B 1 208 ? 9.461 -21.234 -5.852 1 96 208 LEU B CA 1
ATOM 3924 C C . LEU B 1 208 ? 8.438 -20.938 -4.762 1 96 208 LEU B C 1
ATOM 3926 O O . LEU B 1 208 ? 8.07 -19.781 -4.551 1 96 208 LEU B O 1
ATOM 3930 N N . GLN B 1 209 ? 8.047 -22 -4.07 1 96 209 GLN B N 1
ATOM 3931 C CA . GLN B 1 209 ? 7.059 -21.812 -3.014 1 96 209 GLN B CA 1
ATOM 3932 C C . GLN B 1 209 ? 7.609 -20.938 -1.886 1 96 209 GLN B C 1
ATOM 3934 O O . GLN B 1 209 ? 6.898 -20.094 -1.35 1 96 209 GLN B O 1
ATOM 3939 N N . HIS B 1 210 ? 8.82 -21.188 -1.543 1 93.5 210 HIS B N 1
ATOM 3940 C CA . HIS B 1 210 ? 9.453 -20.375 -0.518 1 93.5 210 HIS B CA 1
ATOM 3941 C C . HIS B 1 210 ? 9.508 -18.906 -0.935 1 93.5 210 HIS B C 1
ATOM 3943 O O . HIS B 1 210 ? 9.211 -18.016 -0.132 1 93.5 210 HIS B O 1
ATOM 3949 N N . HIS B 1 211 ? 9.812 -18.734 -2.182 1 94.38 211 HIS B N 1
ATOM 3950 C CA . HIS B 1 211 ? 9.891 -17.375 -2.707 1 94.38 211 HIS B CA 1
ATOM 3951 C C . HIS B 1 211 ? 8.516 -16.703 -2.721 1 94.38 211 HIS B C 1
ATOM 3953 O O . HIS B 1 211 ? 8.375 -15.555 -2.295 1 94.38 211 HIS B O 1
ATOM 3959 N N . THR B 1 212 ? 7.512 -17.438 -3.131 1 96.81 212 THR B N 1
ATOM 3960 C CA . THR B 1 212 ? 6.176 -16.859 -3.176 1 96.81 212 THR B CA 1
ATOM 3961 C C . THR B 1 212 ? 5.648 -16.609 -1.766 1 96.81 212 THR B C 1
ATOM 3963 O O . THR B 1 212 ? 4.938 -15.625 -1.527 1 96.81 212 THR B O 1
ATOM 3966 N N . ASN B 1 213 ? 5.996 -17.484 -0.822 1 95.75 213 ASN B N 1
ATOM 3967 C CA . ASN B 1 213 ? 5.629 -17.234 0.568 1 95.75 213 ASN B CA 1
ATOM 3968 C C . ASN B 1 213 ? 6.211 -15.922 1.078 1 95.75 213 ASN B C 1
ATOM 3970 O O . ASN B 1 213 ? 5.516 -15.141 1.731 1 95.75 213 ASN B O 1
ATOM 3974 N N . HIS B 1 214 ? 7.422 -15.758 0.772 1 93.62 214 HIS B N 1
ATOM 3975 C CA . HIS B 1 214 ? 8.086 -14.508 1.125 1 93.62 214 HIS B CA 1
ATOM 3976 C C . HIS B 1 214 ? 7.363 -13.305 0.521 1 93.62 214 HIS B C 1
ATOM 3978 O O . HIS B 1 214 ? 7.086 -12.328 1.218 1 93.62 214 HIS B O 1
ATOM 3984 N N . CYS B 1 215 ? 7.059 -13.375 -0.768 1 96.62 215 CYS B N 1
ATOM 3985 C CA . CYS B 1 215 ? 6.391 -12.289 -1.479 1 96.62 215 CYS B CA 1
ATOM 3986 C C . CYS B 1 215 ? 5.027 -12 -0.869 1 96.62 215 CYS B C 1
ATOM 3988 O O . CYS B 1 215 ? 4.66 -10.836 -0.682 1 96.62 215 CYS B O 1
ATOM 3990 N N . LEU B 1 216 ? 4.324 -13.062 -0.544 1 97.75 216 LEU B N 1
ATOM 3991 C CA . LEU B 1 216 ? 2.994 -12.922 0.04 1 97.75 216 LEU B CA 1
ATOM 3992 C C . LEU B 1 216 ? 3.068 -12.203 1.385 1 97.75 216 LEU B C 1
ATOM 3994 O O . LEU B 1 216 ? 2.25 -11.328 1.672 1 97.75 216 LEU B O 1
ATOM 3998 N N . GLU B 1 217 ? 4.023 -12.516 2.166 1 96.62 217 GLU B N 1
ATOM 3999 C CA . GLU B 1 217 ? 4.176 -11.883 3.471 1 96.62 217 GLU B CA 1
ATOM 4000 C C . GLU B 1 217 ? 4.559 -10.414 3.326 1 96.62 217 GLU B C 1
ATOM 4002 O O . GLU B 1 217 ? 4.027 -9.555 4.031 1 96.62 217 GLU B O 1
ATOM 4007 N N . VAL B 1 218 ? 5.48 -10.141 2.441 1 96.75 218 VAL B N 1
ATOM 4008 C CA . VAL B 1 218 ? 5.906 -8.773 2.201 1 96.75 218 VAL B CA 1
ATOM 4009 C C . VAL B 1 218 ? 4.707 -7.922 1.782 1 96.75 218 VAL B C 1
ATOM 4011 O O . VAL B 1 218 ? 4.488 -6.836 2.322 1 96.75 218 VAL B O 1
ATOM 4014 N N . LEU B 1 219 ? 3.918 -8.445 0.879 1 98.25 219 LEU B N 1
ATOM 4015 C CA . LEU B 1 219 ? 2.773 -7.711 0.357 1 98.25 219 LEU B CA 1
ATOM 4016 C C . LEU B 1 219 ? 1.683 -7.578 1.416 1 98.25 219 LEU B C 1
ATOM 4018 O O . LEU B 1 219 ? 1.059 -6.523 1.543 1 98.25 219 LEU B O 1
ATOM 4022 N N . ARG B 1 220 ? 1.448 -8.656 2.166 1 98.12 220 ARG B N 1
ATOM 4023 C CA . ARG B 1 220 ? 0.451 -8.602 3.23 1 98.12 220 ARG B CA 1
ATOM 4024 C C . ARG B 1 220 ? 0.802 -7.535 4.258 1 98.12 220 ARG B C 1
ATOM 4026 O O . ARG B 1 220 ? -0.048 -6.723 4.633 1 98.12 220 ARG B O 1
ATOM 4033 N N . MET B 1 221 ? 2.01 -7.5 4.684 1 96.62 221 MET B N 1
ATOM 4034 C CA . MET B 1 221 ? 2.451 -6.531 5.684 1 96.62 221 MET B CA 1
ATOM 4035 C C . MET B 1 221 ? 2.342 -5.109 5.152 1 96.62 221 MET B C 1
ATOM 4037 O O . MET B 1 221 ? 1.938 -4.199 5.875 1 96.62 221 MET B O 1
ATOM 4041 N N . ASN B 1 222 ? 2.713 -4.965 3.918 1 97.75 222 ASN B N 1
ATOM 4042 C CA . ASN B 1 222 ? 2.613 -3.633 3.33 1 97.75 222 ASN B CA 1
ATOM 4043 C C . ASN B 1 222 ? 1.165 -3.158 3.258 1 97.75 222 ASN B C 1
ATOM 4045 O O . ASN B 1 222 ? 0.87 -2.002 3.562 1 97.75 222 ASN B O 1
ATOM 4049 N N . ILE B 1 223 ? 0.24 -4.047 2.799 1 98.69 223 ILE B N 1
ATOM 4050 C CA . ILE B 1 223 ? -1.173 -3.697 2.691 1 98.69 223 ILE B CA 1
ATOM 4051 C C . ILE B 1 223 ? -1.72 -3.326 4.066 1 98.69 223 ILE B C 1
ATOM 4053 O O . ILE B 1 223 ? -2.436 -2.332 4.211 1 98.69 223 ILE B O 1
ATOM 4057 N N . GLN B 1 224 ? -1.388 -4.078 5.066 1 98.25 224 GLN B N 1
ATOM 4058 C CA . GLN B 1 224 ? -1.844 -3.777 6.418 1 98.25 224 GLN B CA 1
ATOM 4059 C C . GLN B 1 224 ? -1.195 -2.502 6.949 1 98.25 224 GLN B C 1
ATOM 4061 O O . GLN B 1 224 ? -1.816 -1.75 7.703 1 98.25 224 GLN B O 1
ATOM 4066 N N . CYS B 1 225 ? 0.06 -2.268 6.586 1 98.44 225 CYS B N 1
ATOM 4067 C CA . CYS B 1 225 ? 0.772 -1.074 7.031 1 98.44 225 CYS B CA 1
ATOM 4068 C C . CYS B 1 225 ? 0.143 0.185 6.445 1 98.44 225 CYS B C 1
ATOM 4070 O O . CYS B 1 225 ? 0.038 1.205 7.129 1 98.44 225 CYS B O 1
ATOM 4072 N N . THR B 1 226 ? -0.208 0.161 5.191 1 98.31 226 THR B N 1
ATOM 4073 C CA . THR B 1 226 ? -0.787 1.328 4.535 1 98.31 226 THR B CA 1
ATOM 4074 C C . THR B 1 226 ? -2.252 1.497 4.926 1 98.31 226 THR B C 1
ATOM 4076 O O . THR B 1 226 ? -2.73 2.621 5.09 1 98.31 226 THR B O 1
ATOM 4079 N N . ALA B 1 227 ? -2.979 0.341 5.098 1 98.69 227 ALA B N 1
ATOM 4080 C CA . ALA B 1 227 ? -4.371 0.293 5.543 1 98.69 227 ALA B CA 1
ATOM 4081 C C . ALA B 1 227 ? -5.211 1.343 4.82 1 98.69 227 ALA B C 1
ATOM 4083 O O . ALA B 1 227 ? -5.77 2.24 5.453 1 98.69 227 ALA B O 1
ATOM 4084 N N . ASP B 1 228 ? -5.359 1.214 3.533 1 98.62 228 ASP B N 1
ATOM 4085 C CA . ASP B 1 228 ? -6.098 2.131 2.668 1 98.62 228 ASP B CA 1
ATOM 4086 C C . ASP B 1 228 ? -7.566 2.211 3.076 1 98.62 228 ASP B C 1
ATOM 4088 O O . ASP B 1 228 ? -8.328 1.262 2.869 1 98.62 228 ASP B O 1
ATOM 4092 N N . ILE B 1 229 ? -8.016 3.373 3.527 1 98.62 229 ILE B N 1
ATOM 4093 C CA . ILE B 1 229 ? -9.367 3.533 4.043 1 98.62 229 ILE B CA 1
ATOM 4094 C C . ILE B 1 229 ? -10.281 4.059 2.939 1 98.62 229 ILE B C 1
ATOM 4096 O O . ILE B 1 229 ? -11.43 4.445 3.201 1 98.62 229 ILE B O 1
ATOM 4100 N N . GLY B 1 230 ? -9.742 4.121 1.699 1 98.19 230 GLY B N 1
ATOM 4101 C CA . GLY B 1 230 ? -10.594 4.48 0.576 1 98.19 230 GLY B CA 1
ATOM 4102 C C . GLY B 1 230 ? -11.789 3.555 0.411 1 98.19 230 GLY B C 1
ATOM 4103 O O . GLY B 1 230 ? -11.742 2.395 0.821 1 98.19 230 GLY B O 1
ATOM 4104 N N . LEU B 1 231 ? -12.836 4.102 -0.26 1 98.25 231 LEU B N 1
ATOM 4105 C CA . LEU B 1 231 ? -14.078 3.352 -0.391 1 98.25 231 LEU B CA 1
ATOM 4106 C C . LEU B 1 231 ? -14.469 3.191 -1.857 1 98.25 231 LEU B C 1
ATOM 4108 O O . LEU B 1 231 ? -14.148 4.051 -2.684 1 98.25 231 LEU B O 1
ATOM 4112 N N . PHE B 1 232 ? -15.133 2.074 -2.15 1 97.69 232 PHE B N 1
ATOM 4113 C CA . PHE B 1 232 ? -15.805 1.869 -3.426 1 97.69 232 PHE B CA 1
ATOM 4114 C C . PHE B 1 232 ? -17.25 1.423 -3.211 1 97.69 232 PHE B C 1
ATOM 4116 O O . PHE B 1 232 ? -17.578 0.833 -2.178 1 97.69 232 PHE B O 1
ATOM 4123 N N . THR B 1 233 ? -18.078 1.752 -4.094 1 97.44 233 THR B N 1
ATOM 4124 C CA . THR B 1 233 ? -19.469 1.327 -3.996 1 97.44 233 THR B CA 1
ATOM 4125 C C . THR B 1 233 ? -19.688 0.009 -4.734 1 97.44 233 THR B C 1
ATOM 4127 O O . THR B 1 233 ? -18.766 -0.508 -5.371 1 97.44 233 THR B O 1
ATOM 4130 N N . LEU B 1 234 ? -20.812 -0.546 -4.535 1 96.44 234 LEU B N 1
ATOM 4131 C CA . LEU B 1 234 ? -21.266 -1.739 -5.25 1 96.44 234 LEU B CA 1
ATOM 4132 C C . LEU B 1 234 ? -22.484 -1.438 -6.102 1 96.44 234 LEU B C 1
ATOM 4134 O O . LEU B 1 234 ? -23.188 -0.446 -5.867 1 96.44 234 LEU B O 1
ATOM 4138 N N . TYR B 1 235 ? -22.703 -2.268 -7.105 1 95.25 235 TYR B N 1
ATOM 4139 C CA . TYR B 1 235 ? -23.906 -2.141 -7.938 1 95.25 235 TYR B CA 1
ATOM 4140 C C . TYR B 1 235 ? -24.406 -3.51 -8.367 1 95.25 235 TYR B C 1
ATOM 4142 O O . TYR B 1 235 ? -23.703 -4.508 -8.258 1 95.25 235 TYR B O 1
ATOM 4150 N N . MET B 1 236 ? -25.656 -3.529 -8.805 1 94.31 236 MET B N 1
ATOM 4151 C CA . MET B 1 236 ? -26.281 -4.77 -9.25 1 94.31 236 MET B CA 1
ATOM 4152 C C . MET B 1 236 ? -26.375 -4.809 -10.773 1 94.31 236 MET B C 1
ATOM 4154 O O . MET B 1 236 ? -26.594 -3.777 -11.406 1 94.31 236 MET B O 1
ATOM 4158 N N . VAL B 1 237 ? -26.188 -5.977 -11.234 1 92.06 237 VAL B N 1
ATOM 4159 C CA . VAL B 1 237 ? -26.422 -6.234 -12.656 1 92.06 237 VAL B CA 1
ATOM 4160 C C . VAL B 1 237 ? -27.656 -7.098 -12.828 1 92.06 237 VAL B C 1
ATOM 4162 O O . VAL B 1 237 ? -27.859 -8.07 -12.094 1 92.06 237 VAL B O 1
ATOM 4165 N N . GLU B 1 238 ? -28.422 -6.754 -13.859 1 91.69 238 GLU B N 1
ATOM 4166 C CA . GLU B 1 238 ? -29.656 -7.504 -14.109 1 91.69 238 GLU B CA 1
ATOM 4167 C C . GLU B 1 238 ? -29.359 -8.984 -14.352 1 91.69 238 GLU B C 1
ATOM 4169 O O . GLU B 1 238 ? -28.484 -9.32 -15.141 1 91.69 238 GLU B O 1
ATOM 4174 N N . GLY B 1 239 ? -30.047 -9.836 -13.609 1 91.31 239 GLY B N 1
ATOM 4175 C CA . GLY B 1 239 ? -29.906 -11.273 -13.797 1 91.31 239 GLY B CA 1
ATOM 4176 C C . GLY B 1 239 ? -28.797 -11.875 -12.961 1 91.31 239 GLY B C 1
ATOM 4177 O O . GLY B 1 239 ? -28.625 -13.094 -12.914 1 91.31 239 GLY B O 1
ATOM 4178 N N . ASP B 1 240 ? -27.969 -11.102 -12.328 1 88.81 240 ASP B N 1
ATOM 4179 C CA . ASP B 1 240 ? -26.891 -11.57 -11.469 1 88.81 240 ASP B CA 1
ATOM 4180 C C . ASP B 1 240 ? -27.188 -11.297 -10 1 88.81 240 ASP B C 1
ATOM 4182 O O . ASP B 1 240 ? -27.406 -10.148 -9.609 1 88.81 240 ASP B O 1
ATOM 4186 N N . PRO B 1 241 ? -27.234 -12.352 -9.258 1 86.88 241 PRO B N 1
ATOM 4187 C CA . PRO B 1 241 ? -27.547 -12.156 -7.844 1 86.88 241 PRO B CA 1
ATOM 4188 C C . PRO B 1 241 ? -26.406 -11.531 -7.059 1 86.88 241 PRO B C 1
ATOM 4190 O O . PRO B 1 241 ? -26.594 -11.094 -5.922 1 86.88 241 PRO B O 1
ATOM 4193 N N . GLN B 1 242 ? -25.297 -11.43 -7.582 1 86.44 242 GLN B N 1
ATOM 4194 C CA . GLN B 1 242 ? -24.125 -10.922 -6.871 1 86.44 242 GLN B CA 1
ATOM 4195 C C . GLN B 1 242 ? -23.938 -9.43 -7.129 1 86.44 242 GLN B C 1
ATOM 4197 O O . GLN B 1 242 ? -24.141 -8.953 -8.25 1 86.44 242 GLN B O 1
ATOM 4202 N N . ALA B 1 243 ? -23.562 -8.68 -6.047 1 91.94 243 ALA B N 1
ATOM 4203 C CA . ALA B 1 243 ? -23.188 -7.277 -6.199 1 91.94 243 ALA B CA 1
ATOM 4204 C C . ALA B 1 243 ? -21.766 -7.148 -6.742 1 91.94 243 ALA B C 1
ATOM 4206 O O . ALA B 1 243 ? -20.859 -7.898 -6.348 1 91.94 243 ALA B O 1
ATOM 4207 N N . TRP B 1 244 ? -21.625 -6.18 -7.645 1 92.62 244 TRP B N 1
ATOM 4208 C CA . TRP B 1 244 ? -20.312 -5.961 -8.273 1 92.62 244 TRP B CA 1
ATOM 4209 C C . TRP B 1 244 ? -19.656 -4.691 -7.738 1 92.62 244 TRP B C 1
ATOM 4211 O O . TRP B 1 244 ? -20.344 -3.682 -7.52 1 92.62 244 TRP B O 1
ATOM 4221 N N . PRO B 1 245 ? -18.375 -4.73 -7.555 1 94.12 245 PRO B N 1
ATOM 4222 C CA . PRO B 1 245 ? -17.688 -3.539 -7.059 1 94.12 245 PRO B CA 1
ATOM 4223 C C . PRO B 1 245 ? -17.422 -2.512 -8.156 1 94.12 245 PRO B C 1
ATOM 4225 O O . PRO B 1 245 ? -17.094 -2.883 -9.289 1 94.12 245 PRO B O 1
ATOM 4228 N N . GLU B 1 246 ? -17.703 -1.275 -7.875 1 94.94 246 GLU B N 1
ATOM 4229 C CA . GLU B 1 246 ? -17.234 -0.149 -8.672 1 94.94 246 GLU B CA 1
ATOM 4230 C C . GLU B 1 246 ? -15.867 0.338 -8.188 1 94.94 246 GLU B C 1
ATOM 4232 O O . GLU B 1 246 ? -15.789 1.189 -7.297 1 94.94 246 GLU B O 1
ATOM 4237 N N . LEU B 1 247 ? -14.781 -0.13 -8.852 1 92.62 247 LEU B N 1
ATOM 4238 C CA . LEU B 1 247 ? -13.461 0.019 -8.25 1 92.62 247 LEU B CA 1
ATOM 4239 C C . LEU B 1 247 ? -12.742 1.243 -8.812 1 92.62 247 LEU B C 1
ATOM 4241 O O . LEU B 1 247 ? -11.656 1.604 -8.344 1 92.62 247 LEU B O 1
ATOM 4245 N N . ASN B 1 248 ? -13.359 1.869 -9.883 1 93.75 248 ASN B N 1
ATOM 4246 C CA . ASN B 1 248 ? -12.789 3.139 -10.32 1 93.75 248 ASN B CA 1
ATOM 4247 C C . ASN B 1 248 ? -13.102 4.262 -9.336 1 93.75 248 ASN B C 1
ATOM 4249 O O . ASN B 1 248 ? -13.891 5.16 -9.641 1 93.75 248 ASN B O 1
ATOM 4253 N N . SER B 1 249 ? -12.438 4.207 -8.227 1 95.19 249 SER B N 1
ATOM 4254 C CA . SER B 1 249 ? -12.672 5.121 -7.109 1 95.19 249 SER B CA 1
ATOM 4255 C C . SER B 1 249 ? -11.57 6.168 -7.008 1 95.19 249 SER B C 1
ATOM 4257 O O . SER B 1 249 ? -10.5 6.004 -7.586 1 95.19 249 SER B O 1
ATOM 4259 N N . ARG B 1 250 ? -11.875 7.23 -6.32 1 95.69 250 ARG B N 1
ATOM 4260 C CA . ARG B 1 250 ? -10.914 8.32 -6.113 1 95.69 250 ARG B CA 1
ATOM 4261 C C . ARG B 1 250 ? -9.898 7.957 -5.035 1 95.69 250 ARG B C 1
ATOM 4263 O O . ARG B 1 250 ? -10.25 7.348 -4.023 1 95.69 250 ARG B O 1
ATOM 4270 N N . HIS B 1 251 ? -8.688 8.375 -5.324 1 97.5 251 HIS B N 1
ATOM 4271 C CA . HIS B 1 251 ? -7.574 8.188 -4.398 1 97.5 251 HIS B CA 1
ATOM 4272 C C . HIS B 1 251 ? -6.672 9.422 -4.363 1 97.5 251 HIS B C 1
ATOM 4274 O O . HIS B 1 251 ? -6.723 10.258 -5.27 1 97.5 251 HIS B O 1
ATOM 4280 N N . VAL B 1 252 ? -5.945 9.578 -3.258 1 98.06 252 VAL B N 1
ATOM 4281 C CA . VAL B 1 252 ? -4.789 10.461 -3.18 1 98.06 252 VAL B CA 1
ATOM 4282 C C . VAL B 1 252 ? -3.506 9.633 -3.168 1 98.06 252 VA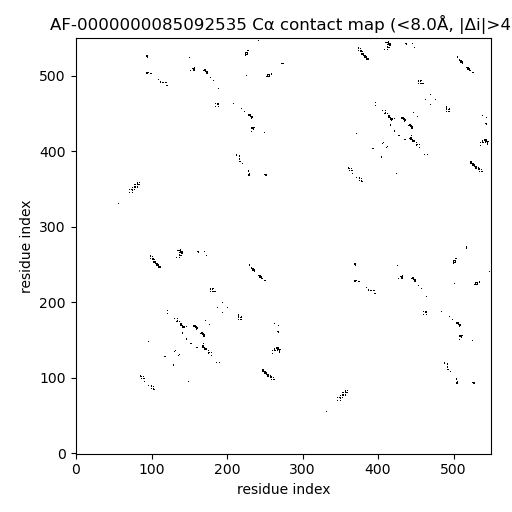L B C 1
ATOM 4284 O O . VAL B 1 252 ? -3.271 8.852 -2.244 1 98.06 252 VAL B O 1
ATOM 4287 N N . CYS B 1 253 ? -2.748 9.844 -4.242 1 98.44 253 CYS B N 1
ATOM 4288 C CA . CYS B 1 253 ? -1.6 8.969 -4.441 1 98.44 253 CYS B CA 1
ATOM 4289 C C . CYS B 1 253 ? -0.299 9.766 -4.414 1 98.44 253 CYS B C 1
ATOM 4291 O O . CYS B 1 253 ? -0.257 10.906 -4.867 1 98.44 253 CYS B O 1
ATOM 4293 N N . ARG B 1 254 ? 0.709 9.094 -3.838 1 98.62 254 ARG B N 1
ATOM 4294 C CA . ARG B 1 254 ? 2.049 9.578 -4.152 1 98.62 254 ARG B CA 1
ATOM 4295 C C . ARG B 1 254 ? 2.348 9.445 -5.641 1 98.62 254 ARG B C 1
ATOM 4297 O O . ARG B 1 254 ? 1.977 8.453 -6.266 1 98.62 254 ARG B O 1
ATOM 4304 N N . ASP B 1 255 ? 3 10.453 -6.195 1 98.56 255 ASP B N 1
ATOM 4305 C CA . ASP B 1 255 ? 3.373 10.414 -7.605 1 98.56 255 ASP B CA 1
ATOM 4306 C C . ASP B 1 255 ? 4.453 9.367 -7.859 1 98.56 255 ASP B C 1
ATOM 4308 O O . ASP B 1 255 ? 5.637 9.625 -7.637 1 98.56 255 ASP B O 1
ATOM 4312 N N . PHE B 1 256 ? 4.109 8.25 -8.344 1 98.69 256 PHE B N 1
ATOM 4313 C CA . PHE B 1 256 ? 5.004 7.117 -8.523 1 98.69 256 PHE B CA 1
ATOM 4314 C C . PHE B 1 256 ? 6.129 7.465 -9.492 1 98.69 256 PHE B C 1
ATOM 4316 O O . PHE B 1 256 ? 7.277 7.062 -9.289 1 98.69 256 PHE B O 1
ATOM 4323 N N . ASP B 1 257 ? 5.793 8.164 -10.523 1 98.31 257 ASP B N 1
ATOM 4324 C CA . ASP B 1 257 ? 6.793 8.5 -11.531 1 98.31 257 ASP B CA 1
ATOM 4325 C C . ASP B 1 257 ? 7.898 9.367 -10.945 1 98.31 257 ASP B C 1
ATOM 4327 O O . ASP B 1 257 ? 9.07 9.211 -11.289 1 98.31 257 ASP B O 1
ATOM 4331 N N . GLN B 1 258 ? 7.566 10.234 -10.055 1 98.56 258 GLN B N 1
ATOM 4332 C CA . GLN B 1 258 ? 8.57 11.07 -9.406 1 98.56 258 GLN B CA 1
ATOM 4333 C C . GLN B 1 258 ? 9.453 10.242 -8.477 1 98.56 258 GLN B C 1
ATOM 4335 O O . GLN B 1 258 ? 10.672 10.453 -8.422 1 98.56 258 GLN B O 1
ATOM 4340 N N . VAL B 1 259 ? 8.852 9.359 -7.766 1 98.75 259 VAL B N 1
ATOM 4341 C CA . VAL B 1 259 ? 9.602 8.469 -6.883 1 98.75 259 VAL B CA 1
ATOM 4342 C C . VAL B 1 259 ? 10.539 7.586 -7.711 1 98.75 259 VAL B C 1
ATOM 4344 O O . VAL B 1 259 ? 11.711 7.43 -7.375 1 98.75 259 VAL B O 1
ATOM 4347 N N . ARG B 1 260 ? 10.023 7.062 -8.766 1 98.62 260 ARG B N 1
ATOM 4348 C CA . ARG B 1 260 ? 10.812 6.215 -9.656 1 98.62 260 ARG B CA 1
ATOM 4349 C C . ARG B 1 260 ? 11.969 6.992 -10.273 1 98.62 260 ARG B C 1
ATOM 4351 O O . ARG B 1 260 ? 13.086 6.484 -10.375 1 98.62 260 ARG B O 1
ATOM 4358 N N . GLU B 1 261 ? 11.719 8.172 -10.688 1 98.12 261 GLU B N 1
ATOM 4359 C CA . GLU B 1 261 ? 12.766 9.008 -11.258 1 98.12 261 GLU B CA 1
ATOM 4360 C C . GLU B 1 261 ? 13.891 9.25 -10.25 1 98.12 261 GLU B C 1
ATOM 4362 O O . GLU B 1 261 ? 15.07 9.148 -10.594 1 98.12 261 GLU B O 1
ATOM 4367 N N . TRP B 1 262 ? 13.5 9.578 -9.094 1 97.94 262 TRP B N 1
ATOM 4368 C CA . TRP B 1 262 ? 14.508 9.742 -8.055 1 97.94 262 TRP B CA 1
ATOM 4369 C C . TRP B 1 262 ? 15.344 8.477 -7.891 1 97.94 262 TRP B C 1
ATOM 4371 O O . TRP B 1 262 ? 16.562 8.547 -7.773 1 97.94 262 TRP B O 1
ATOM 4381 N N . ALA B 1 263 ? 14.695 7.312 -7.836 1 97.94 263 ALA B N 1
ATOM 4382 C CA . ALA B 1 263 ? 15.383 6.039 -7.656 1 97.94 263 ALA B CA 1
ATOM 4383 C C . ALA B 1 263 ? 16.359 5.773 -8.805 1 97.94 263 ALA B C 1
ATOM 4385 O O . ALA B 1 263 ? 17.484 5.309 -8.578 1 97.94 263 ALA B O 1
ATOM 4386 N N . LEU B 1 264 ? 15.922 6.082 -9.984 1 96.38 264 LEU B N 1
ATOM 4387 C CA . LEU B 1 264 ? 16.766 5.875 -11.156 1 96.38 264 LEU B CA 1
ATOM 4388 C C . LEU B 1 264 ? 17.984 6.793 -11.125 1 96.38 264 LEU B C 1
ATOM 4390 O O . LEU B 1 264 ? 19.094 6.363 -11.43 1 96.38 264 LEU B O 1
ATOM 4394 N N . GLU B 1 265 ? 17.797 7.98 -10.703 1 93.62 265 GLU B N 1
ATOM 4395 C CA . GLU B 1 265 ? 18.875 8.961 -10.648 1 93.62 265 GLU B CA 1
ATOM 4396 C C . GLU B 1 265 ? 19.891 8.602 -9.57 1 93.62 265 GLU B C 1
ATOM 4398 O O . GLU B 1 265 ? 21.062 8.984 -9.664 1 93.62 265 GLU B O 1
ATOM 4403 N N . ASN B 1 266 ? 19.453 7.867 -8.617 1 93.44 266 ASN B N 1
ATOM 4404 C CA . ASN B 1 266 ? 20.328 7.508 -7.508 1 93.44 266 ASN B CA 1
ATOM 4405 C C . ASN B 1 266 ? 20.641 6.016 -7.504 1 93.44 266 ASN B C 1
ATOM 4407 O O . ASN B 1 266 ? 20.953 5.441 -6.457 1 93.44 266 ASN B O 1
ATOM 4411 N N . SER B 1 267 ? 20.547 5.422 -8.664 1 94.81 267 SER B N 1
ATOM 4412 C CA . SER B 1 267 ? 20.719 3.98 -8.797 1 94.81 267 SER B CA 1
ATOM 4413 C C . SER B 1 267 ? 22.203 3.607 -8.812 1 94.81 267 SER B C 1
ATOM 4415 O O . SER B 1 267 ? 23.031 4.332 -9.375 1 94.81 267 SER B O 1
ATOM 4417 N N . VAL B 1 268 ? 22.516 2.459 -8.203 1 93.81 268 VAL B N 1
ATOM 4418 C CA . VAL B 1 268 ? 23.844 1.876 -8.305 1 93.81 268 VAL B CA 1
ATOM 4419 C C . VAL B 1 268 ? 23.812 0.65 -9.211 1 93.81 268 VAL B C 1
ATOM 4421 O O . VAL B 1 268 ? 24.766 -0.123 -9.266 1 93.81 268 VAL B O 1
ATOM 4424 N N . GLY B 1 269 ? 22.703 0.479 -9.977 1 83.44 269 GLY B N 1
ATOM 4425 C CA . GLY B 1 269 ? 22.516 -0.639 -10.891 1 83.44 269 GLY B CA 1
ATOM 4426 C C . GLY B 1 269 ? 21.953 -1.875 -10.219 1 83.44 269 GLY B C 1
ATOM 4427 O O . GLY B 1 269 ? 21.625 -1.849 -9.031 1 83.44 269 GLY B O 1
ATOM 4428 N N . ASN B 1 270 ? 21.359 -2.904 -11.023 1 71.94 270 ASN B N 1
ATOM 4429 C CA . ASN B 1 270 ? 20.875 -4.195 -10.547 1 71.94 270 ASN B CA 1
ATOM 4430 C C . ASN B 1 270 ? 22.031 -5.145 -10.242 1 71.94 270 ASN B C 1
ATOM 4432 O O . ASN B 1 270 ? 22.906 -5.367 -11.086 1 71.94 270 ASN B O 1
ATOM 4436 N N . MET B 1 271 ? 22.641 -4.996 -9.258 1 53.41 271 MET B N 1
ATOM 4437 C CA . MET B 1 271 ? 23.844 -5.816 -9.094 1 53.41 271 MET B CA 1
ATOM 443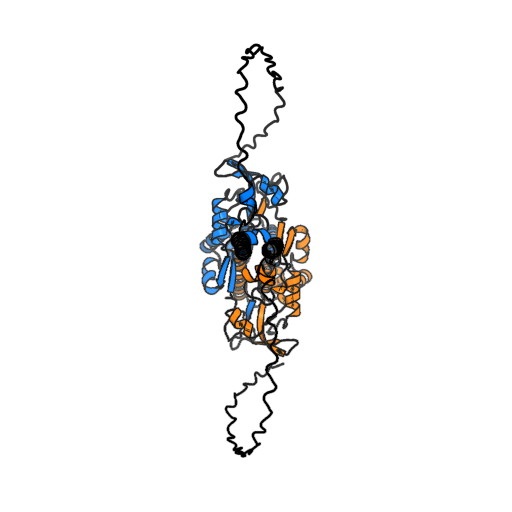8 C C . MET B 1 271 ? 23.484 -7.301 -9.086 1 53.41 271 MET B C 1
ATOM 4440 O O . MET B 1 271 ? 23.125 -7.852 -8.047 1 53.41 271 MET B O 1
ATOM 4444 N N . GLU B 1 272 ? 22.547 -7.73 -9.977 1 46.78 272 GLU B N 1
ATOM 4445 C CA . GLU B 1 272 ? 22.438 -9.18 -10.07 1 46.78 272 GLU B CA 1
ATOM 4446 C C . GLU B 1 272 ? 23.797 -9.852 -9.945 1 46.78 272 GLU B C 1
ATOM 4448 O O . GLU B 1 272 ? 24.781 -9.398 -10.531 1 46.78 272 GLU B O 1
ATOM 4453 N N . VAL B 1 273 ? 24.094 -10.445 -8.875 1 34.38 273 VAL B N 1
ATOM 4454 C CA . VAL B 1 273 ? 25.141 -11.461 -9.008 1 34.38 273 VAL B CA 1
ATOM 4455 C C . VAL B 1 273 ? 24.766 -12.445 -10.109 1 34.38 273 VAL B C 1
ATOM 4457 O O . VAL B 1 273 ? 23.688 -13.055 -10.062 1 34.38 273 VAL B O 1
ATOM 4460 N N . LEU B 1 274 ? 25.016 -12.164 -11.367 1 30.36 274 LEU B N 1
ATOM 4461 C CA . LEU B 1 274 ? 25.016 -13.242 -12.344 1 30.36 274 LEU B CA 1
ATOM 4462 C C . LEU B 1 274 ? 25.359 -14.578 -11.672 1 30.36 274 LEU B C 1
ATOM 4464 O O . LEU B 1 274 ? 26.422 -14.727 -11.086 1 30.36 274 LEU B O 1
ATOM 4468 N N . VAL B 1 275 ? 24.312 -15.102 -10.961 1 26.05 275 VAL B N 1
ATOM 4469 C CA . VAL B 1 275 ? 24.625 -16.531 -10.898 1 26.05 275 VAL B CA 1
ATOM 4470 C C . VAL B 1 275 ? 24.484 -17.141 -12.289 1 26.05 275 VAL B C 1
ATOM 4472 O O . VAL B 1 275 ? 23.516 -16.875 -13.008 1 26.05 275 VAL B O 1
#

Solvent-accessible surface area (backbone atoms only — not comparable to full-atom values): 31925 Å² total; per-residue (Å²): 132,87,79,76,80,75,80,79,73,79,76,82,70,87,76,84,82,72,79,74,81,72,84,73,80,70,91,73,72,87,78,82,80,76,74,78,80,75,79,80,70,82,73,73,77,74,74,67,62,68,70,61,68,72,73,41,76,63,56,57,50,50,54,39,50,50,50,48,50,49,28,51,48,48,27,51,47,30,52,61,60,28,61,70,48,65,54,54,49,46,65,71,61,35,38,74,43,90,59,49,82,42,59,43,76,40,83,40,67,47,52,69,79,74,58,40,68,54,68,53,80,74,56,70,69,26,48,50,50,53,33,60,67,14,61,70,39,36,28,28,65,40,56,63,75,48,40,67,72,52,69,54,67,88,74,42,32,69,38,54,34,80,84,82,55,50,71,20,30,36,26,40,46,44,35,31,52,49,44,42,34,51,49,52,54,51,44,58,76,41,35,84,70,41,48,83,72,29,74,76,46,60,73,33,70,67,54,36,49,53,49,49,48,52,32,51,49,56,47,52,51,48,47,41,28,62,41,45,60,28,53,27,40,25,29,75,48,92,94,44,80,49,74,41,75,44,73,64,24,50,37,43,19,38,40,40,68,45,44,49,48,52,43,50,75,43,33,65,46,63,74,66,45,83,120,134,86,81,78,81,75,81,80,74,78,74,84,66,91,79,84,91,80,84,72,90,69,88,73,80,74,87,80,75,87,78,79,80,76,74,78,79,75,80,82,70,82,76,74,79,74,76,69,63,68,68,62,68,69,73,41,78,61,57,57,49,51,54,39,49,52,50,50,51,48,27,50,49,49,27,51,47,29,52,62,62,28,59,71,47,65,55,56,49,45,65,70,60,34,36,74,43,90,59,48,82,41,57,43,78,40,82,39,66,46,52,69,78,72,59,37,65,58,68,50,82,72,56,70,68,26,49,51,51,52,32,62,67,14,59,68,38,36,28,27,64,42,55,62,75,47,40,67,72,51,69,56,66,86,74,42,33,69,40,55,36,79,83,82,55,48,71,21,30,36,27,39,45,44,36,31,52,49,44,41,34,50,50,52,54,51,44,58,77,41,35,87,70,41,49,82,71,28,74,76,46,60,74,34,71,67,54,35,48,54,50,50,49,51,32,51,50,55,48,51,53,49,47,42,28,61,41,44,60,29,55,26,40,26,28,74,46,91,94,44,80,47,73,41,76,45,73,63,25,49,37,45,22,37,41,39,68,44,43,48,49,52,42,50,76,42,32,66,46,63,75,66,45,83,119

Secondary structure (DSSP, 8-state):
-----------------------------------------------TTGGGS---HHHHHHHHHHHHHHHHHHHHHHHHTTS--HHHHHHHHS---GGGGG--EEEEE--HHHHHHHHSS-SHHHHHHHHHTTGGG-EEEEEHHHHHHHT--TTSPEEE-TTT--EEEEEEEHHHHHHHHHHHHHHHHTHHHHGGG-GGGTT-HHHHHHHHHHHHHHHHHHHHHH----EEEEEE-TT--SEEEE---EEEEE-HHHHHHHHHHTEEE------/-----------------------------------------------TTGGGS---HHHHHHHHHHHHHHHHHHHHHHHHTTS--HHHHHHHHS---GGGGG--EEEEE--HHHHHHHHSS-SHHHHHHHHHTTGGG-EEEEEHHHHHHHT--TTPPEEE-TTT--EEEEEEEHHHHHHHHHHHHHHHHTHHHHGGG-GGGTT-HHHHHHHHHHHHHHHHHHHHHH----EEEEEE-TT--SEEEE---EEEEE-HHHHHHHHHHTEEE------

Sequence (550 aa):
MAFKYTFMTRDPGRSPLHTAFNQTEKLDDLEDSYIPSPENTPYTDFDTRIFGSTIKSYGIWIIHFSLLLTSFTLFIFSTYSRSSSTLDHVRQFSAWSPADVSVKYNDVKYNFTKSAQRFVGYGPEVDTAWREISYDVGDQWIPKSGLAKLGMPEYSLKVDHPVTGEEGYRVGMEVFHQLHCLNLLRKVTYKEYYEPLGGEFAAGREALQHHTNHCLEVLRMNIQCTADIGLFTLYMVEGDPQAWPELNSRHVCRDFDQVREWALENSVGNMEVLVMAFKYTFMTRDPGRSPLHTAFNQTEKLDDLEDSYIPSPENTPYTDFDTRIFGSTIKSYGIWIIHFSLLLTSFTLFIFSTYSRSSSTLDHVRQFSAWSPADVSVKYNDVKYNFTKSAQRFVGYGPEVDTAWREISYDVGDQWIPKSGLAKLGMPEYSLKVDHPVTGEEGYRVGMEVFHQLHCLNLLRKVTYKEYYEPLGGEFAAGREALQHHTNHCLEVLRMNIQCTADIGLFTLYMVEGDPQAWPELNSRHVCRDFDQVREWALENSVGNMEVLV

Foldseek 3Di:
DPPPPPPPPPPPDDDPDPPPDPPPDDPDDDDDPPPDDPDPPPPDPPCPPVVPDPPPPVVVVVVVVVVVVVVVVVVVCCVVVPPPDQLNVCPVQHQDDPLSVLWDKDKDFDDCPVVCPQCPDDDDRNVVVLCLLAQFLAWFWDAQVCCVSNVHDPPAAWDAFPPPRHITGTGHDLRRVLSVLVVLVNCVVVVVVCCVVQDQNVVDDVSSVVSNVVSVVSNVVVCVSVVDPFDWDWDDDPPDPDIDTPRSGIDMDIDSVSSSVVSNVRHPGHPPPPD/DPPPPPPPDPPPDDDDDDDDDDDPDDPDDPDDPPPDDPDPPPPPPPPPPVVPDPCPPVVVVVVVVVVVVVVVVVVVCCVVVPPQDQLNVCPVQHQDDPLSVLWDKDKDFDDCVVVCPQCPDDDDRNVVVLCLLAVFLAWFWDAAVCCVSNVHDPPAAWDAFPPPRHITGTGHDLRRVLSVLVVLVNCVVVVVVCCVVQDQNVVDDVSSVVSNVVSVVSNVVVCVSVVDPFDWDWDDDPPDPDIHTPRSGIDMDIDSVSSSVVSNVRHPGHPPPPD

pLDDT: mean 77.39, std 28.24, range [17.09, 98.81]

InterPro domains:
  IPR021765 Mycotoxin biosynthesis protein UstYa-like [PF11807] (61-266)
  IPR021765 Mycotoxin biosynthesis protein UstYa-like [PTHR33365] (38-270)